Protein AF-A0A250IL48-F1 (afdb_monomer_lite)

Structure (mmCIF, N/CA/C/O backbone):
data_AF-A0A250IL48-F1
#
_entry.id   AF-A0A250IL48-F1
#
loop_
_atom_site.group_PDB
_atom_site.id
_atom_site.type_symbol
_atom_site.label_atom_id
_atom_site.label_alt_id
_atom_site.label_comp_id
_atom_site.label_asym_id
_atom_site.label_entity_id
_atom_site.label_seq_id
_atom_site.pdbx_PDB_ins_code
_atom_site.Cartn_x
_atom_site.Cartn_y
_atom_site.Cartn_z
_atom_site.occupancy
_atom_site.B_iso_or_equiv
_atom_site.auth_seq_id
_atom_site.auth_comp_id
_atom_site.auth_asym_id
_atom_site.auth_atom_id
_atom_site.pdbx_PDB_model_num
ATOM 1 N N . MET A 1 1 ? -27.581 -17.206 27.212 1.00 64.50 1 MET A N 1
ATOM 2 C CA . MET A 1 1 ? -27.327 -16.495 25.941 1.00 64.50 1 MET A CA 1
ATOM 3 C C . MET A 1 1 ? -26.327 -17.324 25.176 1.00 64.50 1 MET A C 1
ATOM 5 O O . MET A 1 1 ? -25.459 -17.889 25.829 1.00 64.50 1 MET A O 1
ATOM 9 N N . ALA A 1 2 ? -26.483 -17.450 23.863 1.00 86.75 2 ALA A N 1
ATOM 10 C CA . ALA A 1 2 ? -25.532 -18.219 23.077 1.00 86.75 2 ALA A CA 1
ATOM 11 C C . ALA A 1 2 ? -24.269 -17.380 22.863 1.00 86.75 2 ALA A C 1
ATOM 13 O O . ALA A 1 2 ? -24.385 -16.201 22.518 1.00 86.75 2 ALA A O 1
ATOM 14 N N . ARG A 1 3 ? -23.083 -17.939 23.121 1.00 91.56 3 ARG A N 1
ATOM 15 C CA . ARG A 1 3 ? -21.816 -17.207 22.986 1.00 91.56 3 ARG A CA 1
ATOM 16 C C . ARG A 1 3 ? -20.674 -18.078 22.476 1.00 91.56 3 ARG A C 1
ATOM 18 O O . ARG A 1 3 ? -20.652 -19.280 22.699 1.00 91.56 3 ARG A O 1
ATOM 25 N N . LEU A 1 4 ? -19.693 -17.440 21.852 1.00 94.38 4 LEU A N 1
ATOM 26 C CA . LEU A 1 4 ? -18.442 -18.068 21.444 1.00 94.38 4 LEU A CA 1
ATOM 27 C C . LEU A 1 4 ? -17.299 -17.064 21.578 1.00 94.38 4 LEU A C 1
ATOM 29 O O . LEU A 1 4 ? -17.325 -16.007 20.949 1.00 94.38 4 LEU A O 1
ATOM 33 N N . GLY A 1 5 ? -16.306 -17.393 22.405 1.00 95.31 5 GLY A N 1
ATOM 34 C CA . GLY A 1 5 ? -15.097 -16.590 22.602 1.00 95.31 5 GLY A CA 1
ATOM 35 C C . GLY A 1 5 ? -13.889 -17.158 21.859 1.00 95.31 5 GLY A C 1
ATOM 36 O O . GLY A 1 5 ? -13.769 -18.376 21.711 1.00 95.31 5 GLY A O 1
ATOM 37 N N . TRP A 1 6 ? -12.962 -16.297 21.444 1.00 96.94 6 TRP A N 1
ATOM 38 C CA . TRP A 1 6 ? -11.667 -16.693 20.889 1.00 96.94 6 TRP A CA 1
ATOM 39 C C . TRP A 1 6 ? -10.517 -15.820 21.387 1.00 96.94 6 TRP A C 1
ATOM 41 O O . TRP A 1 6 ? -10.705 -14.663 21.768 1.00 96.94 6 TRP A O 1
ATOM 51 N N . LEU A 1 7 ? -9.317 -16.387 21.321 1.00 96.94 7 LEU A N 1
ATOM 52 C CA . LEU A 1 7 ? -8.047 -15.674 21.378 1.00 96.94 7 LEU A CA 1
ATOM 53 C C . LEU A 1 7 ? -7.442 -15.646 19.976 1.00 96.94 7 LEU A C 1
ATOM 55 O O . LEU A 1 7 ? -7.448 -16.665 19.289 1.00 96.94 7 LEU A O 1
ATOM 59 N N . HIS A 1 8 ? -6.919 -14.502 19.549 1.00 95.25 8 HIS A N 1
ATOM 60 C CA . HIS A 1 8 ? -6.223 -14.333 18.278 1.00 95.25 8 HIS A CA 1
ATOM 61 C C . HIS A 1 8 ? -4.811 -13.804 18.534 1.00 95.25 8 HIS A C 1
ATOM 63 O O . HIS A 1 8 ? -4.628 -12.693 19.033 1.00 95.25 8 HIS A O 1
ATOM 69 N N . LEU A 1 9 ? -3.824 -14.641 18.215 1.00 93.62 9 LEU A N 1
ATOM 70 C CA . LEU A 1 9 ? -2.394 -14.362 18.327 1.00 93.62 9 LEU A CA 1
ATOM 71 C C . LEU A 1 9 ? -1.775 -14.258 16.923 1.00 93.62 9 LEU A C 1
ATOM 73 O O . LEU A 1 9 ? -2.259 -14.889 15.982 1.00 93.62 9 LEU A O 1
ATOM 77 N N . SER A 1 10 ? -0.669 -13.530 16.790 1.00 90.69 10 SER A N 1
ATOM 78 C CA . SER A 1 10 ? 0.113 -13.468 15.551 1.00 90.69 10 SER A CA 1
ATOM 79 C C . SER A 1 10 ? 1.611 -13.396 15.843 1.00 90.69 10 SER A C 1
ATOM 81 O O . SER A 1 10 ? 2.005 -12.956 16.929 1.00 90.69 10 SER A O 1
ATOM 83 N N . ASP A 1 11 ? 2.436 -13.808 14.875 1.00 86.75 11 ASP A N 1
ATOM 84 C CA . ASP A 1 11 ? 3.871 -13.495 14.819 1.00 86.75 11 ASP A CA 1
ATOM 85 C C . ASP A 1 11 ? 4.643 -13.927 16.084 1.00 86.75 11 ASP A C 1
ATOM 87 O O . ASP A 1 11 ? 5.339 -13.136 16.732 1.00 86.75 11 ASP A O 1
ATOM 91 N N . LEU A 1 12 ? 4.505 -15.202 16.465 1.00 89.00 12 LEU A N 1
ATOM 92 C CA . LEU A 1 12 ? 5.120 -15.755 17.679 1.00 89.00 12 LEU A CA 1
ATOM 93 C C . LEU A 1 12 ? 6.650 -15.863 17.581 1.00 89.00 12 LEU A C 1
ATOM 95 O O . LEU A 1 12 ? 7.329 -15.776 18.608 1.00 89.00 12 LEU A O 1
ATOM 99 N N . HIS A 1 13 ? 7.184 -16.049 16.367 1.00 87.94 13 HIS A N 1
ATOM 100 C CA . HIS A 1 13 ? 8.616 -16.022 16.058 1.00 87.94 13 HIS A CA 1
ATOM 101 C C . HIS A 1 13 ? 9.480 -16.942 16.945 1.00 87.94 13 HIS A C 1
ATOM 103 O O . HIS A 1 13 ? 10.519 -16.536 17.476 1.00 87.94 13 HIS A O 1
ATOM 109 N N . LEU A 1 14 ? 9.068 -18.205 17.110 1.00 87.31 14 LEU A N 1
ATOM 110 C CA . LEU A 1 14 ? 9.831 -19.191 17.878 1.00 87.31 14 LEU A CA 1
ATOM 111 C C . LEU A 1 14 ? 11.137 -19.547 17.152 1.00 87.31 14 LEU A C 1
ATOM 113 O O . LEU A 1 14 ? 11.137 -20.005 16.010 1.00 87.31 14 LEU A O 1
ATOM 117 N N . GLY A 1 15 ? 12.251 -19.364 17.856 1.00 84.69 15 GLY A N 1
ATOM 118 C CA . GLY A 1 15 ? 13.611 -19.612 17.396 1.00 84.69 15 GLY A CA 1
ATOM 119 C C . GLY A 1 15 ? 14.418 -20.498 18.342 1.00 84.69 15 GLY A C 1
ATOM 120 O O . GLY A 1 15 ? 14.304 -20.411 19.569 1.00 84.69 15 GLY A O 1
ATOM 121 N N . ILE A 1 16 ? 15.314 -21.307 17.770 1.00 79.00 16 ILE A N 1
ATOM 122 C CA . ILE A 1 16 ? 16.189 -22.232 18.517 1.00 79.00 16 ILE A CA 1
ATOM 123 C C . ILE A 1 16 ? 17.225 -21.543 19.419 1.00 79.00 16 ILE A C 1
ATOM 125 O O . ILE A 1 16 ? 17.738 -22.166 20.346 1.00 79.00 16 ILE A O 1
ATOM 129 N N . HIS A 1 17 ? 17.540 -20.271 19.161 1.00 73.94 17 HIS A N 1
ATOM 130 C CA . HIS A 1 17 ? 18.527 -19.492 19.920 1.00 73.94 17 HIS A CA 1
ATOM 131 C C . HIS A 1 17 ? 17.905 -18.630 21.029 1.00 73.94 17 HIS A C 1
ATOM 133 O O . HIS A 1 17 ? 18.601 -17.830 21.649 1.00 73.94 17 HIS A O 1
ATOM 139 N N . GLY A 1 18 ? 16.611 -18.815 21.298 1.00 70.19 18 GLY A N 1
ATOM 140 C CA . GLY A 1 18 ? 15.868 -18.085 22.319 1.00 70.19 18 GLY A CA 1
ATOM 141 C C . GLY A 1 18 ? 14.645 -17.395 21.730 1.00 70.19 18 GLY A C 1
ATOM 142 O O . GLY A 1 18 ? 14.698 -16.826 20.645 1.00 70.19 18 GLY A O 1
ATOM 143 N N . SER A 1 19 ? 13.531 -17.464 22.457 1.00 80.56 19 SER A N 1
ATOM 144 C CA . SER A 1 19 ? 12.256 -16.840 22.090 1.00 80.56 19 SER A CA 1
ATOM 145 C C . SER A 1 19 ? 11.661 -16.165 23.314 1.00 80.56 19 SER A C 1
ATOM 147 O O . SER A 1 19 ? 11.669 -16.763 24.391 1.00 80.56 19 SER A O 1
ATOM 149 N N . ARG A 1 20 ? 11.124 -14.950 23.163 1.00 84.38 20 ARG A N 1
ATOM 150 C CA . ARG A 1 20 ? 10.523 -14.205 24.284 1.00 84.38 20 ARG A CA 1
ATOM 151 C C . ARG A 1 20 ? 9.366 -14.973 24.917 1.00 84.38 20 ARG A C 1
ATOM 153 O O . ARG A 1 20 ? 9.338 -15.115 26.128 1.00 84.38 20 ARG A O 1
ATOM 160 N N . LEU A 1 21 ? 8.510 -15.601 24.106 1.00 84.81 21 LEU A N 1
ATOM 161 C CA . LEU A 1 21 ? 7.395 -16.427 24.589 1.00 84.81 21 LEU A CA 1
ATOM 162 C C . LEU A 1 21 ? 7.830 -17.637 25.442 1.00 84.81 21 LEU A C 1
ATOM 164 O O . LEU A 1 21 ? 7.016 -18.195 26.167 1.00 84.81 21 LEU A O 1
ATOM 168 N N . LEU A 1 22 ? 9.093 -18.071 25.376 1.00 85.06 22 LEU A N 1
ATOM 169 C CA . LEU A 1 22 ? 9.606 -19.156 26.222 1.00 85.06 22 LEU A CA 1
ATOM 170 C C . LEU A 1 22 ? 10.213 -18.653 27.538 1.00 85.06 22 LEU A C 1
ATOM 172 O O . LEU A 1 22 ? 10.446 -19.461 28.437 1.00 85.06 22 LEU A O 1
ATOM 176 N N . GLN A 1 23 ? 10.465 -17.350 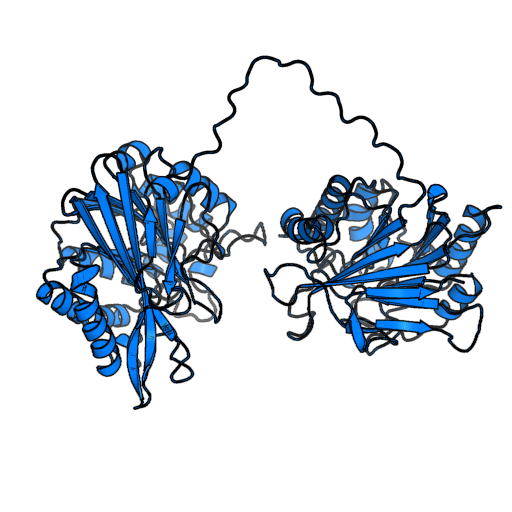27.665 1.00 88.56 23 GLN A N 1
ATOM 177 C CA . GLN A 1 23 ? 11.027 -16.757 28.874 1.00 88.56 23 GLN A CA 1
ATOM 178 C C . GLN A 1 23 ? 9.942 -16.634 29.963 1.00 88.56 23 GLN A C 1
ATOM 180 O O . GLN A 1 23 ? 8.805 -16.269 29.642 1.00 88.56 23 GLN A O 1
ATOM 185 N N . PRO A 1 24 ? 10.258 -16.924 31.242 1.00 89.56 24 PRO A N 1
ATOM 186 C CA . PRO A 1 24 ? 9.269 -16.921 32.323 1.00 89.56 24 PRO A CA 1
ATOM 187 C C . PRO A 1 24 ? 8.526 -15.592 32.482 1.00 89.56 24 PRO A C 1
ATOM 189 O O . PRO A 1 24 ? 7.312 -15.606 32.652 1.00 89.56 24 PRO A O 1
ATOM 192 N N . GLU A 1 25 ? 9.229 -14.462 32.370 1.00 88.88 25 GLU A N 1
ATOM 193 C CA . GLU A 1 25 ? 8.652 -13.122 32.568 1.00 88.88 25 GLU A CA 1
ATOM 194 C C . GLU A 1 25 ? 7.504 -12.829 31.585 1.00 88.88 25 GLU A C 1
ATOM 196 O O . GLU A 1 25 ? 6.426 -12.396 31.981 1.00 88.88 25 GLU A O 1
ATOM 201 N N . TYR A 1 26 ? 7.701 -13.143 30.303 1.00 89.19 26 TYR A N 1
ATOM 202 C CA . TYR A 1 26 ? 6.711 -12.926 29.243 1.00 89.19 26 TYR A CA 1
ATOM 203 C C . TYR A 1 26 ? 5.524 -13.883 29.354 1.00 89.19 26 TYR A C 1
ATOM 205 O O . TYR A 1 26 ? 4.380 -13.504 29.099 1.00 89.19 26 TYR A O 1
ATOM 213 N N . ARG A 1 27 ? 5.792 -15.136 29.743 1.00 89.62 27 ARG A N 1
ATOM 214 C CA . ARG A 1 27 ? 4.740 -16.132 29.980 1.00 89.62 27 ARG A CA 1
ATOM 215 C C . ARG A 1 27 ? 3.862 -15.729 31.147 1.00 89.62 27 ARG A C 1
ATOM 217 O O . ARG A 1 27 ? 2.647 -15.826 31.028 1.00 89.62 27 ARG A O 1
ATOM 224 N N . GLU A 1 28 ? 4.459 -15.265 32.240 1.00 91.00 28 GLU A N 1
ATOM 225 C CA . GLU A 1 28 ? 3.691 -14.844 33.406 1.00 91.00 28 GLU A CA 1
ATOM 226 C C . GLU A 1 28 ? 2.861 -13.595 33.105 1.00 91.00 28 GLU A C 1
ATOM 228 O O . GLU A 1 28 ? 1.681 -13.578 33.441 1.00 91.00 28 GLU A O 1
ATOM 233 N N . ALA A 1 29 ? 3.410 -12.619 32.370 1.00 92.00 29 ALA A N 1
ATOM 234 C CA . ALA A 1 29 ? 2.650 -11.451 31.919 1.00 92.00 29 ALA A CA 1
ATOM 235 C C . ALA A 1 29 ? 1.406 -11.853 31.102 1.00 92.00 29 ALA A C 1
ATOM 237 O O . ALA A 1 29 ? 0.304 -11.372 31.367 1.00 92.00 29 ALA A O 1
ATOM 238 N N . LEU A 1 30 ? 1.555 -12.787 30.152 1.00 93.88 30 LEU A N 1
ATOM 239 C CA . LEU A 1 30 ? 0.429 -13.310 29.368 1.00 93.88 30 LEU A CA 1
ATOM 240 C C . LEU A 1 30 ? -0.562 -14.092 30.232 1.00 93.88 30 LEU A C 1
ATOM 242 O O . LEU A 1 30 ? -1.773 -13.932 30.093 1.00 93.88 30 LEU A O 1
ATOM 246 N N . HIS A 1 31 ? -0.067 -14.948 31.124 1.00 94.69 31 HIS A N 1
ATOM 247 C CA . HIS A 1 31 ? -0.915 -15.756 31.989 1.00 94.69 31 HIS A CA 1
ATOM 248 C C . HIS A 1 31 ? -1.738 -14.895 32.948 1.00 94.69 31 HIS A C 1
ATOM 250 O O . HIS A 1 31 ? -2.932 -15.137 33.120 1.00 94.69 31 HIS A O 1
ATOM 256 N N . GLN A 1 32 ? -1.115 -13.900 33.575 1.00 94.81 32 GLN A N 1
ATOM 257 C CA . GLN A 1 32 ? -1.775 -12.980 34.492 1.00 94.81 32 GLN A CA 1
ATOM 258 C C . GLN A 1 32 ? -2.877 -12.195 33.780 1.00 94.81 32 GLN A C 1
ATOM 260 O O . GLN A 1 32 ? -3.998 -12.123 34.290 1.00 94.81 32 GLN A O 1
ATOM 265 N N . ASP A 1 33 ? -2.587 -11.686 32.583 1.00 95.19 33 ASP A N 1
ATOM 266 C CA . ASP A 1 33 ? -3.565 -10.973 31.771 1.00 95.19 33 ASP A CA 1
ATOM 267 C C . ASP A 1 33 ? -4.753 -11.862 31.379 1.00 95.19 33 ASP A C 1
ATOM 269 O O . ASP A 1 33 ? -5.907 -11.507 31.618 1.00 95.19 33 ASP A O 1
ATOM 273 N N . LEU A 1 34 ? -4.490 -13.073 30.877 1.00 96.44 34 LEU A N 1
ATOM 274 C CA . LEU A 1 34 ? -5.543 -14.028 30.526 1.00 96.44 34 LEU A CA 1
ATOM 275 C C . LEU A 1 34 ? -6.401 -14.415 31.739 1.00 96.44 34 LEU A C 1
ATOM 277 O O . LEU A 1 34 ? -7.621 -14.501 31.613 1.00 96.44 34 LEU A O 1
ATOM 281 N N . ARG A 1 35 ? -5.818 -14.603 32.931 1.00 96.19 35 ARG A N 1
ATOM 282 C CA . ARG A 1 35 ? -6.601 -14.862 34.156 1.00 96.19 35 ARG A CA 1
ATOM 283 C C . ARG A 1 35 ? -7.550 -13.707 34.475 1.00 96.19 35 ARG A C 1
ATOM 285 O O . ARG A 1 35 ? -8.710 -13.959 34.799 1.00 96.19 35 ARG A O 1
ATOM 292 N N . GLY A 1 36 ? -7.078 -12.465 34.364 1.00 93.75 36 GLY A N 1
ATOM 293 C CA . GLY A 1 36 ? -7.903 -11.272 34.571 1.00 93.75 36 GLY A CA 1
ATOM 294 C C . GLY A 1 36 ? -9.003 -11.131 33.516 1.00 93.75 36 GLY A C 1
ATOM 295 O O . GLY A 1 36 ? -10.161 -10.870 33.842 1.00 93.75 36 GLY A O 1
ATOM 296 N N . LEU A 1 37 ? -8.661 -11.374 32.251 1.00 94.69 37 LEU A N 1
ATOM 297 C CA . LEU A 1 37 ? -9.566 -11.226 31.116 1.00 94.69 37 LEU A CA 1
ATOM 298 C C . LEU A 1 37 ? -10.630 -12.331 31.042 1.00 94.69 37 LEU A C 1
ATOM 300 O O . LEU A 1 37 ? -11.735 -12.090 30.549 1.00 94.69 37 LEU A O 1
ATOM 304 N N . HIS A 1 38 ? -10.338 -13.530 31.555 1.00 95.44 38 HIS A N 1
ATOM 305 C CA . HIS A 1 38 ? -11.216 -14.699 31.452 1.00 95.44 38 HIS A CA 1
ATOM 306 C C . HIS A 1 38 ? -12.620 -14.458 32.019 1.00 95.44 38 HIS A C 1
ATOM 308 O O . HIS A 1 38 ? -13.600 -14.930 31.448 1.00 95.44 38 HIS A O 1
ATOM 314 N N . ALA A 1 39 ? -12.750 -13.678 33.095 1.00 90.31 39 ALA A N 1
ATOM 315 C CA . ALA A 1 39 ? -14.054 -13.359 33.680 1.00 90.31 39 ALA A CA 1
ATOM 316 C C . ALA A 1 39 ? -14.990 -12.602 32.715 1.00 90.31 39 ALA A C 1
ATOM 318 O O . ALA A 1 39 ? -16.208 -12.649 32.883 1.00 90.31 39 ALA A O 1
ATOM 319 N N . ARG A 1 40 ? -14.429 -11.906 31.716 1.00 90.06 40 ARG A N 1
ATOM 320 C CA . ARG A 1 40 ? -15.163 -11.061 30.762 1.00 90.06 40 ARG A CA 1
ATOM 321 C C . ARG A 1 40 ? -15.226 -11.677 29.365 1.00 90.06 40 ARG A C 1
ATOM 323 O O . ARG A 1 40 ? -16.302 -11.750 28.782 1.00 90.06 40 ARG A O 1
ATOM 330 N N . ALA A 1 41 ? -14.091 -12.140 28.843 1.00 91.31 41 ALA A N 1
ATOM 331 C CA . ALA A 1 41 ? -13.990 -12.664 27.479 1.00 91.31 41 ALA A CA 1
ATOM 332 C C . ALA A 1 41 ? -14.054 -14.201 27.400 1.00 91.31 41 ALA A C 1
ATOM 334 O O . ALA A 1 41 ? -14.253 -14.748 26.314 1.00 91.31 41 ALA A O 1
ATOM 335 N N . GLY A 1 42 ? -13.891 -14.892 28.532 1.00 88.38 42 GLY A N 1
ATOM 336 C CA . GLY A 1 42 ? -13.914 -16.348 28.619 1.00 88.38 42 GLY A CA 1
ATOM 337 C C . GLY A 1 42 ? -15.319 -16.947 28.817 1.00 88.38 42 GLY A C 1
ATOM 338 O O . GLY A 1 42 ? -16.298 -16.228 29.055 1.00 88.38 42 GLY A O 1
ATOM 339 N N . PRO A 1 43 ? -15.448 -18.282 28.740 1.00 93.56 43 PRO A N 1
ATOM 340 C CA . PRO A 1 43 ? -14.419 -19.224 28.321 1.00 93.56 43 PRO A CA 1
ATOM 341 C C . PRO A 1 43 ? -14.139 -19.101 26.819 1.00 93.56 43 PRO A C 1
ATOM 343 O O . PRO A 1 43 ? -15.017 -18.756 26.023 1.00 93.56 43 PRO A O 1
ATOM 346 N N . TRP A 1 44 ? -12.904 -19.391 26.423 1.00 96.00 44 TRP A N 1
ATOM 347 C CA . TRP A 1 44 ? -12.507 -19.360 25.021 1.00 96.00 44 TRP A CA 1
ATOM 348 C C . TRP A 1 44 ? -12.704 -20.723 24.376 1.00 96.00 44 TRP A C 1
ATOM 350 O O . TRP A 1 44 ? -12.285 -21.758 24.889 1.00 96.00 44 TRP A O 1
ATOM 360 N N . SER A 1 45 ? -13.362 -20.697 23.224 1.00 95.50 45 SER A N 1
ATOM 361 C CA . SER A 1 45 ? -13.665 -21.861 22.398 1.00 95.50 45 SER A CA 1
ATOM 362 C C . SER A 1 45 ? -12.674 -22.041 21.239 1.00 95.50 45 SER A C 1
ATOM 364 O O . SER A 1 45 ? -12.539 -23.103 20.630 1.00 95.50 45 SER A O 1
ATOM 366 N N . LEU A 1 46 ? -11.935 -20.978 20.936 1.00 96.19 46 LEU A N 1
ATOM 367 C CA . LEU A 1 46 ? -10.992 -20.926 19.833 1.00 96.19 46 LEU A CA 1
ATOM 368 C C . LEU A 1 46 ? -9.694 -20.258 20.253 1.00 96.19 46 LEU A C 1
ATOM 370 O O . LEU A 1 46 ? -9.699 -19.232 20.933 1.00 96.19 46 LEU A O 1
ATOM 374 N N . VAL A 1 47 ? -8.590 -20.810 19.768 1.00 97.50 47 VAL A N 1
ATOM 375 C CA . VAL A 1 47 ? -7.318 -20.102 19.659 1.00 97.50 47 VAL A CA 1
ATOM 376 C C . VAL A 1 47 ? -6.965 -20.053 18.178 1.00 97.50 47 VAL A C 1
ATOM 378 O O . VAL A 1 47 ? -6.851 -21.087 17.519 1.00 97.50 47 VAL A O 1
ATOM 381 N N . LEU A 1 48 ? -6.839 -18.839 17.658 1.00 97.56 48 LEU A N 1
ATOM 382 C CA . LEU A 1 48 ? -6.521 -18.533 16.271 1.00 97.56 48 LEU A CA 1
ATOM 383 C C . LEU A 1 48 ? -5.096 -17.983 16.215 1.00 97.56 48 LEU A C 1
ATOM 385 O O . LEU A 1 48 ? -4.764 -17.078 16.982 1.00 97.56 48 LEU A O 1
ATOM 389 N N . ILE A 1 49 ? -4.262 -18.512 15.318 1.00 96.12 49 ILE A N 1
ATOM 390 C CA . ILE A 1 49 ? -2.905 -17.993 15.094 1.00 96.12 49 ILE A CA 1
ATOM 391 C C . ILE A 1 49 ? -2.729 -17.629 13.617 1.00 96.12 49 ILE A C 1
ATOM 393 O O . ILE A 1 49 ? -2.853 -18.492 12.743 1.00 96.12 49 ILE A O 1
ATOM 397 N N . SER A 1 50 ? -2.452 -16.353 13.337 1.00 93.50 50 SER A N 1
ATOM 398 C CA . SER A 1 50 ? -2.299 -15.805 11.980 1.00 93.50 50 SER A CA 1
ATOM 399 C C . SER A 1 50 ? -0.842 -15.763 11.507 1.00 93.50 50 SER A C 1
ATOM 401 O O . SER A 1 50 ? -0.339 -14.705 11.149 1.00 93.50 50 SER A O 1
ATOM 403 N N . GLY A 1 51 ? -0.178 -16.917 11.454 1.00 91.44 51 GLY A N 1
ATOM 404 C CA . GLY A 1 51 ? 1.148 -17.069 10.842 1.00 91.44 51 GLY A CA 1
ATOM 405 C C . GLY A 1 51 ? 2.343 -16.601 11.675 1.00 91.44 51 GLY A C 1
ATOM 406 O O . GLY A 1 51 ? 2.202 -16.130 12.804 1.00 91.44 51 GLY A O 1
ATOM 407 N N . ASP A 1 52 ? 3.526 -16.808 11.091 1.00 91.25 52 ASP A N 1
ATOM 408 C CA . ASP A 1 52 ? 4.858 -16.545 11.646 1.00 91.25 52 ASP A CA 1
ATOM 409 C C . ASP A 1 52 ? 5.040 -17.143 13.048 1.00 91.25 52 ASP A C 1
ATOM 411 O O . ASP A 1 52 ? 5.463 -16.498 14.012 1.00 91.25 52 ASP A O 1
ATOM 415 N N . LEU A 1 53 ? 4.704 -18.430 13.169 1.00 92.50 53 LEU A N 1
ATOM 416 C CA . LEU A 1 53 ? 4.845 -19.175 14.416 1.00 92.50 53 LEU A CA 1
ATOM 417 C C . LEU A 1 53 ? 6.316 -19.424 14.754 1.00 92.50 53 LEU A C 1
ATOM 419 O O . LEU A 1 53 ? 6.694 -19.445 15.924 1.00 92.50 53 LEU A O 1
ATOM 423 N N . THR A 1 54 ? 7.140 -19.622 13.730 1.00 92.25 54 THR A N 1
ATOM 424 C CA . THR A 1 54 ? 8.574 -19.918 13.831 1.00 92.25 54 THR A CA 1
ATOM 425 C C . THR A 1 54 ? 9.412 -18.839 13.139 1.00 92.25 54 THR A C 1
ATOM 427 O O . THR A 1 54 ? 8.864 -17.957 12.489 1.00 92.25 54 THR A O 1
ATOM 430 N N . LEU A 1 55 ? 10.741 -18.863 13.290 1.00 86.88 55 LEU A N 1
ATOM 431 C CA . LEU A 1 55 ? 11.643 -17.958 12.555 1.00 86.88 55 LEU A CA 1
ATOM 432 C C . LEU A 1 55 ? 12.072 -18.506 11.189 1.00 86.88 55 LEU A C 1
ATOM 434 O O . LEU A 1 55 ? 12.394 -17.728 10.287 1.00 86.88 55 LEU A O 1
ATOM 438 N N . THR A 1 56 ? 12.172 -19.832 11.050 1.00 87.06 56 THR A N 1
ATOM 439 C CA . THR A 1 56 ? 12.772 -20.458 9.860 1.00 87.06 56 THR A CA 1
ATOM 440 C C . THR A 1 56 ? 11.992 -21.649 9.303 1.00 87.06 56 THR A C 1
ATOM 442 O O . THR A 1 56 ? 12.461 -22.288 8.354 1.00 87.06 56 THR A O 1
ATOM 445 N N . GLY A 1 57 ? 10.843 -21.992 9.891 1.00 89.88 57 GLY A N 1
ATOM 446 C CA . GLY A 1 57 ? 10.032 -23.140 9.491 1.00 89.88 57 GLY A CA 1
ATOM 447 C C . GLY A 1 57 ? 10.695 -24.479 9.807 1.00 89.88 57 GLY A C 1
ATOM 448 O O . GLY A 1 57 ? 10.405 -25.496 9.166 1.00 89.88 57 GLY A O 1
ATOM 449 N N . SER A 1 58 ? 11.649 -24.511 10.743 1.00 91.12 58 SER A N 1
ATOM 450 C CA . SER A 1 58 ? 12.362 -25.745 11.065 1.00 91.12 58 SER A CA 1
ATOM 451 C C . SER A 1 58 ? 11.517 -26.657 11.971 1.00 91.12 58 SER A C 1
ATOM 453 O O . SER A 1 58 ? 10.857 -26.170 12.889 1.00 91.12 58 SER A O 1
ATOM 455 N N . PRO A 1 59 ? 11.574 -27.996 11.807 1.00 92.44 59 PRO A N 1
ATOM 456 C CA . PRO A 1 59 ? 10.846 -28.919 12.687 1.00 92.44 59 PRO A CA 1
ATOM 457 C C . PRO A 1 59 ? 11.145 -28.713 14.179 1.00 92.44 59 PRO A C 1
ATOM 459 O O . PRO A 1 59 ? 10.257 -28.830 15.016 1.00 92.44 59 PRO A O 1
ATOM 462 N N . ARG A 1 60 ? 12.387 -28.338 14.514 1.00 91.19 60 ARG A N 1
ATOM 463 C CA . ARG A 1 60 ? 12.804 -28.090 15.898 1.00 91.19 60 ARG A CA 1
ATOM 464 C C . ARG A 1 60 ? 12.131 -26.857 16.507 1.00 91.19 60 ARG A C 1
ATOM 466 O O . ARG A 1 60 ? 11.868 -26.849 17.703 1.00 91.19 60 ARG A O 1
ATOM 473 N N . GLU A 1 61 ? 11.846 -25.827 15.714 1.00 93.06 61 GLU A N 1
ATOM 474 C CA . GLU A 1 61 ? 11.105 -24.651 16.190 1.00 93.06 61 GLU A CA 1
ATOM 475 C C . GLU A 1 61 ? 9.638 -24.995 16.470 1.00 93.06 61 GLU A C 1
ATOM 477 O O . GLU A 1 61 ? 9.101 -24.550 17.480 1.00 93.06 61 GLU A O 1
ATOM 482 N N . PHE A 1 62 ? 9.020 -25.867 15.667 1.00 94.38 62 PHE A N 1
ATOM 483 C CA . PHE A 1 62 ? 7.679 -26.395 15.950 1.00 94.38 62 PHE A CA 1
ATOM 484 C C . PHE A 1 62 ? 7.640 -27.288 17.205 1.00 94.38 62 PHE A C 1
ATOM 486 O O . PHE A 1 62 ? 6.670 -27.261 17.960 1.00 94.38 62 PHE A O 1
ATOM 493 N N . GLU A 1 63 ? 8.709 -28.035 17.499 1.00 92.12 63 GLU A N 1
ATOM 494 C CA . GLU A 1 63 ? 8.838 -28.741 18.785 1.00 92.12 63 GLU A CA 1
ATOM 495 C C . GLU A 1 63 ? 8.908 -27.767 19.974 1.00 92.12 63 GLU A C 1
ATOM 497 O O . GLU A 1 63 ? 8.305 -28.019 21.018 1.00 92.12 63 GLU A O 1
ATOM 502 N N . LEU A 1 64 ? 9.615 -26.641 19.828 1.00 91.00 64 LEU A N 1
ATOM 503 C CA . LEU A 1 64 ? 9.666 -25.593 20.855 1.00 91.00 64 LEU A CA 1
ATOM 504 C C . LEU A 1 64 ? 8.313 -24.896 21.025 1.00 91.00 64 LEU A C 1
ATOM 506 O O . LEU A 1 64 ? 7.915 -24.592 22.151 1.00 91.00 64 LEU A O 1
ATOM 510 N N . LEU A 1 65 ? 7.588 -24.688 19.926 1.00 93.06 65 LEU A N 1
ATOM 511 C CA . LEU A 1 65 ? 6.237 -24.141 19.942 1.00 93.06 65 LEU A CA 1
ATOM 512 C C . LEU A 1 65 ? 5.287 -24.998 20.788 1.00 93.06 65 LEU A C 1
ATOM 514 O O . LEU A 1 65 ? 4.510 -24.430 21.552 1.00 93.06 65 LEU A O 1
ATOM 518 N N . ASN A 1 66 ? 5.401 -26.332 20.748 1.00 93.50 66 ASN A N 1
ATOM 519 C CA . ASN A 1 66 ? 4.611 -27.204 21.628 1.00 93.50 66 ASN A CA 1
ATOM 520 C C . ASN A 1 66 ? 4.795 -26.834 23.101 1.00 93.50 66 ASN A C 1
ATOM 522 O O . ASN A 1 66 ? 3.820 -26.735 23.826 1.00 93.50 66 ASN A O 1
ATOM 526 N N . SER A 1 67 ? 6.019 -26.523 23.536 1.00 90.00 67 SER A N 1
ATOM 527 C CA . SER A 1 67 ? 6.271 -26.147 24.935 1.00 90.00 67 SER A CA 1
ATOM 528 C C . SER A 1 67 ? 5.589 -24.831 25.331 1.00 90.00 67 SER A C 1
ATOM 530 O O . SER A 1 67 ? 5.150 -24.676 26.474 1.00 90.00 67 SER A O 1
ATOM 532 N N . ALA A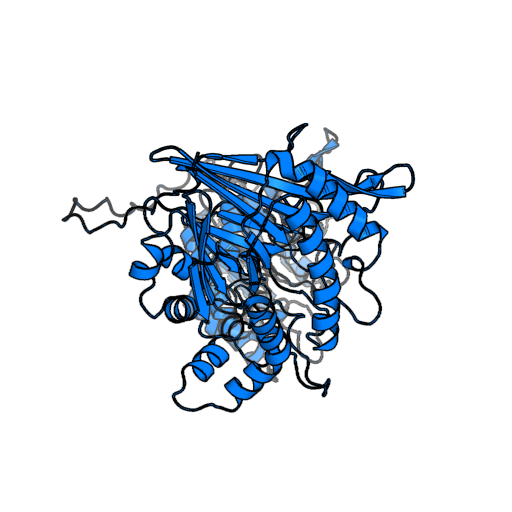 1 68 ? 5.504 -23.871 24.405 1.00 89.88 68 ALA A N 1
ATOM 533 C CA . ALA A 1 68 ? 4.781 -22.621 24.627 1.00 89.88 68 ALA A CA 1
ATOM 534 C C . ALA A 1 68 ? 3.262 -22.854 24.663 1.00 89.88 68 ALA A C 1
ATOM 536 O O . ALA A 1 68 ? 2.578 -22.352 25.556 1.00 89.88 68 ALA A O 1
ATOM 537 N N . LEU A 1 69 ? 2.738 -23.653 23.731 1.00 93.88 69 LEU A N 1
ATOM 538 C CA . LEU A 1 69 ? 1.312 -23.952 23.653 1.00 93.88 69 LEU A CA 1
ATOM 539 C C . LEU A 1 69 ? 0.839 -24.859 24.791 1.00 93.88 69 LEU A C 1
ATOM 541 O O . LEU A 1 69 ? -0.218 -24.594 25.338 1.00 93.88 69 LEU A O 1
ATOM 545 N N . ASP A 1 70 ? 1.611 -25.854 25.223 1.00 92.94 70 ASP A N 1
ATOM 546 C CA . ASP A 1 70 ? 1.262 -26.735 26.349 1.00 92.94 70 ASP A CA 1
ATOM 547 C C . ASP A 1 70 ? 1.057 -25.935 27.640 1.00 92.94 70 ASP A C 1
ATOM 549 O O . ASP A 1 70 ? 0.134 -26.196 28.417 1.00 92.94 70 ASP A O 1
ATOM 553 N N . SER A 1 71 ? 1.888 -24.910 27.848 1.00 92.50 71 SER A N 1
ATOM 554 C CA . SER A 1 71 ? 1.713 -23.948 28.936 1.00 92.50 71 SER A CA 1
ATOM 555 C C . SER A 1 71 ? 0.387 -23.214 28.842 1.00 92.50 71 SER A C 1
ATOM 557 O O . SER A 1 71 ? -0.371 -23.168 29.809 1.00 92.50 71 SER A O 1
ATOM 559 N N . LEU A 1 72 ? 0.118 -22.641 27.668 1.00 94.69 72 LEU A N 1
ATOM 560 C CA . LEU A 1 72 ? -1.090 -21.877 27.413 1.00 94.69 72 LEU A CA 1
ATOM 561 C C . LEU A 1 72 ? -2.330 -22.773 27.556 1.00 94.69 72 LEU A C 1
ATOM 563 O O . LEU A 1 72 ? -3.271 -22.401 28.241 1.00 94.69 72 LEU A O 1
ATOM 567 N N . TRP A 1 73 ? -2.315 -23.988 27.009 1.00 95.50 73 TRP A N 1
ATOM 568 C CA . TRP A 1 73 ? -3.403 -24.964 27.125 1.00 95.50 73 TRP A CA 1
ATOM 569 C C . TRP A 1 73 ? -3.626 -25.440 28.555 1.00 95.50 73 TRP A C 1
ATOM 571 O O . TRP A 1 73 ? -4.757 -25.733 28.938 1.00 95.50 73 TRP A O 1
ATOM 581 N N . THR A 1 74 ? -2.568 -25.544 29.356 1.00 95.56 74 THR A N 1
ATOM 582 C CA . THR A 1 74 ? -2.700 -25.858 30.782 1.00 95.56 74 THR A CA 1
ATOM 583 C C . THR A 1 74 ? -3.439 -24.736 31.499 1.00 95.56 74 THR A C 1
ATOM 585 O O .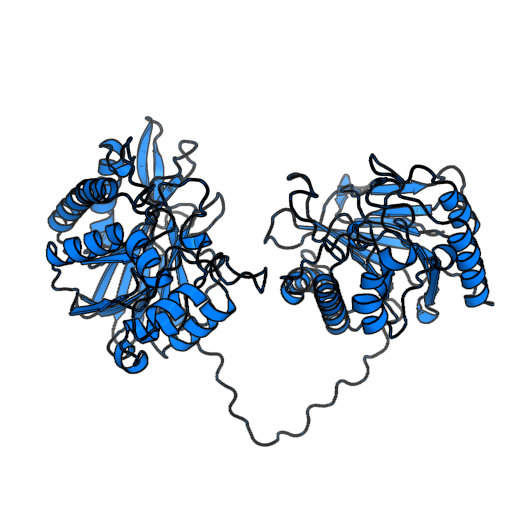 THR A 1 74 ? -4.463 -25.006 32.122 1.00 95.56 74 THR A O 1
ATOM 588 N N . LEU A 1 75 ? -3.022 -23.481 31.302 1.00 96.25 75 LEU A N 1
ATOM 589 C CA . LEU A 1 75 ? -3.722 -22.321 31.856 1.00 96.25 75 LEU A CA 1
ATOM 590 C C . LEU A 1 75 ? -5.182 -22.238 31.385 1.00 96.25 75 LEU A C 1
ATOM 592 O O . LEU A 1 75 ? -6.084 -22.011 32.186 1.00 96.25 75 LEU A O 1
ATOM 596 N N . LEU A 1 76 ? -5.432 -22.404 30.086 1.00 96.38 76 LEU A N 1
ATOM 597 C CA . LEU A 1 76 ? -6.779 -22.298 29.525 1.00 96.38 76 LEU A CA 1
ATOM 598 C C . LEU A 1 76 ? -7.704 -23.367 30.117 1.00 96.38 76 LEU A C 1
ATOM 600 O O . LEU A 1 76 ? -8.824 -23.040 30.505 1.00 96.38 76 LEU A O 1
ATOM 604 N N . ARG A 1 77 ? -7.220 -24.603 30.294 1.00 95.31 77 ARG A N 1
ATOM 605 C CA . ARG A 1 77 ? -7.977 -25.668 30.971 1.00 95.31 77 ARG A CA 1
ATOM 606 C C . ARG A 1 77 ? -8.222 -25.372 32.447 1.00 95.31 77 ARG A C 1
ATOM 608 O O . ARG A 1 77 ? -9.330 -25.606 32.917 1.00 95.31 77 ARG A O 1
ATOM 615 N N . GLU A 1 78 ? -7.239 -24.827 33.164 1.00 96.62 78 GLU A N 1
ATOM 616 C CA . GLU A 1 78 ? -7.412 -24.380 34.558 1.00 96.62 78 GLU A CA 1
ATOM 617 C C . GLU A 1 78 ? -8.503 -23.310 34.687 1.00 96.62 78 GLU A C 1
ATOM 619 O O . GLU A 1 78 ? -9.261 -23.305 35.655 1.00 96.62 78 GLU A O 1
ATOM 624 N N . LEU A 1 79 ? -8.615 -22.431 33.689 1.00 96.12 79 LEU A N 1
ATOM 625 C CA . LEU A 1 79 ? -9.665 -21.419 33.605 1.00 96.12 79 LEU A CA 1
ATOM 626 C C . LEU A 1 79 ? -11.031 -21.991 33.177 1.00 96.12 79 LEU A C 1
ATOM 628 O O . LEU A 1 79 ? -12.040 -21.302 33.290 1.00 96.12 79 LEU A O 1
ATOM 632 N N . GLY A 1 80 ? -11.097 -23.248 32.730 1.00 93.94 80 GLY A N 1
ATOM 633 C CA . GLY A 1 80 ? -12.322 -23.889 32.237 1.00 93.94 80 GLY A CA 1
ATOM 634 C C . GLY A 1 80 ? -12.587 -23.673 30.743 1.00 93.94 80 GLY A C 1
ATOM 635 O O . GLY A 1 80 ? -13.718 -23.828 30.288 1.00 93.94 80 GLY A O 1
ATOM 636 N N . SER A 1 81 ? -11.561 -23.305 29.976 1.00 94.69 81 SER A N 1
ATOM 637 C CA . SER A 1 81 ? -11.595 -23.193 28.516 1.00 94.69 81 SER A CA 1
ATOM 638 C C . SER A 1 81 ? -10.972 -24.432 27.858 1.00 94.69 81 SER A C 1
ATOM 640 O O . SER A 1 81 ? -9.847 -24.814 28.174 1.00 94.69 81 SER A O 1
ATOM 642 N N . GLU A 1 82 ? -11.664 -25.025 26.881 1.00 92.88 82 GLU A N 1
ATOM 643 C CA . GLU A 1 82 ? -11.168 -26.160 26.076 1.00 92.88 82 GLU A CA 1
ATOM 644 C C . GLU A 1 82 ? -11.145 -25.828 24.571 1.00 92.88 82 GLU A C 1
ATOM 646 O O . GLU A 1 82 ? -11.853 -26.454 23.768 1.00 92.88 82 GLU A O 1
ATOM 651 N N . PRO A 1 83 ? -10.371 -24.810 24.160 1.00 95.06 83 PRO A N 1
ATOM 652 C CA . PRO A 1 83 ? -10.434 -24.320 22.798 1.00 95.06 83 PRO A CA 1
ATOM 653 C C . PRO A 1 83 ? -9.801 -25.294 21.808 1.00 95.06 83 PRO A C 1
ATOM 655 O O . PRO A 1 83 ? -8.824 -25.987 22.113 1.00 95.06 83 PRO A O 1
ATOM 658 N N . CYS A 1 84 ? -10.307 -25.280 20.577 1.00 95.31 84 CYS A N 1
ATOM 659 C CA . CYS A 1 84 ? -9.577 -25.863 19.458 1.00 95.31 84 CYS A CA 1
ATOM 660 C C . CYS A 1 84 ? -8.577 -24.849 18.875 1.00 95.31 84 CYS A C 1
ATOM 662 O O . CYS A 1 84 ? -8.815 -23.638 18.890 1.00 95.31 84 CYS A O 1
ATOM 664 N N . LEU A 1 85 ? -7.446 -25.354 18.375 1.00 97.44 85 LEU A N 1
ATOM 665 C CA . LEU A 1 85 ? -6.423 -24.549 17.710 1.00 97.44 85 LEU A CA 1
ATOM 666 C C . LEU A 1 85 ? -6.665 -24.547 16.195 1.00 97.44 85 LEU A C 1
ATOM 668 O O . LEU A 1 85 ? -6.720 -25.618 15.584 1.00 97.44 85 LEU A O 1
ATOM 672 N N . LEU A 1 86 ? -6.738 -23.360 15.589 1.00 98.00 86 LEU A N 1
ATOM 673 C CA . LEU A 1 86 ? -6.780 -23.176 14.137 1.00 98.00 86 LEU A CA 1
ATOM 674 C C . LEU A 1 86 ? -5.699 -22.176 13.707 1.00 98.00 86 LEU A C 1
ATOM 676 O O . LEU A 1 86 ? -5.589 -21.087 14.268 1.00 98.00 86 LEU A O 1
ATOM 680 N N . VAL A 1 87 ? -4.885 -22.561 12.724 1.00 97.12 87 VAL A N 1
ATOM 681 C CA . VAL A 1 87 ? -3.648 -21.850 12.369 1.00 97.12 87 VAL A CA 1
ATOM 682 C C . VAL A 1 87 ? -3.486 -21.785 10.862 1.00 97.12 87 VAL A C 1
ATOM 684 O O . VAL A 1 87 ? -3.659 -22.797 10.185 1.00 97.12 87 VAL A O 1
ATOM 687 N N . VAL A 1 88 ? -3.078 -20.624 10.358 1.00 97.12 88 VAL A N 1
ATOM 688 C CA . VAL A 1 88 ? -2.550 -20.462 8.995 1.00 97.12 88 VAL A CA 1
ATOM 689 C C . VAL A 1 88 ? -1.049 -20.180 9.049 1.00 97.12 88 VAL A C 1
ATOM 691 O O . VAL A 1 88 ? -0.597 -19.580 10.024 1.00 97.12 88 VAL A O 1
ATOM 694 N N . PRO A 1 89 ? -0.265 -20.602 8.045 1.00 95.12 89 PRO A N 1
ATOM 695 C CA . PRO A 1 89 ? 1.163 -20.319 8.021 1.00 95.12 89 PRO A CA 1
ATOM 696 C C . PRO A 1 89 ? 1.443 -18.867 7.603 1.00 95.12 89 PRO A C 1
ATOM 698 O O . PRO A 1 89 ? 0.662 -18.266 6.860 1.00 95.12 89 PRO A O 1
ATOM 701 N N . GLY A 1 90 ? 2.574 -18.330 8.060 1.00 91.12 90 GLY A N 1
ATOM 702 C CA . GLY A 1 90 ? 3.161 -17.080 7.575 1.00 91.12 90 GLY A CA 1
ATOM 703 C C . GLY A 1 90 ? 4.354 -17.304 6.646 1.00 91.12 90 GLY A C 1
ATOM 704 O O . GLY A 1 90 ? 4.547 -18.401 6.109 1.00 91.12 90 GLY A O 1
ATOM 705 N N . ASP A 1 91 ? 5.140 -16.258 6.415 1.00 87.31 91 ASP A N 1
ATOM 706 C CA . ASP A 1 91 ? 6.328 -16.318 5.556 1.00 87.31 91 ASP A CA 1
ATOM 707 C C . ASP A 1 91 ? 7.493 -17.042 6.249 1.00 87.31 91 ASP A C 1
ATOM 709 O O . ASP A 1 91 ? 8.305 -17.704 5.593 1.00 87.31 91 ASP A O 1
ATOM 713 N N . HIS A 1 92 ? 7.572 -16.959 7.579 1.00 87.50 92 HIS A N 1
ATOM 714 C CA . HIS A 1 92 ? 8.635 -17.566 8.380 1.00 87.50 92 HIS A CA 1
ATOM 715 C C . HIS A 1 92 ? 8.388 -19.035 8.737 1.00 87.50 92 HIS A C 1
ATOM 717 O O . HIS A 1 92 ? 9.322 -19.725 9.137 1.00 87.50 92 HIS A O 1
ATOM 723 N N . ASP A 1 93 ? 7.177 -19.550 8.521 1.00 91.44 93 ASP A N 1
ATOM 724 C CA . ASP A 1 93 ? 6.843 -20.969 8.734 1.00 91.44 93 ASP A CA 1
ATOM 725 C C . ASP A 1 93 ? 7.253 -21.871 7.566 1.00 91.44 93 ASP A C 1
ATOM 727 O O . ASP A 1 93 ? 7.103 -23.096 7.607 1.00 91.44 93 ASP A O 1
ATOM 731 N N . ILE A 1 94 ? 7.795 -21.263 6.514 1.00 89.50 94 ILE A N 1
ATOM 732 C CA . ILE A 1 94 ? 8.306 -21.941 5.337 1.00 89.50 94 ILE A CA 1
ATOM 733 C C . ILE A 1 94 ? 9.756 -22.338 5.580 1.00 89.50 94 ILE A C 1
ATOM 735 O O . ILE A 1 94 ? 10.638 -21.489 5.732 1.00 89.50 94 ILE A O 1
ATOM 739 N N . ARG A 1 95 ? 10.042 -23.638 5.492 1.00 86.62 95 ARG A N 1
ATOM 740 C CA . ARG A 1 95 ? 11.423 -24.110 5.552 1.00 86.62 95 ARG A CA 1
ATOM 741 C C . ARG A 1 95 ? 12.217 -23.604 4.346 1.00 86.62 95 ARG A C 1
ATOM 743 O O . ARG A 1 95 ? 11.957 -24.004 3.208 1.00 86.62 95 ARG A O 1
ATOM 750 N N . ARG A 1 96 ? 13.228 -22.775 4.608 1.00 72.94 96 ARG A N 1
ATOM 751 C CA . ARG A 1 96 ? 14.122 -22.235 3.570 1.00 72.94 96 ARG A CA 1
ATOM 752 C C . ARG A 1 96 ? 14.993 -23.324 2.938 1.00 72.94 96 ARG A C 1
ATOM 754 O O . ARG A 1 96 ? 15.354 -24.317 3.578 1.00 72.94 96 ARG A O 1
ATOM 761 N N . ASP A 1 97 ? 15.329 -23.134 1.663 1.00 70.56 97 ASP A N 1
ATOM 762 C CA . ASP A 1 97 ? 16.237 -24.026 0.939 1.00 70.56 97 ASP A CA 1
ATOM 763 C C . ASP A 1 97 ? 17.659 -23.877 1.519 1.00 70.56 97 ASP A C 1
ATOM 765 O O . ASP A 1 97 ? 18.118 -22.751 1.718 1.00 70.56 97 ASP A O 1
ATOM 769 N N . PRO A 1 98 ? 18.384 -24.976 1.804 1.00 66.12 98 PRO A N 1
ATOM 770 C CA . PRO A 1 98 ? 19.758 -24.894 2.301 1.00 66.12 98 PRO A CA 1
ATOM 771 C C . PRO A 1 98 ? 20.721 -24.216 1.314 1.00 66.12 98 PRO A C 1
ATOM 773 O O . PRO A 1 98 ? 21.822 -23.836 1.710 1.00 66.12 98 PRO A O 1
ATOM 776 N N . ASN A 1 99 ? 20.348 -24.067 0.038 1.00 68.50 99 ASN A N 1
ATOM 777 C CA . ASN A 1 99 ? 21.106 -23.287 -0.929 1.00 68.50 99 ASN A CA 1
ATOM 778 C C . ASN A 1 99 ? 20.701 -21.796 -0.882 1.00 68.50 99 ASN A C 1
ATOM 780 O O . ASN A 1 99 ? 19.650 -21.437 -1.417 1.00 68.50 99 ASN A O 1
ATOM 784 N N . PRO A 1 100 ? 21.566 -20.896 -0.374 1.00 60.72 100 PRO A N 1
ATOM 785 C CA . PRO A 1 100 ? 21.241 -19.478 -0.188 1.00 60.72 100 PRO A CA 1
ATOM 786 C C . PRO A 1 100 ? 21.113 -18.690 -1.502 1.00 60.72 100 PRO A C 1
ATOM 788 O O . PRO A 1 100 ? 20.757 -17.517 -1.484 1.00 60.72 100 PRO A O 1
ATOM 791 N N . ARG A 1 101 ? 21.433 -19.298 -2.655 1.00 55.97 101 ARG A N 1
ATOM 792 C CA . ARG A 1 101 ? 21.260 -18.674 -3.980 1.00 55.97 101 ARG A CA 1
ATOM 793 C C . ARG A 1 101 ? 19.836 -18.793 -4.517 1.00 55.97 101 ARG A C 1
ATOM 795 O O . ARG A 1 101 ? 19.522 -18.165 -5.525 1.00 55.97 101 ARG A O 1
ATOM 802 N N . LEU A 1 102 ? 19.011 -19.646 -3.915 1.00 54.75 102 LEU A N 1
ATOM 803 C CA . LEU A 1 102 ? 17.628 -19.834 -4.325 1.00 54.75 102 LEU A CA 1
ATOM 804 C C . LEU A 1 102 ? 16.731 -18.909 -3.495 1.00 54.75 102 LEU A C 1
ATOM 806 O O . LEU A 1 102 ? 16.899 -18.856 -2.279 1.00 54.75 102 LEU A O 1
ATOM 810 N N . PRO A 1 103 ? 15.796 -18.177 -4.125 1.00 59.03 103 PRO A N 1
ATOM 811 C CA . PRO A 1 103 ? 14.854 -17.346 -3.386 1.00 59.03 103 PRO A CA 1
ATOM 812 C C . PRO A 1 103 ? 13.949 -18.213 -2.503 1.00 59.03 103 PRO A C 1
ATOM 814 O O . PRO A 1 103 ? 13.672 -19.372 -2.839 1.00 59.03 103 PRO A O 1
ATOM 817 N N . ASP A 1 104 ? 13.452 -17.625 -1.413 1.00 64.06 104 ASP A N 1
ATOM 818 C CA . ASP A 1 104 ? 12.482 -18.262 -0.519 1.00 64.06 104 ASP A CA 1
ATOM 819 C C . ASP A 1 104 ? 11.256 -18.757 -1.294 1.00 64.06 104 ASP A C 1
ATOM 821 O O . ASP A 1 104 ? 10.852 -18.154 -2.292 1.00 64.06 104 ASP A O 1
ATOM 825 N N . LEU A 1 105 ? 10.651 -19.862 -0.846 1.00 68.94 105 LEU A N 1
ATOM 826 C CA . LEU A 1 105 ? 9.606 -20.571 -1.594 1.00 68.94 105 LEU A CA 1
ATOM 827 C C . LEU A 1 105 ? 8.433 -19.657 -1.994 1.00 68.94 105 LEU A C 1
ATOM 829 O O . LEU A 1 105 ? 8.001 -19.715 -3.146 1.00 68.94 105 LEU A O 1
ATOM 833 N N . GLY A 1 106 ? 7.975 -18.785 -1.084 1.00 57.06 106 GLY A N 1
ATOM 834 C CA . GLY A 1 106 ? 6.901 -17.813 -1.339 1.00 57.06 106 GLY A CA 1
ATOM 835 C C . GLY A 1 106 ? 7.249 -16.770 -2.410 1.00 57.06 106 GLY A C 1
ATOM 836 O O . GLY A 1 106 ? 6.365 -16.237 -3.076 1.00 57.06 106 GLY A O 1
ATOM 837 N N . SER A 1 107 ? 8.545 -16.531 -2.647 1.00 62.88 107 SER A N 1
ATOM 838 C CA . SER A 1 107 ? 9.057 -15.706 -3.750 1.00 62.88 107 SER A CA 1
ATOM 839 C C . SER A 1 107 ? 9.456 -16.506 -4.992 1.00 62.88 107 SER A C 1
ATOM 841 O O . SER A 1 107 ? 9.534 -15.940 -6.083 1.00 62.88 107 SER A O 1
ATOM 843 N N . ARG A 1 108 ? 9.722 -17.807 -4.841 1.00 68.88 108 ARG A N 1
ATOM 844 C CA . ARG A 1 108 ? 10.163 -18.712 -5.908 1.00 68.88 108 ARG A CA 1
ATOM 845 C C . ARG A 1 108 ? 9.022 -19.162 -6.809 1.00 68.88 108 ARG A C 1
ATOM 847 O O . ARG A 1 108 ? 9.234 -19.277 -8.012 1.00 68.88 108 ARG A O 1
ATOM 854 N N . TYR A 1 109 ? 7.851 -19.421 -6.233 1.00 76.00 109 TYR A N 1
ATOM 855 C CA . TYR A 1 109 ? 6.648 -19.805 -6.967 1.00 76.00 109 TYR A CA 1
ATOM 856 C C . TYR A 1 109 ? 5.552 -18.779 -6.749 1.00 76.00 109 TYR A C 1
ATOM 858 O O . TYR A 1 109 ? 5.319 -18.327 -5.628 1.00 76.00 109 TYR A O 1
ATOM 866 N N . ARG A 1 110 ? 4.858 -18.427 -7.830 1.00 82.25 110 ARG A N 1
ATOM 867 C CA . ARG A 1 110 ? 3.681 -17.565 -7.742 1.00 82.25 110 ARG A CA 1
ATOM 868 C C . ARG A 1 110 ? 2.505 -18.352 -7.195 1.00 82.25 110 ARG A C 1
ATOM 870 O O . ARG A 1 110 ? 2.379 -19.550 -7.435 1.00 82.25 110 ARG A O 1
ATOM 877 N N . ALA A 1 111 ? 1.601 -17.666 -6.523 1.00 84.00 111 ALA A N 1
ATOM 878 C CA . ALA A 1 111 ? 0.406 -18.273 -5.961 1.00 84.00 111 ALA A CA 1
ATOM 879 C C . ALA A 1 111 ? -0.456 -18.963 -7.040 1.00 84.00 111 ALA A C 1
ATOM 881 O O . ALA A 1 111 ? -0.833 -20.119 -6.864 1.00 84.00 111 ALA A O 1
ATOM 882 N N . LEU A 1 112 ? -0.647 -18.349 -8.217 1.00 85.38 112 LEU A N 1
ATOM 883 C CA . LEU A 1 112 ? -1.289 -19.014 -9.361 1.00 85.38 112 LEU A CA 1
ATOM 884 C C . LEU A 1 112 ? -0.551 -20.285 -9.823 1.00 85.38 112 LEU A C 1
ATOM 886 O O . LEU A 1 112 ? -1.191 -21.268 -10.197 1.00 85.38 112 LEU A O 1
ATOM 890 N N . GLU A 1 113 ? 0.784 -20.283 -9.824 1.00 86.19 113 GLU A N 1
ATOM 891 C CA . GLU A 1 113 ? 1.581 -21.462 -10.196 1.00 86.19 113 GLU A CA 1
ATOM 892 C C . GLU A 1 113 ? 1.427 -22.576 -9.162 1.00 86.19 113 GLU A C 1
ATOM 894 O O . GLU A 1 113 ? 1.250 -23.734 -9.541 1.00 86.19 113 GLU A O 1
ATOM 899 N N . ALA A 1 114 ? 1.425 -22.225 -7.873 1.00 88.19 114 ALA A N 1
ATOM 900 C CA . ALA A 1 114 ? 1.151 -23.154 -6.788 1.00 88.19 114 ALA A CA 1
ATOM 901 C C . ALA A 1 114 ? -0.256 -23.755 -6.939 1.00 88.19 114 ALA A C 1
ATOM 903 O O . ALA A 1 114 ? -0.377 -24.970 -7.064 1.00 88.19 114 ALA A O 1
ATOM 904 N N . ARG A 1 115 ? -1.312 -22.937 -7.063 1.00 91.69 115 ARG A N 1
ATOM 905 C CA . ARG A 1 115 ? -2.693 -23.431 -7.254 1.00 91.69 115 ARG A CA 1
ATOM 906 C C . ARG A 1 115 ? -2.827 -24.332 -8.483 1.00 91.69 115 ARG A C 1
ATOM 908 O O . ARG A 1 115 ? -3.469 -25.375 -8.430 1.00 91.69 115 ARG A O 1
ATOM 915 N N . LYS A 1 116 ? -2.200 -23.973 -9.610 1.00 90.00 116 LYS A N 1
ATOM 916 C CA . LYS A 1 116 ? -2.177 -24.824 -10.814 1.00 90.00 116 LYS A CA 1
ATOM 917 C C . LYS A 1 116 ? -1.476 -26.159 -10.580 1.00 90.00 116 LYS A C 1
ATOM 919 O O . LYS A 1 116 ? -1.960 -27.170 -11.074 1.00 90.00 116 LYS A O 1
ATOM 924 N N . ALA A 1 117 ? -0.366 -26.166 -9.846 1.00 89.38 117 ALA A N 1
ATOM 925 C CA . ALA A 1 117 ? 0.357 -27.392 -9.538 1.00 89.38 117 ALA A CA 1
ATOM 926 C C . ALA A 1 117 ? -0.479 -28.339 -8.665 1.00 89.38 117 ALA A C 1
ATOM 928 O O . ALA A 1 117 ? -0.581 -29.509 -9.003 1.00 89.38 117 ALA A O 1
ATOM 929 N N . PHE A 1 118 ? -1.134 -27.823 -7.620 1.00 90.94 118 PHE A N 1
ATOM 930 C CA . PHE A 1 118 ? -1.969 -28.616 -6.705 1.00 90.94 118 PHE A CA 1
ATOM 931 C C . PHE A 1 118 ? -3.306 -29.080 -7.309 1.00 90.94 118 PHE A C 1
ATOM 933 O O . PHE A 1 118 ? -3.939 -29.986 -6.779 1.00 90.94 118 PHE A O 1
ATOM 940 N N . ARG A 1 119 ? -3.739 -28.493 -8.431 1.00 88.44 119 ARG A N 1
ATOM 941 C CA . ARG A 1 119 ? -4.889 -28.977 -9.216 1.00 88.44 119 ARG A CA 1
ATOM 942 C C . ARG A 1 119 ? -4.567 -30.137 -10.152 1.00 88.44 119 ARG A C 1
ATOM 944 O O . ARG A 1 119 ? -5.492 -30.767 -10.660 1.00 88.44 119 ARG A O 1
ATOM 951 N N . ALA A 1 120 ? -3.297 -30.337 -10.490 1.00 87.31 120 ALA A N 1
ATOM 952 C CA . ALA A 1 120 ? -2.926 -31.289 -11.524 1.00 87.31 120 ALA A CA 1
ATOM 953 C C . ALA A 1 120 ? -3.267 -32.726 -11.093 1.00 87.31 120 ALA A C 1
ATOM 955 O O . ALA A 1 120 ? -3.102 -33.093 -9.936 1.00 87.31 120 ALA A O 1
ATOM 956 N N . GLU A 1 121 ? -3.685 -33.567 -12.043 1.00 81.38 121 GLU A N 1
ATOM 957 C CA . GLU A 1 121 ? -4.043 -34.971 -11.771 1.00 81.38 121 GLU A CA 1
ATOM 958 C C . GLU A 1 121 ? -2.859 -35.817 -11.273 1.00 81.38 121 GLU A C 1
ATOM 960 O O . GLU A 1 121 ? -3.040 -36.915 -10.750 1.00 81.38 121 GLU A O 1
ATOM 965 N N . SER A 1 122 ? -1.628 -35.349 -11.478 1.00 82.25 122 SER A N 1
ATOM 966 C CA . SER A 1 122 ? -0.409 -36.054 -11.090 1.00 82.25 122 SER A CA 1
ATOM 967 C C . SER A 1 122 ? 0.612 -35.089 -10.492 1.00 82.25 122 SER A C 1
ATOM 969 O O . SER A 1 122 ? 0.892 -34.060 -11.120 1.00 82.25 122 SER A O 1
ATOM 971 N N . PRO A 1 123 ? 1.242 -35.437 -9.350 1.00 82.69 123 PRO A N 1
ATOM 972 C CA . PRO A 1 123 ? 2.137 -34.519 -8.671 1.00 82.69 123 PRO A CA 1
ATOM 973 C C . PRO A 1 123 ? 3.325 -34.064 -9.514 1.00 82.69 123 PRO A C 1
ATOM 975 O O . PRO A 1 123 ? 4.167 -34.862 -9.951 1.00 82.69 123 PRO A O 1
ATOM 978 N N . GLY A 1 124 ? 3.419 -32.750 -9.703 1.00 88.38 124 GLY A N 1
ATOM 979 C CA . GLY A 1 124 ? 4.507 -32.094 -10.422 1.00 88.38 124 GLY A CA 1
ATOM 980 C C . GLY A 1 124 ? 5.722 -31.784 -9.539 1.00 88.38 124 GLY A C 1
ATOM 981 O O . GLY A 1 124 ? 5.739 -32.015 -8.331 1.00 88.38 124 GLY A O 1
ATOM 982 N N . GLN A 1 125 ? 6.772 -31.213 -10.137 1.00 86.81 125 GLN A N 1
ATOM 983 C CA . GLN A 1 125 ? 7.934 -30.732 -9.377 1.00 86.81 125 GLN A CA 1
ATOM 984 C C . GLN A 1 125 ? 7.580 -29.550 -8.457 1.00 86.81 125 GLN A C 1
ATOM 986 O O . GLN A 1 125 ? 8.085 -29.485 -7.337 1.00 86.81 125 GLN A O 1
ATOM 991 N N . VAL A 1 126 ? 6.718 -28.636 -8.920 1.00 85.69 126 VAL A N 1
ATOM 992 C CA . VAL A 1 126 ? 6.282 -27.453 -8.157 1.00 85.69 126 VAL A CA 1
ATOM 993 C C . VAL A 1 126 ? 5.529 -27.875 -6.899 1.00 85.69 126 VAL A C 1
ATOM 995 O O . VAL A 1 126 ? 5.938 -27.500 -5.807 1.00 85.69 126 VAL A O 1
ATOM 998 N N . GLU A 1 127 ? 4.514 -28.732 -7.037 1.00 89.94 127 GLU A N 1
ATOM 999 C CA . GLU A 1 127 ? 3.736 -29.265 -5.911 1.00 89.94 127 GLU A CA 1
ATOM 1000 C C . GLU A 1 127 ? 4.636 -29.949 -4.876 1.00 89.94 127 GLU A C 1
ATOM 1002 O O . GLU A 1 127 ? 4.609 -29.580 -3.707 1.00 89.94 127 GLU A O 1
ATOM 1007 N N . ARG A 1 128 ? 5.521 -30.866 -5.302 1.00 88.81 128 ARG A N 1
ATOM 1008 C CA . ARG A 1 128 ? 6.465 -31.540 -4.391 1.00 88.81 128 ARG A CA 1
ATOM 1009 C C . ARG A 1 128 ? 7.375 -30.565 -3.648 1.00 88.81 128 ARG A C 1
ATOM 1011 O O . ARG A 1 128 ? 7.678 -30.777 -2.476 1.00 88.81 128 ARG A O 1
ATOM 1018 N N . THR A 1 129 ? 7.841 -29.518 -4.326 1.00 88.19 129 THR A N 1
ATOM 1019 C CA . THR A 1 129 ? 8.735 -28.516 -3.725 1.00 88.19 129 THR A CA 1
ATOM 1020 C C . THR A 1 129 ? 7.982 -27.651 -2.724 1.00 88.19 129 THR A C 1
ATOM 1022 O O . THR A 1 129 ? 8.478 -27.423 -1.621 1.00 88.19 129 THR A O 1
ATOM 1025 N N . VAL A 1 130 ? 6.770 -27.222 -3.082 1.00 90.12 130 VAL A N 1
ATOM 1026 C CA . VAL A 1 130 ? 5.903 -26.444 -2.199 1.00 90.12 130 VAL A CA 1
ATOM 1027 C C . VAL A 1 130 ? 5.508 -27.258 -0.970 1.00 90.12 130 VAL A C 1
ATOM 1029 O O . VAL A 1 130 ? 5.707 -26.799 0.152 1.00 90.12 130 VAL A O 1
ATOM 1032 N N . TRP A 1 131 ? 5.053 -28.498 -1.163 1.00 89.88 131 TRP A N 1
ATOM 1033 C CA . TRP A 1 131 ? 4.720 -29.412 -0.073 1.00 89.88 131 TRP A CA 1
ATOM 1034 C C . TRP A 1 131 ? 5.897 -29.611 0.882 1.00 89.88 131 TRP A C 1
ATOM 1036 O O . TRP A 1 131 ? 5.739 -29.504 2.092 1.00 89.88 131 TRP A O 1
ATOM 1046 N N . LYS A 1 132 ? 7.107 -29.823 0.351 1.00 89.62 132 LYS A N 1
ATOM 1047 C CA . LYS A 1 132 ? 8.317 -29.985 1.166 1.00 89.62 132 LYS A CA 1
ATOM 1048 C C . LYS A 1 132 ? 8.637 -28.751 2.019 1.00 89.62 132 LYS A C 1
ATOM 1050 O O . LYS A 1 132 ? 9.124 -28.919 3.134 1.00 89.62 132 LYS A O 1
ATOM 1055 N N . GLY A 1 133 ? 8.391 -27.540 1.513 1.00 90.44 133 GLY A N 1
ATOM 1056 C CA . GLY A 1 133 ? 8.628 -26.299 2.261 1.00 90.44 133 GLY A CA 1
ATOM 1057 C C . GLY A 1 133 ? 7.699 -26.135 3.465 1.00 90.44 133 GLY A C 1
ATOM 1058 O O . GLY A 1 133 ? 8.151 -25.699 4.519 1.00 90.44 133 GLY A O 1
ATOM 1059 N N . PHE A 1 134 ? 6.437 -26.554 3.330 1.00 94.19 134 PHE A N 1
ATOM 1060 C CA . PHE A 1 134 ? 5.422 -26.488 4.392 1.00 94.19 134 PHE A CA 1
ATOM 1061 C C . PHE A 1 134 ? 5.254 -27.795 5.183 1.00 94.19 134 PHE A C 1
ATOM 1063 O O . PHE A 1 134 ? 4.415 -27.857 6.078 1.00 94.19 134 PHE A O 1
ATOM 1070 N N . ALA A 1 135 ? 6.028 -28.843 4.881 1.00 93.75 135 ALA A N 1
ATOM 1071 C CA . ALA A 1 135 ? 5.859 -30.160 5.496 1.00 93.75 135 ALA A CA 1
ATOM 1072 C C . ALA A 1 135 ? 5.939 -30.096 7.027 1.00 93.75 135 ALA A C 1
ATOM 1074 O O . ALA A 1 135 ? 5.063 -30.619 7.701 1.00 93.75 135 ALA A O 1
ATOM 1075 N N . ALA A 1 136 ? 6.925 -29.371 7.571 1.00 94.88 136 ALA A N 1
ATOM 1076 C CA . ALA A 1 136 ? 7.081 -29.219 9.017 1.00 94.88 136 ALA A CA 1
ATOM 1077 C C . ALA A 1 136 ? 5.841 -28.584 9.672 1.00 94.88 136 ALA A C 1
ATOM 1079 O O . ALA A 1 136 ? 5.354 -29.102 10.672 1.00 94.88 136 ALA A O 1
ATOM 1080 N N . PHE A 1 137 ? 5.306 -27.517 9.070 1.00 96.56 137 PHE A N 1
ATOM 1081 C CA . PHE A 1 137 ? 4.087 -26.850 9.528 1.00 96.56 137 PHE A CA 1
ATOM 1082 C C . PHE A 1 137 ? 2.865 -27.779 9.460 1.00 96.56 137 PHE A C 1
ATOM 1084 O O . PHE A 1 137 ? 2.152 -27.933 10.450 1.00 96.56 137 PHE A O 1
ATOM 1091 N N . ASN A 1 138 ? 2.628 -28.427 8.314 1.00 95.75 138 ASN A N 1
ATOM 1092 C CA . ASN A 1 138 ? 1.466 -29.298 8.110 1.00 95.75 138 ASN A CA 1
ATOM 1093 C C . ASN A 1 138 ? 1.498 -30.526 9.027 1.00 95.75 138 ASN A C 1
ATOM 1095 O O . ASN A 1 138 ? 0.482 -30.862 9.640 1.00 95.75 138 ASN A O 1
ATOM 1099 N N . ASP A 1 139 ? 2.655 -31.185 9.125 1.00 96.38 139 ASP A N 1
ATOM 1100 C CA . ASP A 1 139 ? 2.850 -32.362 9.970 1.00 96.38 139 ASP A CA 1
ATOM 1101 C C . ASP A 1 139 ? 2.622 -31.992 11.437 1.00 96.38 139 ASP A C 1
ATOM 1103 O O . ASP A 1 139 ? 1.891 -32.688 12.149 1.00 96.38 139 ASP A O 1
ATOM 1107 N N . TRP A 1 140 ? 3.181 -30.860 11.877 1.00 97.62 140 TRP A N 1
ATOM 1108 C CA . TRP A 1 140 ? 2.972 -30.329 13.219 1.00 97.62 140 TRP A CA 1
ATOM 1109 C C . TRP A 1 140 ? 1.496 -30.012 13.486 1.00 97.62 140 TRP A C 1
ATOM 1111 O O . TRP A 1 140 ? 0.939 -30.518 14.458 1.00 97.62 140 TRP A O 1
ATOM 1121 N N . PHE A 1 141 ? 0.831 -29.240 12.622 1.00 96.75 141 PHE A N 1
ATOM 1122 C CA . PHE A 1 141 ? -0.553 -28.810 12.842 1.00 96.75 141 PHE A CA 1
ATOM 1123 C C . PHE A 1 141 ? -1.533 -29.992 12.836 1.00 96.75 141 PHE A C 1
ATOM 1125 O O . PHE A 1 141 ? -2.422 -30.081 13.688 1.00 96.75 141 PHE A O 1
ATOM 1132 N N . SER A 1 142 ? -1.341 -30.945 11.920 1.00 94.75 142 SER A N 1
ATOM 1133 C CA . SER A 1 142 ? -2.117 -32.188 11.883 1.00 94.75 142 SER A CA 1
ATOM 1134 C C . SER A 1 142 ? -1.907 -33.018 13.152 1.00 94.75 142 SER A C 1
ATOM 1136 O O . SER A 1 142 ? -2.875 -33.485 13.756 1.00 94.75 142 SER A O 1
ATOM 1138 N N . THR A 1 143 ? -0.654 -33.168 13.591 1.00 96.19 143 THR A N 1
ATOM 1139 C CA . THR A 1 143 ? -0.315 -33.905 14.818 1.00 96.19 143 THR A CA 1
ATOM 1140 C C . THR A 1 143 ? -0.915 -33.232 16.046 1.00 96.19 143 THR A C 1
ATOM 1142 O O . THR A 1 143 ? -1.562 -33.902 16.848 1.00 96.19 143 THR A O 1
ATOM 1145 N N . TRP A 1 144 ? -0.776 -31.910 16.172 1.00 95.00 144 TRP A N 1
ATOM 1146 C CA . TRP A 1 144 ? -1.338 -31.138 17.278 1.00 95.00 144 TRP A CA 1
ATOM 1147 C C . TRP A 1 144 ? -2.838 -31.378 17.414 1.00 95.00 144 TRP A C 1
ATOM 1149 O O . TRP A 1 144 ? -3.318 -31.693 18.500 1.00 95.00 144 TRP A O 1
ATOM 1159 N N . ARG A 1 145 ? -3.580 -31.285 16.306 1.00 93.62 145 ARG A N 1
ATOM 1160 C CA . ARG A 1 145 ? -5.034 -31.482 16.300 1.00 93.62 145 ARG A CA 1
ATOM 1161 C C . ARG A 1 145 ? -5.459 -32.906 16.626 1.00 93.62 145 ARG A C 1
ATOM 1163 O O . ARG A 1 145 ? -6.516 -33.093 17.219 1.00 93.62 145 ARG A O 1
ATOM 1170 N N . HIS A 1 146 ? -4.661 -33.898 16.243 1.00 93.44 146 HIS A N 1
ATOM 1171 C CA . HIS A 1 146 ? -4.915 -35.284 16.622 1.00 93.44 146 HIS A CA 1
ATOM 1172 C C . HIS A 1 146 ? -4.675 -35.518 18.120 1.00 93.44 146 HIS A C 1
ATOM 1174 O O . HIS A 1 146 ? -5.453 -36.214 18.767 1.00 93.44 146 HIS A O 1
ATOM 1180 N N . MET A 1 147 ? -3.623 -34.908 18.671 1.00 93.50 147 MET A N 1
ATOM 1181 C CA . MET A 1 147 ? -3.252 -35.024 20.085 1.00 93.50 147 MET A CA 1
ATOM 1182 C C . MET A 1 147 ? -4.149 -34.197 21.017 1.00 93.50 147 MET A C 1
ATOM 1184 O O . MET A 1 147 ? -4.313 -34.559 22.180 1.00 93.50 147 MET A O 1
ATOM 1188 N N . HIS A 1 148 ? -4.756 -33.122 20.508 1.00 91.94 148 HIS A N 1
ATOM 1189 C CA . HIS A 1 148 ? -5.618 -32.203 21.256 1.00 91.94 148 HIS A CA 1
ATOM 1190 C C . HIS A 1 148 ? -7.007 -32.088 20.608 1.00 91.94 148 HIS A C 1
ATOM 1192 O O . HIS A 1 148 ? -7.360 -31.029 20.073 1.00 91.94 148 HIS A O 1
ATOM 1198 N N . PRO A 1 149 ? -7.813 -33.165 20.620 1.00 90.12 149 PRO A N 1
ATOM 1199 C CA . PRO A 1 149 ? -9.176 -33.098 20.120 1.00 90.12 149 PRO A CA 1
ATOM 1200 C C . PRO A 1 149 ? -10.003 -32.143 20.988 1.00 90.12 149 PRO A C 1
ATOM 1202 O O . PRO A 1 149 ? -9.901 -32.149 22.213 1.00 90.12 149 PRO A O 1
ATOM 1205 N N . SER A 1 150 ? -10.858 -31.347 20.353 1.00 90.44 150 SER A N 1
ATOM 1206 C CA . SER A 1 150 ? -11.820 -30.483 21.037 1.00 90.44 150 SER A CA 1
ATOM 1207 C C . SER A 1 150 ? -13.221 -30.832 20.556 1.00 90.44 150 SER A C 1
ATOM 1209 O O . SER A 1 150 ? -13.458 -30.949 19.353 1.00 90.44 150 SER A O 1
ATOM 1211 N N . SER A 1 151 ? -14.152 -30.976 21.498 1.00 90.25 151 SER A N 1
ATOM 1212 C CA . SER A 1 151 ? -15.571 -31.246 21.227 1.00 90.25 151 SER A CA 1
ATOM 1213 C C . SER A 1 151 ? -16.254 -30.121 20.447 1.00 90.25 151 SER A C 1
ATOM 1215 O O . SER A 1 151 ? -17.289 -30.339 19.821 1.00 90.25 151 SER A O 1
ATOM 1217 N N . GLN A 1 152 ? -15.660 -28.929 20.460 1.00 91.50 152 GLN A N 1
ATOM 1218 C CA . GLN A 1 152 ? -16.184 -27.746 19.794 1.00 91.50 152 GLN A CA 1
ATOM 1219 C C . GLN A 1 152 ? -15.863 -27.744 18.295 1.00 91.50 152 GLN A C 1
ATOM 1221 O O . GLN A 1 152 ? -16.588 -27.128 17.519 1.00 91.50 152 GLN A O 1
ATOM 1226 N N . LEU A 1 153 ? -14.814 -28.451 17.857 1.00 95.31 153 LEU A N 1
ATOM 1227 C CA . LEU A 1 153 ? -14.467 -28.593 16.442 1.00 95.31 153 LEU A CA 1
ATOM 1228 C C . LEU A 1 153 ? -15.286 -29.728 15.811 1.00 95.31 153 LEU A C 1
ATOM 1230 O O . LEU A 1 153 ? -14.897 -30.892 15.837 1.00 95.31 153 LEU A O 1
ATOM 1234 N N . THR A 1 154 ? -16.426 -29.379 15.223 1.00 94.56 154 THR A N 1
ATOM 1235 C CA . THR A 1 154 ? -17.389 -30.351 14.669 1.00 94.56 154 THR A CA 1
ATOM 1236 C C . THR A 1 154 ? -17.038 -30.830 13.262 1.00 94.56 154 THR A C 1
ATOM 1238 O O . THR A 1 154 ? -17.404 -31.936 12.870 1.00 94.56 154 THR A O 1
ATOM 1241 N N . SER A 1 155 ? -16.328 -30.008 12.490 1.00 95.38 155 SER A N 1
ATOM 1242 C CA . SER A 1 155 ? -15.891 -30.339 11.137 1.00 95.38 155 SER A CA 1
ATOM 1243 C C . SER A 1 155 ? -14.566 -29.661 10.836 1.00 95.38 155 SER A C 1
ATOM 1245 O O . SER A 1 155 ? -14.332 -28.529 11.258 1.00 95.38 155 SER A O 1
ATOM 1247 N N . PHE A 1 156 ? -13.708 -30.343 10.085 1.00 96.56 156 PHE A N 1
ATOM 1248 C CA . PHE A 1 156 ? -12.497 -29.766 9.526 1.00 96.56 156 PHE A CA 1
ATOM 1249 C C . PHE A 1 156 ? -12.173 -30.434 8.201 1.00 96.56 156 PHE A C 1
ATOM 1251 O O . PHE A 1 156 ? -12.133 -31.663 8.105 1.00 96.56 156 PHE A O 1
ATOM 1258 N N . ARG A 1 157 ? -11.839 -29.620 7.210 1.00 96.31 157 ARG A N 1
ATOM 1259 C CA . ARG A 1 157 ? -11.426 -30.061 5.890 1.00 96.31 157 ARG A CA 1
ATOM 1260 C C . ARG A 1 157 ? -10.195 -29.273 5.434 1.00 96.31 157 ARG A C 1
ATOM 1262 O O . ARG A 1 157 ? -10.272 -28.049 5.391 1.00 96.31 157 ARG A O 1
ATOM 1269 N N . PRO A 1 158 ? -9.082 -29.941 5.085 1.00 96.12 158 PRO A N 1
ATOM 1270 C CA . PRO A 1 158 ? -7.963 -29.293 4.407 1.00 96.12 158 PRO A CA 1
ATOM 1271 C C . PRO A 1 158 ? -8.388 -28.715 3.048 1.00 96.12 158 PRO A C 1
ATOM 1273 O O . PRO A 1 158 ? -9.256 -29.280 2.377 1.00 96.12 158 PRO A O 1
ATOM 1276 N N . GLY A 1 159 ? -7.777 -27.603 2.651 1.00 94.62 159 GLY A N 1
ATOM 1277 C CA . GLY A 1 159 ? -8.012 -26.930 1.376 1.00 94.62 159 GLY A CA 1
ATOM 1278 C C . GLY A 1 159 ? -7.006 -27.295 0.288 1.00 94.62 159 GLY A C 1
ATOM 1279 O O . GLY A 1 159 ? -6.442 -28.388 0.283 1.00 94.62 159 GLY A O 1
ATOM 1280 N N . LEU A 1 160 ? -6.837 -26.380 -0.671 1.00 95.06 160 LEU A N 1
ATOM 1281 C CA . LEU A 1 160 ? -6.025 -26.600 -1.869 1.00 95.06 160 LEU A CA 1
ATOM 1282 C C . LEU A 1 160 ? -4.522 -26.523 -1.582 1.00 95.06 160 LEU A C 1
ATOM 1284 O O . LEU A 1 160 ? -3.773 -27.413 -1.981 1.00 95.06 160 LEU A O 1
ATOM 1288 N N . LEU A 1 161 ? -4.075 -25.442 -0.940 1.00 95.25 161 LEU A N 1
ATOM 1289 C CA . LEU A 1 161 ? -2.669 -25.215 -0.619 1.00 95.25 161 LEU A CA 1
ATOM 1290 C C . LEU A 1 161 ? -2.340 -25.715 0.799 1.00 95.25 161 LEU A C 1
ATOM 1292 O O . LEU A 1 161 ? -3.230 -25.822 1.644 1.00 95.25 161 LEU A O 1
ATOM 1296 N N . PRO A 1 162 ? -1.059 -26.006 1.102 1.00 94.75 162 PRO A N 1
ATOM 1297 C CA . PRO A 1 162 ? -0.614 -26.313 2.460 1.00 94.75 162 PRO A CA 1
ATOM 1298 C C . PRO A 1 162 ? -1.111 -25.285 3.480 1.00 94.75 162 PRO A C 1
ATOM 1300 O O . PRO A 1 162 ? -0.897 -24.092 3.294 1.00 94.75 162 PRO A O 1
ATOM 1303 N N . GLY A 1 163 ? -1.754 -25.737 4.554 1.00 94.88 163 GLY A N 1
ATOM 1304 C CA . GLY A 1 163 ? -2.322 -24.861 5.579 1.00 94.88 163 GLY A CA 1
ATOM 1305 C C . GLY A 1 163 ? -3.686 -24.247 5.253 1.00 94.88 163 GLY A C 1
ATOM 1306 O O . GLY A 1 163 ? -4.284 -23.672 6.158 1.00 94.88 163 GLY A O 1
ATOM 1307 N N . ASP A 1 164 ? -4.218 -24.400 4.035 1.00 97.75 164 ASP A N 1
ATOM 1308 C CA . ASP A 1 164 ? -5.613 -24.043 3.760 1.00 97.75 164 ASP A CA 1
ATOM 1309 C C . ASP A 1 164 ? -6.556 -24.988 4.517 1.00 97.75 164 ASP A C 1
ATOM 1311 O O . ASP A 1 164 ? -6.319 -26.202 4.582 1.00 97.75 164 ASP A O 1
ATOM 1315 N N . PHE A 1 165 ? -7.668 -24.468 5.033 1.00 98.00 165 PHE A N 1
ATOM 1316 C CA . PHE A 1 165 ? -8.731 -25.285 5.611 1.00 98.00 165 PHE A CA 1
ATOM 1317 C C . PHE A 1 165 ? -10.082 -24.566 5.690 1.00 98.00 165 PHE A C 1
ATOM 1319 O O . PHE A 1 165 ? -10.166 -23.340 5.692 1.00 98.00 165 PHE A O 1
ATOM 1326 N N . ALA A 1 166 ? -11.143 -25.357 5.846 1.00 98.19 166 ALA A N 1
ATOM 1327 C CA . ALA A 1 166 ? -12.442 -24.912 6.330 1.00 98.19 166 ALA A CA 1
ATOM 1328 C C . ALA A 1 166 ? -12.832 -25.741 7.561 1.00 98.19 166 ALA A C 1
ATOM 1330 O O . ALA A 1 166 ? -12.674 -26.964 7.578 1.00 98.19 166 ALA A O 1
ATOM 1331 N N . ALA A 1 167 ? -13.332 -25.086 8.603 1.00 97.94 167 ALA A N 1
ATOM 1332 C CA . ALA A 1 167 ? -13.667 -25.704 9.877 1.00 97.94 167 ALA A CA 1
ATOM 1333 C C . ALA A 1 167 ? -14.993 -25.176 10.428 1.00 97.94 167 ALA A C 1
ATOM 1335 O O . ALA A 1 167 ? -15.301 -23.997 10.288 1.00 97.94 167 ALA A O 1
ATOM 1336 N N . THR A 1 168 ? -15.759 -26.039 11.089 1.00 97.69 168 THR A N 1
ATOM 1337 C CA . THR A 1 168 ? -16.995 -25.659 11.783 1.00 97.69 168 THR A CA 1
ATOM 1338 C C . THR A 1 168 ? -16.787 -25.807 13.272 1.00 97.69 168 THR A C 1
ATOM 1340 O O . THR A 1 168 ? -16.495 -26.906 13.759 1.00 97.69 168 THR A O 1
ATOM 1343 N N . VAL A 1 169 ? -16.971 -24.710 13.996 1.00 96.75 169 VAL A N 1
ATOM 1344 C CA . VAL A 1 169 ? -16.786 -24.664 15.442 1.00 96.75 169 VAL A CA 1
ATOM 1345 C C . VAL A 1 169 ? -18.114 -24.307 16.084 1.00 96.75 169 VAL A C 1
ATOM 1347 O O . VAL A 1 169 ? -18.710 -23.289 15.745 1.00 96.75 169 VAL A O 1
ATOM 1350 N N . ALA A 1 170 ? -18.580 -25.149 16.998 1.00 94.50 170 ALA A N 1
ATOM 1351 C CA . ALA A 1 170 ? -19.832 -24.961 17.709 1.00 94.50 170 ALA A CA 1
ATOM 1352 C C . ALA A 1 170 ? -19.569 -24.883 19.212 1.00 94.50 170 ALA A C 1
ATOM 1354 O O . ALA A 1 170 ? -18.938 -25.769 19.788 1.00 94.50 170 ALA A O 1
ATOM 1355 N N . SER A 1 171 ? -20.063 -23.826 19.849 1.00 91.69 171 SER A N 1
ATOM 1356 C CA . SER A 1 171 ? -19.944 -23.631 21.292 1.00 91.69 171 SER A CA 1
ATOM 1357 C C . SER A 1 171 ? -21.140 -22.856 21.826 1.00 91.69 171 SER A C 1
ATOM 1359 O O . SER A 1 171 ? -21.607 -21.918 21.189 1.00 91.69 171 SER A O 1
ATOM 1361 N N . GLU A 1 172 ? -21.676 -23.301 22.965 1.00 87.06 172 GLU A N 1
ATOM 1362 C CA . GLU A 1 172 ? -22.818 -22.704 23.676 1.00 87.06 172 GLU A CA 1
ATOM 1363 C C . GLU A 1 172 ? -23.972 -22.202 22.771 1.00 87.06 172 GLU A C 1
ATOM 1365 O O . GLU A 1 172 ? -24.575 -21.166 23.034 1.00 87.06 172 GLU A O 1
ATOM 1370 N N . GLY A 1 173 ? -24.311 -22.932 21.702 1.00 87.50 173 GLY A N 1
ATOM 1371 C CA . GLY A 1 173 ? -25.409 -22.579 20.790 1.00 87.50 173 GLY A CA 1
ATOM 1372 C C . GLY A 1 173 ? -25.073 -21.549 19.702 1.00 87.50 173 GLY A C 1
ATOM 1373 O O . GLY A 1 173 ? -25.987 -21.112 19.011 1.00 87.50 173 GLY A O 1
ATOM 1374 N N . VAL A 1 174 ? -23.800 -21.179 19.541 1.00 92.88 174 VAL A N 1
ATOM 1375 C CA . VAL A 1 174 ? -23.265 -20.423 18.397 1.00 92.88 174 VAL A CA 1
ATOM 1376 C C . VAL A 1 174 ? -22.421 -21.360 17.542 1.00 92.88 174 VAL A C 1
ATOM 1378 O O . VAL A 1 174 ? -21.585 -22.100 18.062 1.00 92.88 174 VAL A O 1
ATOM 1381 N N . THR A 1 175 ? -22.605 -21.302 16.229 1.00 95.12 175 THR A N 1
ATOM 1382 C CA . THR A 1 175 ? -21.839 -22.074 15.249 1.00 95.12 175 THR A CA 1
ATOM 1383 C C . THR A 1 175 ? -21.119 -21.123 14.300 1.00 95.12 175 THR A C 1
ATOM 1385 O O . THR A 1 175 ? -21.754 -20.395 13.546 1.00 95.12 175 THR A O 1
ATOM 1388 N N . VAL A 1 176 ? -19.788 -21.125 14.294 1.00 95.94 176 VAL A N 1
ATOM 1389 C CA . VAL A 1 176 ? -18.971 -20.291 13.397 1.00 95.94 176 VAL A CA 1
ATOM 1390 C C . VAL A 1 176 ? -18.220 -21.137 12.381 1.00 95.94 176 VAL A C 1
ATOM 1392 O O . VAL A 1 176 ? -17.695 -22.206 12.698 1.00 95.94 176 VAL A O 1
ATOM 1395 N N . GLY A 1 177 ? -18.187 -20.654 11.142 1.00 96.94 177 GLY A N 1
ATOM 1396 C CA . GLY A 1 177 ? -17.386 -21.238 10.072 1.00 96.94 177 GLY A CA 1
ATOM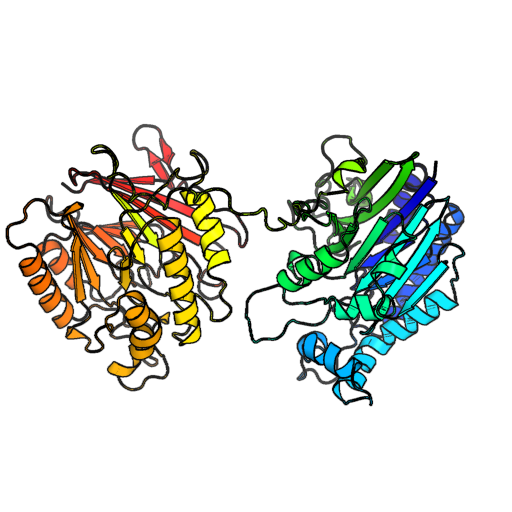 1397 C C . GLY A 1 177 ? -16.050 -20.517 9.991 1.00 96.94 177 GLY A C 1
ATOM 1398 O O . GLY A 1 177 ? -16.030 -19.305 9.806 1.00 96.94 177 GLY A O 1
ATOM 1399 N N . VAL A 1 178 ? -14.938 -21.235 10.112 1.00 97.81 178 VAL A N 1
ATOM 1400 C CA . VAL A 1 178 ? -13.586 -20.673 10.012 1.00 97.81 178 VAL A CA 1
ATOM 1401 C C . VAL A 1 178 ? -12.940 -21.144 8.718 1.00 97.81 178 VAL A C 1
ATOM 1403 O O . VAL A 1 178 ? -12.830 -22.344 8.482 1.00 97.81 178 VAL A O 1
ATOM 1406 N N . ILE A 1 179 ? -12.504 -20.203 7.891 1.00 98.12 179 ILE A N 1
ATOM 1407 C CA . ILE A 1 179 ? -11.768 -20.448 6.653 1.00 98.12 179 ILE A CA 1
ATOM 1408 C C . ILE A 1 179 ? -10.353 -19.926 6.870 1.00 98.12 179 ILE A C 1
ATOM 1410 O O . ILE A 1 179 ? -10.163 -18.721 7.003 1.00 98.12 179 ILE A O 1
ATOM 1414 N N . GLY A 1 180 ? -9.367 -20.814 6.917 1.00 97.69 180 GLY A N 1
ATOM 1415 C CA . GLY A 1 180 ? -7.959 -20.433 6.951 1.00 97.69 180 GLY A CA 1
ATOM 1416 C C . GLY A 1 180 ? -7.355 -20.547 5.564 1.00 97.69 180 GLY A C 1
ATOM 1417 O O . GLY A 1 180 ? -7.452 -21.612 4.959 1.00 97.69 180 GLY A O 1
ATOM 1418 N N . LEU A 1 181 ? -6.745 -19.472 5.063 1.00 97.25 181 LEU A N 1
ATOM 1419 C CA . LEU A 1 181 ? -6.077 -19.463 3.762 1.00 97.25 181 LEU A CA 1
ATOM 1420 C C . LEU A 1 181 ? -4.599 -19.117 3.905 1.00 97.25 181 LEU A C 1
ATOM 1422 O O . LEU A 1 181 ? -4.233 -18.110 4.516 1.00 97.25 181 LEU A O 1
ATOM 1426 N N . ASN A 1 182 ? -3.756 -19.936 3.283 1.00 95.12 182 ASN A N 1
ATOM 1427 C CA . ASN A 1 182 ? -2.341 -19.675 3.121 1.00 95.12 182 ASN A CA 1
ATOM 1428 C C . ASN A 1 182 ? -2.158 -18.486 2.177 1.00 95.12 182 ASN A C 1
ATOM 1430 O O . ASN A 1 182 ? -2.415 -18.572 0.973 1.00 95.12 182 ASN A O 1
ATOM 1434 N N . SER A 1 183 ? -1.699 -17.381 2.754 1.00 92.81 183 SER A N 1
ATOM 1435 C CA . SER A 1 183 ? -1.407 -16.145 2.046 1.00 92.81 183 SER A CA 1
ATOM 1436 C C . SER A 1 183 ? 0.088 -15.909 1.849 1.00 92.81 183 SER A C 1
ATOM 1438 O O . SER A 1 183 ? 0.459 -14.800 1.505 1.00 92.81 183 SER A O 1
ATOM 1440 N N . SER A 1 184 ? 0.970 -16.891 2.044 1.00 89.62 184 SER A N 1
ATOM 1441 C CA . SER A 1 184 ? 2.434 -16.701 1.957 1.00 89.62 184 SER A CA 1
ATOM 1442 C C . SER A 1 184 ? 2.984 -16.713 0.521 1.00 89.62 184 SER A C 1
ATOM 1444 O O . SER A 1 184 ? 4.183 -16.548 0.290 1.00 89.62 184 SER A O 1
ATOM 1446 N N . PHE A 1 185 ? 2.134 -16.950 -0.483 1.00 87.19 185 PHE A N 1
ATOM 1447 C CA . PHE A 1 185 ? 2.553 -16.989 -1.884 1.00 87.19 185 PHE A CA 1
ATOM 1448 C C . PHE A 1 185 ? 2.353 -15.651 -2.576 1.00 87.19 185 PHE A C 1
ATOM 1450 O O . PHE A 1 185 ? 1.291 -15.031 -2.485 1.00 87.19 185 PHE A O 1
ATOM 1457 N N . ARG A 1 186 ? 3.359 -15.250 -3.358 1.00 79.88 186 ARG A N 1
ATOM 1458 C CA . ARG A 1 186 ? 3.317 -13.974 -4.064 1.00 79.88 186 ARG A CA 1
ATOM 1459 C C . ARG A 1 186 ? 2.438 -14.002 -5.309 1.00 79.88 186 ARG A C 1
ATOM 1461 O O . ARG A 1 186 ? 2.448 -14.972 -6.073 1.00 79.88 186 ARG A O 1
ATOM 1468 N N . SER A 1 187 ? 1.762 -12.890 -5.571 1.00 69.00 187 SER A N 1
ATOM 1469 C CA . SER A 1 187 ? 1.034 -12.649 -6.820 1.00 69.00 187 SER A CA 1
ATOM 1470 C C . SER A 1 187 ? 1.982 -12.648 -8.032 1.00 69.00 187 SER A C 1
ATOM 1472 O O . SER A 1 187 ? 3.200 -12.438 -7.913 1.00 69.00 187 SER A O 1
ATOM 1474 N N . SER A 1 188 ? 1.447 -12.949 -9.218 1.00 55.38 188 SER A N 1
ATOM 1475 C CA . SER A 1 188 ? 2.225 -13.043 -10.459 1.00 55.38 188 SER A CA 1
ATOM 1476 C C . SER A 1 188 ? 2.806 -11.690 -10.893 1.00 55.38 188 SER A C 1
ATOM 1478 O O . SER A 1 188 ? 2.108 -10.685 -10.905 1.00 55.38 188 SER A O 1
ATOM 1480 N N . ALA A 1 189 ? 4.070 -11.680 -11.329 1.00 42.44 189 ALA A N 1
ATOM 1481 C CA . ALA A 1 189 ? 4.832 -10.480 -11.710 1.00 42.44 189 ALA A CA 1
ATOM 1482 C C . ALA A 1 189 ? 4.398 -9.804 -13.030 1.00 42.44 189 ALA A C 1
ATOM 1484 O O . ALA A 1 189 ? 5.184 -9.062 -13.615 1.00 42.44 189 ALA A O 1
ATOM 1485 N N . ARG A 1 190 ? 3.192 -10.092 -13.536 1.00 39.19 190 ARG A N 1
ATOM 1486 C CA . ARG A 1 190 ? 2.668 -9.437 -14.745 1.00 39.19 190 ARG A CA 1
ATOM 1487 C C . ARG A 1 190 ? 2.091 -8.051 -14.465 1.00 39.19 190 ARG A C 1
ATOM 1489 O O . ARG A 1 190 ? 2.133 -7.222 -15.360 1.00 39.19 190 ARG A O 1
ATOM 1496 N N . ASP A 1 191 ? 1.693 -7.789 -13.224 1.00 33.69 191 ASP A N 1
ATOM 1497 C CA . ASP A 1 191 ? 1.105 -6.529 -12.787 1.00 33.69 191 ASP A CA 1
ATOM 1498 C C . ASP A 1 191 ? 1.832 -6.102 -11.504 1.00 33.69 191 ASP A C 1
ATOM 1500 O O . ASP A 1 191 ? 1.692 -6.716 -10.450 1.00 33.69 191 ASP A O 1
ATOM 1504 N N . GLY A 1 192 ? 2.711 -5.107 -11.603 1.00 41.44 192 GLY A N 1
ATOM 1505 C CA . GLY A 1 192 ? 3.544 -4.625 -10.493 1.00 41.44 192 GLY A CA 1
ATOM 1506 C C . GLY A 1 192 ? 2.805 -3.841 -9.400 1.00 41.44 192 GLY A C 1
ATOM 1507 O O . GLY A 1 192 ? 3.474 -3.255 -8.553 1.00 41.44 192 GLY A O 1
ATOM 1508 N N . LEU A 1 193 ? 1.470 -3.812 -9.392 1.00 41.31 193 LEU A N 1
ATOM 1509 C CA . LEU A 1 193 ? 0.683 -3.215 -8.316 1.00 41.31 193 LEU A CA 1
ATOM 1510 C C . LEU A 1 193 ? -0.538 -4.049 -7.982 1.00 41.31 193 LEU A C 1
ATOM 1512 O O . LEU A 1 193 ? -1.486 -4.138 -8.748 1.00 41.31 193 LEU A O 1
ATOM 1516 N N . GLU A 1 194 ? -0.462 -4.631 -6.802 1.00 41.91 194 GLU A N 1
ATOM 1517 C CA . GLU A 1 194 ? -1.502 -4.946 -5.827 1.00 41.91 194 GLU A CA 1
ATOM 1518 C C . GLU A 1 194 ? -0.832 -5.905 -4.843 1.00 41.91 194 GLU A C 1
ATOM 1520 O O . GLU A 1 194 ? 0.257 -6.402 -5.148 1.00 41.91 194 GLU A O 1
ATOM 1525 N N . GLY A 1 195 ? -1.405 -6.088 -3.647 1.00 46.19 195 GLY A N 1
ATOM 1526 C CA . GLY A 1 195 ? -0.783 -6.803 -2.531 1.00 46.19 195 GLY A CA 1
ATOM 1527 C C . GLY A 1 195 ? 0.172 -7.920 -2.957 1.00 46.19 195 GLY A C 1
ATOM 1528 O O . GLY A 1 195 ? -0.147 -8.736 -3.826 1.00 46.19 195 GLY A O 1
ATOM 1529 N N . MET A 1 196 ? 1.384 -7.913 -2.381 1.00 65.88 196 MET A N 1
ATOM 1530 C CA . MET A 1 196 ? 2.468 -8.805 -2.811 1.00 65.88 196 MET A CA 1
ATOM 1531 C C . MET A 1 196 ? 2.044 -10.271 -2.814 1.00 65.88 196 MET A C 1
ATOM 1533 O O . MET A 1 196 ? 2.650 -11.058 -3.542 1.00 65.88 196 MET A O 1
ATOM 1537 N N . ASN A 1 197 ? 1.007 -10.598 -2.047 1.00 83.69 197 ASN A N 1
ATOM 1538 C CA . ASN A 1 197 ? 0.478 -11.912 -1.794 1.00 83.69 197 ASN A CA 1
ATOM 1539 C C . ASN A 1 197 ? -0.966 -12.003 -2.306 1.00 83.69 197 ASN A C 1
ATOM 1541 O O . ASN A 1 197 ? -1.683 -11.007 -2.397 1.00 83.69 197 ASN A O 1
ATOM 1545 N N . GLU A 1 198 ? -1.426 -13.201 -2.643 1.00 85.62 198 GLU A N 1
ATOM 1546 C CA . GLU A 1 198 ? -2.806 -13.396 -3.093 1.00 85.62 198 GLU A CA 1
ATOM 1547 C C . GLU A 1 198 ? -3.448 -14.609 -2.424 1.00 85.62 198 GLU A C 1
ATOM 1549 O O . GLU A 1 198 ? -2.794 -15.615 -2.155 1.00 85.62 198 GLU A O 1
ATOM 1554 N N . ILE A 1 199 ? -4.751 -14.483 -2.192 1.00 90.94 199 ILE A N 1
ATOM 1555 C CA . ILE A 1 199 ? -5.668 -15.567 -1.852 1.00 90.94 199 ILE A CA 1
ATOM 1556 C C . ILE A 1 199 ? -6.782 -15.567 -2.896 1.00 90.94 199 ILE A C 1
ATOM 1558 O O . ILE A 1 199 ? -7.076 -14.525 -3.483 1.00 90.94 199 ILE A O 1
ATOM 1562 N N . ASP A 1 200 ? -7.379 -16.724 -3.147 1.00 92.56 200 ASP A N 1
ATOM 1563 C CA . ASP A 1 200 ? -8.283 -16.922 -4.281 1.00 92.56 200 ASP A CA 1
ATOM 1564 C C . ASP A 1 200 ? -9.540 -17.699 -3.867 1.00 92.56 200 ASP A C 1
ATOM 1566 O O . ASP A 1 200 ? -9.491 -18.553 -2.975 1.00 92.56 200 ASP A O 1
ATOM 1570 N N . VAL A 1 201 ? -10.661 -17.440 -4.549 1.00 91.75 201 VAL A N 1
ATOM 1571 C CA . VAL A 1 201 ? -11.931 -18.171 -4.381 1.00 91.75 201 VAL A CA 1
ATOM 1572 C C . VAL A 1 201 ? -11.724 -19.676 -4.533 1.00 91.75 201 VAL A C 1
ATOM 1574 O O . VAL A 1 201 ? -12.332 -20.462 -3.808 1.00 91.75 201 VAL A O 1
ATOM 1577 N N . GLU A 1 202 ? -10.820 -20.088 -5.420 1.00 92.12 202 GLU A N 1
ATOM 1578 C CA . GLU A 1 202 ? -10.492 -21.491 -5.657 1.00 92.12 202 GLU A CA 1
ATOM 1579 C C . GLU A 1 202 ? -10.019 -22.221 -4.389 1.00 92.12 202 GLU A C 1
ATOM 1581 O O . GLU A 1 202 ? -10.382 -23.379 -4.169 1.00 92.12 202 GLU A O 1
ATOM 1586 N N . GLN A 1 203 ? -9.244 -21.550 -3.528 1.00 94.69 203 GLN A N 1
ATOM 1587 C CA . GLN A 1 203 ? -8.776 -22.142 -2.270 1.00 94.69 203 GLN A CA 1
ATOM 1588 C C . GLN A 1 203 ? -9.947 -22.414 -1.322 1.00 94.69 203 GLN A C 1
ATOM 1590 O O . GLN A 1 203 ? -10.009 -23.471 -0.692 1.00 94.69 203 GLN A O 1
ATOM 1595 N N . VAL A 1 204 ? -10.907 -21.487 -1.264 1.00 94.62 204 VAL A N 1
ATOM 1596 C CA . VAL A 1 204 ? -12.102 -21.610 -0.423 1.00 94.62 204 VAL A CA 1
ATOM 1597 C C . VAL A 1 204 ? -13.055 -22.670 -0.949 1.00 94.62 204 VAL A C 1
ATOM 1599 O O . VAL A 1 204 ? -13.548 -23.484 -0.168 1.00 94.62 204 VAL A O 1
ATOM 1602 N N . GLU A 1 205 ? -13.299 -22.714 -2.256 1.00 93.56 205 GLU A N 1
ATOM 1603 C CA . GLU A 1 205 ? -14.120 -23.767 -2.858 1.00 93.56 205 GLU A CA 1
ATOM 1604 C C . GLU A 1 205 ? -13.492 -25.141 -2.586 1.00 93.56 205 GLU A C 1
ATOM 1606 O O . GLU A 1 205 ? -14.168 -26.047 -2.104 1.00 93.56 205 GLU A O 1
ATOM 1611 N N . ALA A 1 206 ? -12.175 -25.302 -2.745 1.00 94.12 206 ALA A N 1
ATOM 1612 C CA . ALA A 1 206 ? -11.500 -26.555 -2.403 1.00 94.12 206 ALA A CA 1
ATOM 1613 C C . ALA A 1 206 ? -11.653 -26.939 -0.919 1.00 94.12 206 ALA A C 1
ATOM 1615 O O . ALA A 1 206 ? -11.998 -28.086 -0.609 1.00 94.12 206 ALA A O 1
ATOM 1616 N N . ALA A 1 207 ? -11.458 -25.977 -0.013 1.00 94.38 207 ALA A N 1
ATOM 1617 C CA . ALA A 1 207 ? -11.581 -26.175 1.430 1.00 94.38 207 ALA A CA 1
ATOM 1618 C C . ALA A 1 207 ? -13.013 -26.509 1.874 1.00 94.38 207 ALA A C 1
ATOM 1620 O O . ALA A 1 207 ? -13.205 -27.262 2.824 1.00 94.38 207 ALA A O 1
ATOM 1621 N N . THR A 1 208 ? -14.025 -26.009 1.167 1.00 94.25 208 THR A N 1
ATOM 1622 C CA . THR A 1 208 ? -15.447 -26.238 1.480 1.00 94.25 208 THR A CA 1
ATOM 1623 C C . THR A 1 208 ? -16.073 -27.389 0.697 1.00 94.25 208 THR A C 1
ATOM 1625 O O . THR A 1 208 ? -17.218 -27.761 0.942 1.00 94.25 208 THR A O 1
ATOM 1628 N N . GLY A 1 209 ? -15.315 -28.029 -0.195 1.00 90.75 209 GLY A N 1
ATOM 1629 C CA . GLY A 1 209 ? -15.784 -29.179 -0.960 1.00 90.75 209 GLY A CA 1
ATOM 1630 C C . GLY A 1 209 ? -16.488 -28.885 -2.259 1.00 90.75 209 GLY A C 1
ATOM 1631 O O . GLY A 1 209 ? -17.286 -29.709 -2.693 1.00 90.75 209 GLY A O 1
ATOM 1632 N N . GLN A 1 210 ? -16.131 -27.768 -2.881 1.00 90.69 210 GLN A N 1
ATOM 1633 C CA . GLN A 1 210 ? -16.706 -27.236 -4.111 1.00 90.69 210 GLN A CA 1
ATOM 1634 C C . GLN A 1 210 ? -18.177 -26.825 -3.943 1.00 90.69 210 GLN A C 1
ATOM 1636 O O . GLN A 1 210 ? -18.916 -26.738 -4.920 1.00 90.69 210 GLN A O 1
ATOM 1641 N N . ASP A 1 211 ? -18.609 -26.612 -2.695 1.00 90.50 211 ASP A N 1
ATOM 1642 C CA . ASP A 1 211 ? -19.935 -26.103 -2.361 1.00 90.50 211 ASP A CA 1
ATOM 1643 C C . ASP A 1 211 ? -19.863 -25.171 -1.144 1.00 90.50 211 ASP A C 1
ATOM 1645 O O . ASP A 1 211 ? -20.369 -25.456 -0.049 1.00 90.50 211 ASP A O 1
ATOM 1649 N N . LEU A 1 212 ? -19.226 -24.015 -1.349 1.00 91.06 212 LEU A N 1
ATOM 1650 C CA . LEU A 1 212 ? -19.126 -22.964 -0.338 1.00 91.06 212 LEU A CA 1
ATOM 1651 C C . LEU A 1 212 ? -20.499 -22.561 0.226 1.00 91.06 212 LEU A C 1
ATOM 1653 O O . LEU A 1 212 ? -20.630 -22.277 1.416 1.00 91.06 212 LEU A O 1
ATOM 1657 N N . ARG A 1 213 ? -21.551 -22.539 -0.600 1.00 89.12 213 ARG A N 1
ATOM 1658 C CA . ARG A 1 213 ? -22.886 -22.103 -0.164 1.00 89.12 213 ARG A CA 1
ATOM 1659 C C . ARG A 1 213 ? -23.539 -23.100 0.781 1.00 89.12 213 ARG A C 1
ATOM 1661 O O . ARG A 1 213 ? -24.108 -22.670 1.789 1.00 89.12 213 ARG A O 1
ATOM 1668 N N . ALA A 1 214 ? -23.489 -24.393 0.467 1.00 90.12 214 ALA A N 1
ATOM 1669 C CA . ALA A 1 214 ? -24.008 -25.421 1.359 1.00 90.12 214 ALA A CA 1
ATOM 1670 C C . ALA A 1 214 ? -23.195 -25.473 2.651 1.00 90.12 214 ALA A C 1
ATOM 1672 O O . ALA A 1 214 ? -23.789 -25.507 3.730 1.00 90.12 214 ALA A O 1
ATOM 1673 N N . TRP A 1 215 ? -21.864 -25.387 2.548 1.00 94.31 215 TRP A N 1
ATOM 1674 C CA . TRP A 1 215 ? -20.989 -25.361 3.715 1.00 94.31 215 TRP A CA 1
ATOM 1675 C C . TRP A 1 215 ? -21.246 -24.144 4.604 1.00 94.31 215 TRP A C 1
ATOM 1677 O O . TRP A 1 215 ? -21.305 -24.301 5.811 1.00 94.31 215 TRP A O 1
ATOM 1687 N N . ALA A 1 216 ? -21.458 -22.946 4.055 1.00 91.44 216 ALA A N 1
ATOM 1688 C CA . ALA A 1 216 ? -21.653 -21.724 4.839 1.00 91.44 216 ALA A CA 1
ATOM 1689 C C . ALA A 1 216 ? -23.047 -21.597 5.486 1.00 91.44 216 ALA A C 1
ATOM 1691 O O . ALA A 1 216 ? -23.231 -20.782 6.388 1.00 91.44 216 ALA A O 1
ATOM 1692 N N . ARG A 1 217 ? -24.045 -22.363 5.025 1.00 90.25 217 ARG A N 1
ATOM 1693 C CA . ARG A 1 217 ? -25.451 -22.259 5.460 1.00 90.25 217 ARG A CA 1
ATOM 1694 C C . ARG A 1 217 ? -25.728 -22.506 6.958 1.00 90.25 217 ARG A C 1
ATOM 1696 O O . ARG A 1 217 ? -26.585 -21.790 7.470 1.00 90.25 217 ARG A O 1
ATOM 1703 N N . PRO A 1 218 ? -25.111 -23.487 7.646 1.00 91.88 218 PRO A N 1
ATOM 1704 C CA . PRO A 1 218 ? -25.400 -23.791 9.046 1.00 91.88 218 PRO A CA 1
ATOM 1705 C C . PRO A 1 218 ? -24.663 -22.881 10.044 1.00 91.88 218 PRO A C 1
ATOM 1707 O O . PRO A 1 218 ? -24.819 -23.077 11.243 1.00 91.88 218 PRO A O 1
ATOM 1710 N N . HIS A 1 219 ? -23.847 -21.932 9.576 1.00 94.19 219 HIS A N 1
ATOM 1711 C CA . HIS A 1 219 ? -23.042 -21.061 10.433 1.00 94.19 219 HIS A CA 1
ATOM 1712 C C . HIS A 1 219 ? -23.750 -19.728 10.705 1.00 94.19 219 HIS A C 1
ATOM 1714 O O . HIS A 1 219 ? -24.348 -19.144 9.801 1.00 94.19 219 HIS A O 1
ATOM 1720 N N . ASP A 1 220 ? -23.619 -19.217 11.925 1.00 92.31 220 ASP A N 1
ATOM 1721 C CA . ASP A 1 220 ? -24.122 -17.910 12.354 1.00 92.31 220 ASP A CA 1
ATOM 1722 C C . ASP A 1 220 ? -23.208 -16.765 11.893 1.00 92.31 220 ASP A C 1
ATOM 1724 O O . ASP A 1 220 ? -23.686 -15.693 11.528 1.00 92.31 220 ASP A O 1
ATOM 1728 N N . ALA A 1 221 ? -21.892 -17.000 11.875 1.00 92.31 221 ALA A N 1
ATOM 1729 C CA . ALA A 1 221 ? -20.875 -16.065 11.396 1.00 92.31 221 ALA A CA 1
ATOM 1730 C C . ALA A 1 221 ? -19.732 -16.802 10.687 1.00 92.31 221 ALA A C 1
ATOM 1732 O O . ALA A 1 221 ? -19.479 -17.983 10.950 1.00 92.31 221 ALA A O 1
ATOM 1733 N N . LEU A 1 222 ? -19.031 -16.091 9.804 1.00 94.19 222 LEU A N 1
ATOM 1734 C CA . LEU A 1 222 ? -17.851 -16.593 9.106 1.00 94.19 222 LEU A CA 1
ATOM 1735 C C . LEU A 1 222 ? -16.599 -15.829 9.542 1.00 94.19 222 LEU A C 1
ATOM 1737 O O . LEU A 1 222 ? -16.607 -14.603 9.633 1.00 94.19 222 LEU A O 1
ATOM 1741 N N . LEU A 1 223 ? -15.518 -16.562 9.785 1.00 95.44 223 LEU A N 1
ATOM 1742 C CA . LEU A 1 223 ? -14.202 -16.038 10.128 1.00 95.44 223 LEU A CA 1
ATOM 1743 C C . LEU A 1 223 ? -13.226 -16.404 9.004 1.00 95.44 223 LEU A C 1
ATOM 1745 O O . LEU A 1 223 ? -12.979 -17.585 8.769 1.00 95.44 223 LEU A O 1
ATOM 1749 N N . LEU A 1 224 ? -12.671 -15.414 8.311 1.00 95.88 224 LEU A N 1
ATOM 1750 C CA . LEU A 1 224 ? -11.569 -15.593 7.367 1.00 95.88 224 LEU A CA 1
ATOM 1751 C C . LEU A 1 224 ? -10.255 -15.340 8.108 1.00 95.88 224 LEU A C 1
ATOM 1753 O O . LEU A 1 224 ? -10.051 -14.239 8.600 1.00 95.88 224 LEU A O 1
ATOM 1757 N N . LEU A 1 225 ? -9.378 -16.335 8.184 1.00 96.75 225 LEU A N 1
ATOM 1758 C CA . LEU A 1 225 ? -8.072 -16.252 8.832 1.00 96.75 225 LEU A CA 1
ATOM 1759 C C . LEU A 1 225 ? -6.966 -16.236 7.769 1.00 96.75 225 LEU A C 1
ATOM 1761 O O . LEU A 1 225 ? -6.872 -17.153 6.953 1.00 96.75 225 LEU A O 1
ATOM 1765 N N . THR A 1 226 ? -6.113 -15.213 7.792 1.00 95.19 226 THR A N 1
ATOM 1766 C CA . THR A 1 226 ? -4.920 -15.099 6.933 1.00 95.19 226 THR A CA 1
ATOM 1767 C C . THR A 1 226 ? -3.732 -14.602 7.748 1.00 95.19 226 THR A C 1
ATOM 1769 O O . THR A 1 226 ? -3.923 -13.928 8.751 1.00 95.19 226 THR A O 1
ATOM 1772 N N . HIS A 1 227 ? -2.497 -14.888 7.331 1.00 92.50 227 HIS A N 1
ATOM 1773 C CA . HIS A 1 227 ? -1.339 -14.217 7.933 1.00 92.50 227 HIS A CA 1
ATOM 1774 C C . HIS A 1 227 ? -1.307 -12.744 7.505 1.00 92.50 227 HIS A C 1
ATOM 1776 O O . HIS A 1 227 ? -1.450 -11.842 8.318 1.00 92.50 227 HIS A O 1
ATOM 1782 N N . HIS A 1 228 ? -1.239 -12.508 6.196 1.00 88.69 228 HIS A N 1
ATOM 1783 C CA . HIS A 1 228 ? -1.203 -11.169 5.616 1.00 88.69 228 HIS A CA 1
ATOM 1784 C C . HIS A 1 228 ? -2.526 -10.393 5.785 1.00 88.69 228 HIS A C 1
ATOM 1786 O O . HIS A 1 228 ? -3.592 -10.975 5.547 1.00 88.69 228 HIS A O 1
ATOM 1792 N N . PRO A 1 229 ? -2.477 -9.086 6.109 1.00 86.69 229 PRO A N 1
ATOM 1793 C CA . PRO A 1 229 ? -3.648 -8.219 6.177 1.00 86.69 229 PRO A CA 1
ATOM 1794 C C . PRO A 1 229 ? -4.150 -7.825 4.779 1.00 86.69 229 PRO A C 1
ATOM 1796 O O . PRO A 1 229 ? -3.396 -7.933 3.806 1.00 86.69 229 PRO A O 1
ATOM 1799 N N . PRO A 1 230 ? -5.384 -7.291 4.654 1.00 83.00 230 PRO A N 1
ATOM 1800 C CA . PRO A 1 230 ? -5.945 -6.834 3.379 1.00 83.00 230 PRO A CA 1
ATOM 1801 C C . PRO A 1 230 ? -5.021 -5.930 2.555 1.00 83.00 230 PRO A C 1
ATOM 1803 O O . PRO A 1 230 ? -4.996 -6.039 1.338 1.00 83.00 230 PRO A O 1
ATOM 1806 N N . SER A 1 231 ? -4.231 -5.071 3.207 1.00 76.44 231 SER A N 1
ATOM 1807 C CA . SER A 1 231 ? -3.278 -4.160 2.554 1.00 76.44 231 SER A CA 1
ATOM 1808 C C . SER A 1 231 ? -2.125 -4.871 1.831 1.00 76.44 231 SER A C 1
ATOM 1810 O O . SER A 1 231 ? -1.513 -4.291 0.935 1.00 76.44 231 SER A O 1
ATOM 1812 N N . LYS A 1 232 ? -1.818 -6.120 2.206 1.00 80.62 232 LYS A N 1
ATOM 1813 C CA . LYS A 1 232 ? -0.786 -6.961 1.578 1.00 80.62 232 LYS A CA 1
ATOM 1814 C C . LYS A 1 232 ? -1.367 -8.014 0.630 1.00 80.62 232 LYS A C 1
ATOM 1816 O O . LYS A 1 232 ? -0.595 -8.692 -0.049 1.00 80.62 232 LYS A O 1
ATOM 1821 N N . LEU A 1 233 ? -2.692 -8.140 0.563 1.00 84.31 233 LEU A N 1
ATOM 1822 C CA . LEU A 1 233 ? -3.393 -9.060 -0.328 1.00 84.31 233 LEU A CA 1
ATOM 1823 C C . LEU A 1 233 ? -3.842 -8.346 -1.605 1.00 84.31 233 LEU A C 1
ATOM 1825 O O . LEU A 1 233 ? -4.167 -7.160 -1.588 1.00 84.31 233 LEU A O 1
ATOM 1829 N N . ARG A 1 234 ? -3.857 -9.066 -2.726 1.00 81.94 234 ARG A N 1
ATOM 1830 C CA . ARG A 1 234 ? -4.382 -8.549 -3.994 1.00 81.94 234 ARG A CA 1
ATOM 1831 C C . ARG A 1 234 ? -5.857 -8.154 -3.856 1.00 81.94 234 ARG A C 1
ATOM 1833 O O . ARG A 1 234 ? -6.700 -9.018 -3.615 1.00 81.94 234 ARG A O 1
ATOM 1840 N N . ASP A 1 235 ? -6.163 -6.869 -4.037 1.00 77.75 235 ASP A N 1
ATOM 1841 C CA . ASP A 1 235 ? -7.477 -6.308 -3.702 1.00 77.75 235 ASP A CA 1
ATOM 1842 C C . ASP A 1 235 ? -8.608 -6.885 -4.556 1.00 77.75 235 ASP A C 1
ATOM 1844 O O . ASP A 1 235 ? -9.648 -7.256 -4.015 1.00 77.75 235 ASP A O 1
ATOM 1848 N N . ALA A 1 236 ? -8.382 -7.048 -5.864 1.00 80.69 236 ALA A N 1
ATOM 1849 C CA . ALA A 1 236 ? -9.382 -7.598 -6.776 1.00 80.69 236 ALA A CA 1
ATOM 1850 C C . ALA A 1 236 ? -9.848 -9.007 -6.360 1.00 80.69 236 ALA A C 1
ATOM 1852 O O . ALA A 1 236 ? -11.047 -9.266 -6.268 1.00 80.69 236 ALA A O 1
ATOM 1853 N N . LEU A 1 237 ? -8.903 -9.903 -6.047 1.00 83.38 237 LEU A N 1
ATOM 1854 C CA . LEU A 1 237 ? -9.216 -11.277 -5.637 1.00 83.38 237 LEU A CA 1
ATOM 1855 C C . LEU A 1 237 ? -9.795 -11.335 -4.222 1.00 83.38 237 LEU A C 1
ATOM 1857 O O . LEU A 1 237 ? -10.698 -12.126 -3.956 1.00 83.38 237 LEU A O 1
ATOM 1861 N N . LEU A 1 238 ? -9.310 -10.480 -3.316 1.00 86.25 238 LEU A N 1
ATOM 1862 C CA . LEU A 1 238 ? -9.864 -10.363 -1.971 1.00 86.25 238 LEU A CA 1
ATOM 1863 C C . LEU A 1 238 ? -11.315 -9.860 -2.007 1.00 86.25 238 LEU A C 1
ATOM 1865 O O . LEU A 1 238 ? -12.154 -10.373 -1.271 1.00 86.25 238 LEU A O 1
ATOM 1869 N N . THR A 1 239 ? -11.618 -8.888 -2.867 1.00 83.31 239 THR A N 1
ATOM 1870 C CA . THR A 1 239 ? -12.972 -8.363 -3.071 1.00 83.31 239 THR A CA 1
ATOM 1871 C C . THR A 1 239 ? -13.886 -9.420 -3.681 1.00 83.31 239 THR A C 1
ATOM 1873 O O . THR A 1 239 ? -14.964 -9.651 -3.138 1.00 83.31 239 THR A O 1
ATOM 1876 N N . GLU A 1 240 ? -13.444 -10.134 -4.720 1.00 86.19 240 GLU A N 1
ATOM 1877 C CA . GLU A 1 240 ? -14.206 -11.251 -5.295 1.00 86.19 240 GLU A CA 1
ATOM 1878 C C . GLU A 1 240 ? -14.502 -12.333 -4.244 1.00 86.19 240 GLU A C 1
ATOM 1880 O O . GLU A 1 240 ? -15.639 -12.796 -4.101 1.00 86.19 240 GLU A O 1
ATOM 1885 N N . LEU A 1 241 ? -13.490 -12.713 -3.461 1.00 87.88 241 LEU A N 1
ATOM 1886 C CA . LEU A 1 241 ? -13.645 -13.671 -2.374 1.00 87.88 241 LEU A CA 1
ATOM 1887 C C . LEU A 1 241 ? -14.636 -13.175 -1.317 1.00 87.88 241 LEU A C 1
ATOM 1889 O O . LEU A 1 241 ? -15.505 -13.923 -0.865 1.00 87.88 241 LEU A O 1
ATOM 1893 N N . GLY A 1 242 ? -14.526 -11.906 -0.947 1.00 85.31 242 GLY A N 1
ATOM 1894 C CA . GLY A 1 242 ? -15.423 -11.245 -0.020 1.00 85.31 242 GLY A CA 1
ATOM 1895 C C . GLY A 1 242 ? -16.879 -11.269 -0.466 1.00 85.31 242 GLY A C 1
ATOM 1896 O O . GLY A 1 242 ? -17.755 -11.655 0.303 1.00 85.31 242 GLY A O 1
ATOM 1897 N N . GLU A 1 243 ? -17.149 -10.953 -1.731 1.00 83.38 243 GLU A N 1
ATOM 1898 C CA . GLU A 1 243 ? -18.491 -11.021 -2.320 1.00 83.38 243 GLU A CA 1
ATOM 1899 C C . GLU A 1 243 ? -19.067 -12.444 -2.323 1.00 83.38 243 GLU A C 1
ATOM 1901 O O . GLU A 1 243 ? -20.271 -12.640 -2.113 1.00 83.38 243 GLU A O 1
ATOM 1906 N N . ARG A 1 244 ? -18.213 -13.456 -2.525 1.00 84.94 244 ARG A N 1
ATOM 1907 C CA . ARG A 1 244 ? -18.595 -14.877 -2.455 1.00 84.94 244 ARG A CA 1
ATOM 1908 C C . ARG A 1 244 ? -18.940 -15.318 -1.036 1.00 84.94 244 ARG A C 1
ATOM 1910 O O . ARG A 1 244 ? -19.851 -16.131 -0.868 1.00 84.94 244 ARG A O 1
ATOM 1917 N N . LEU A 1 245 ? -18.243 -14.776 -0.040 1.00 85.38 245 LEU A N 1
ATOM 1918 C CA . LEU A 1 245 ? -18.443 -15.060 1.381 1.00 85.38 245 LEU A CA 1
ATOM 1919 C C . LEU A 1 245 ? -19.493 -14.157 2.052 1.00 85.38 245 LEU A C 1
ATOM 1921 O O . LEU A 1 245 ? -19.932 -14.454 3.163 1.00 85.38 245 LEU A O 1
ATOM 1925 N N . ALA A 1 246 ? -19.947 -13.096 1.382 1.00 80.19 246 ALA A N 1
ATOM 1926 C CA . ALA A 1 246 ? -20.993 -12.197 1.861 1.00 80.19 246 ALA A CA 1
ATOM 1927 C C . ALA A 1 246 ? -22.384 -12.846 1.755 1.00 80.19 246 ALA A C 1
ATOM 1929 O O . ALA A 1 246 ? -23.097 -12.697 0.749 1.00 80.19 246 ALA A O 1
ATOM 1930 N N . PHE A 1 247 ? -22.787 -13.569 2.801 1.00 80.81 247 PHE A N 1
ATOM 1931 C CA . PHE A 1 247 ? -24.126 -14.141 2.929 1.00 80.81 247 PHE A CA 1
ATOM 1932 C C . PHE A 1 247 ? -25.068 -13.186 3.680 1.00 80.81 247 PHE A C 1
ATOM 1934 O O . PHE A 1 247 ? -24.721 -12.725 4.765 1.00 80.81 247 PHE A O 1
ATOM 1941 N N . PRO A 1 248 ? -26.284 -12.920 3.164 1.00 77.38 248 PRO A N 1
ATOM 1942 C CA . PRO A 1 248 ? -27.249 -12.067 3.855 1.00 77.38 248 PRO A CA 1
ATOM 1943 C C . PRO A 1 248 ? -27.519 -12.540 5.287 1.00 77.38 248 PRO A C 1
ATOM 1945 O O . PRO A 1 248 ? -27.765 -13.728 5.514 1.00 77.38 248 PRO A O 1
ATOM 1948 N N . GLY A 1 249 ? -27.490 -11.607 6.241 1.00 77.88 249 GLY A N 1
ATOM 1949 C CA . GLY A 1 249 ? -27.764 -11.891 7.651 1.00 77.88 249 GLY A CA 1
ATOM 1950 C C . GLY A 1 249 ? -26.642 -12.618 8.400 1.00 77.88 249 GLY A C 1
ATOM 1951 O O . GLY A 1 249 ? -26.854 -12.984 9.554 1.00 77.88 249 GLY A O 1
ATOM 1952 N N . ARG A 1 250 ? -25.462 -12.808 7.788 1.00 84.31 250 ARG A N 1
ATOM 1953 C CA . ARG A 1 250 ? -24.290 -13.415 8.434 1.00 84.31 250 ARG A CA 1
ATOM 1954 C C . ARG A 1 250 ? -23.079 -12.494 8.331 1.00 84.31 250 ARG A C 1
ATOM 1956 O O . ARG A 1 250 ? -22.692 -12.142 7.217 1.00 84.31 250 ARG A O 1
ATOM 1963 N N . PRO A 1 251 ? -22.456 -12.123 9.454 1.00 88.88 251 PRO A N 1
ATOM 1964 C CA . PRO A 1 251 ? -21.257 -11.315 9.416 1.00 88.88 251 PRO A CA 1
ATOM 1965 C C . PRO A 1 251 ? -20.046 -12.143 8.986 1.00 88.88 251 PRO A C 1
ATOM 1967 O O . PRO A 1 251 ? -19.920 -13.325 9.321 1.00 88.88 251 PRO A O 1
ATOM 1970 N N . LEU A 1 252 ? -19.141 -11.482 8.271 1.00 90.31 252 LEU A N 1
ATOM 1971 C CA . LEU A 1 252 ? -17.834 -12.003 7.899 1.00 90.31 252 LEU A CA 1
ATOM 1972 C C . LEU A 1 252 ? -16.754 -11.156 8.576 1.00 90.31 252 LEU A C 1
ATOM 1974 O O . LEU A 1 252 ? -16.669 -9.942 8.368 1.00 90.31 252 LEU A O 1
ATOM 1978 N N . LEU A 1 253 ? -15.932 -11.804 9.395 1.00 91.50 253 LEU A N 1
ATOM 1979 C CA . LEU A 1 253 ? -14.804 -11.184 10.082 1.00 91.50 253 LEU A CA 1
ATOM 1980 C C . LEU A 1 253 ? -13.511 -11.677 9.442 1.00 91.50 253 LEU A C 1
ATOM 1982 O O . LEU A 1 253 ? -13.314 -12.881 9.308 1.00 91.50 253 LEU A O 1
ATOM 1986 N N . HIS A 1 254 ? -12.629 -10.764 9.048 1.00 91.81 254 HIS A N 1
ATOM 1987 C CA . HIS A 1 254 ? -11.324 -11.106 8.483 1.00 91.81 254 HIS A CA 1
ATOM 1988 C C . HIS A 1 254 ? -10.238 -10.906 9.538 1.00 91.81 254 HIS A C 1
ATOM 1990 O O . HIS A 1 254 ? -9.834 -9.782 9.806 1.00 91.81 254 HIS A O 1
ATOM 1996 N N . LEU A 1 255 ? -9.780 -11.999 10.139 1.00 93.00 255 LEU A N 1
ATOM 1997 C CA . LEU A 1 255 ? -8.729 -12.029 11.144 1.00 93.00 255 LEU A CA 1
ATOM 1998 C C . LEU A 1 255 ? -7.360 -12.179 10.476 1.00 93.00 255 LEU A C 1
ATOM 2000 O O . LEU A 1 255 ? -7.133 -13.128 9.723 1.00 93.00 255 LEU A O 1
ATOM 2004 N N . CYS A 1 256 ? -6.452 -11.246 10.752 1.00 89.75 256 CYS A N 1
ATOM 2005 C CA . CYS A 1 256 ? -5.113 -11.247 10.164 1.00 89.75 256 CYS A CA 1
ATOM 2006 C C . CYS A 1 256 ? -4.024 -10.748 11.116 1.00 89.75 256 CYS A C 1
ATOM 2008 O O . CYS A 1 256 ? -4.321 -10.084 12.109 1.00 89.75 256 CYS A O 1
ATOM 2010 N N . GLY A 1 257 ? -2.773 -11.088 10.814 1.00 80.56 257 GLY A N 1
ATOM 2011 C CA . GLY A 1 257 ? -1.603 -10.544 11.496 1.00 80.56 257 GLY A CA 1
ATOM 2012 C C . GLY A 1 257 ? -1.199 -9.195 10.908 1.00 80.56 257 GLY A C 1
ATOM 2013 O O . GLY A 1 257 ? -1.289 -8.994 9.695 1.00 80.56 257 GLY A O 1
ATOM 2014 N N . ASP A 1 258 ? -0.756 -8.255 11.745 1.00 66.38 258 ASP A N 1
ATOM 2015 C CA . ASP A 1 258 ? -0.086 -7.036 11.280 1.00 66.38 258 ASP A CA 1
ATOM 2016 C C . ASP A 1 258 ? 0.844 -6.439 12.348 1.00 66.38 258 ASP A C 1
ATOM 2018 O O . ASP A 1 258 ? 0.595 -6.558 13.550 1.00 66.38 258 ASP A O 1
ATOM 2022 N N . ARG A 1 259 ? 1.890 -5.726 11.913 1.00 58.94 259 ARG A N 1
ATOM 2023 C CA . ARG A 1 259 ? 2.716 -4.908 12.812 1.00 58.94 259 ARG A CA 1
ATOM 2024 C C . ARG A 1 259 ? 2.041 -3.559 13.017 1.00 58.94 259 ARG A C 1
ATOM 2026 O O . ARG A 1 259 ? 2.058 -2.710 12.125 1.00 58.94 259 ARG A O 1
ATOM 2033 N N . LEU A 1 260 ? 1.469 -3.335 14.198 1.00 49.12 260 LEU A N 1
ATOM 2034 C CA . LEU A 1 260 ? 0.905 -2.033 14.551 1.00 49.12 260 LEU A CA 1
ATOM 2035 C C . LEU A 1 260 ? 2.020 -1.013 14.806 1.00 49.12 260 LEU A C 1
ATOM 2037 O O . LEU A 1 260 ? 2.547 -0.911 15.910 1.00 49.12 260 LEU A O 1
ATOM 2041 N N . THR A 1 261 ? 2.345 -0.205 13.800 1.00 41.12 261 THR A N 1
ATOM 2042 C CA . THR A 1 261 ? 3.215 0.965 13.987 1.00 41.12 261 THR A CA 1
ATOM 2043 C C . THR A 1 261 ? 2.532 2.033 14.850 1.00 41.12 261 THR A C 1
ATOM 2045 O O . THR A 1 261 ? 1.304 2.143 14.838 1.00 41.12 261 THR A O 1
ATOM 2048 N N . GLU A 1 262 ? 3.309 2.866 15.551 1.00 32.25 262 GLU A N 1
ATOM 2049 C CA . GLU A 1 262 ? 2.804 3.982 16.370 1.00 32.25 262 GLU A CA 1
ATOM 2050 C C . GLU A 1 262 ? 1.768 4.841 15.603 1.00 32.25 262 GLU A C 1
ATOM 2052 O O . GLU A 1 262 ? 2.083 5.497 14.607 1.00 32.25 262 GLU A O 1
ATOM 2057 N N . GLY A 1 263 ? 0.511 4.808 16.069 1.00 36.56 263 GLY A N 1
ATOM 2058 C CA . GLY A 1 263 ? -0.644 5.493 15.467 1.00 36.56 263 GLY A CA 1
ATOM 2059 C C . GLY A 1 263 ? -1.622 4.599 14.683 1.00 36.56 263 GLY A C 1
ATOM 2060 O O . GLY A 1 263 ? -2.645 5.102 14.222 1.00 36.56 263 GLY A O 1
ATOM 2061 N N . GLY A 1 264 ? -1.339 3.301 14.528 1.00 39.53 264 GLY A N 1
ATOM 2062 C CA . GLY A 1 264 ? -2.267 2.315 13.963 1.00 39.53 264 GLY A CA 1
ATOM 2063 C C . GLY A 1 264 ? -3.324 1.856 14.976 1.00 39.53 264 GLY A C 1
ATOM 2064 O O . GLY A 1 264 ? -3.028 1.701 16.157 1.00 39.53 264 GLY A O 1
ATOM 2065 N N . SER A 1 265 ? -4.555 1.629 14.515 1.00 48.75 265 SER A N 1
ATOM 2066 C CA . SER A 1 265 ? -5.652 1.057 15.311 1.00 48.75 265 SER A CA 1
ATOM 2067 C C . SER A 1 265 ? -5.907 -0.387 14.875 1.00 48.75 265 SER A C 1
ATOM 2069 O O . SER A 1 265 ? -5.893 -0.664 13.676 1.00 48.75 265 SER A O 1
ATOM 2071 N N . LEU A 1 266 ? -6.221 -1.292 15.812 1.00 52.91 266 LEU A N 1
ATOM 2072 C CA . LEU A 1 266 ? -6.634 -2.681 15.515 1.00 52.91 266 LEU A CA 1
ATOM 2073 C C . LEU A 1 266 ? -7.914 -2.771 14.658 1.00 52.91 266 LEU A C 1
ATOM 2075 O O . LEU A 1 266 ? -8.201 -3.813 14.071 1.00 52.91 266 LEU A O 1
ATOM 2079 N N . LEU A 1 267 ? -8.670 -1.670 14.581 1.00 53.84 267 LEU A N 1
ATOM 2080 C CA . LEU A 1 267 ? -9.856 -1.481 13.739 1.00 53.84 267 LEU A CA 1
ATOM 2081 C C . LEU A 1 267 ? -9.597 -0.506 12.571 1.00 53.84 267 LEU A C 1
ATOM 2083 O O . LEU A 1 267 ? -10.537 0.025 11.985 1.00 53.84 267 LEU A O 1
ATOM 2087 N N . GLY A 1 268 ? -8.326 -0.218 12.271 1.00 42.16 268 GLY A N 1
ATOM 2088 C CA . GLY A 1 268 ? -7.869 0.928 11.478 1.00 42.16 268 GLY A CA 1
ATOM 2089 C C . GLY A 1 268 ? -8.116 0.874 9.968 1.00 42.16 268 GLY A C 1
ATOM 2090 O O . GLY A 1 268 ? -7.784 1.838 9.281 1.00 42.16 268 GLY A O 1
ATOM 2091 N N . VAL A 1 269 ? -8.705 -0.203 9.442 1.00 49.59 269 VAL A N 1
ATOM 2092 C CA . VAL A 1 269 ? -9.179 -0.260 8.053 1.00 49.59 269 VAL A CA 1
ATOM 2093 C C . VAL A 1 269 ? -10.687 0.005 8.064 1.00 49.59 269 VAL A C 1
ATOM 2095 O O . VAL A 1 269 ? -11.404 -0.698 8.782 1.00 49.59 269 VAL A O 1
ATOM 2098 N N . PRO A 1 270 ? -11.207 0.996 7.307 1.00 48.69 270 PRO A N 1
ATOM 2099 C CA . PRO A 1 270 ? -12.649 1.173 7.185 1.00 48.69 270 PRO A CA 1
ATOM 2100 C C . PRO A 1 270 ? -13.269 -0.157 6.743 1.00 48.69 270 PRO A C 1
ATOM 2102 O O . PRO A 1 270 ? -12.709 -0.822 5.866 1.00 48.69 270 PRO A O 1
ATOM 2105 N N . PRO A 1 271 ? -14.374 -0.589 7.372 1.00 56.88 271 PRO A N 1
ATOM 2106 C CA . PRO A 1 271 ? -14.919 -1.900 7.090 1.00 56.88 271 PRO A CA 1
ATOM 2107 C C . PRO A 1 271 ? -15.273 -1.994 5.606 1.00 56.88 271 PRO A C 1
ATOM 2109 O O . PRO A 1 271 ? -15.818 -1.054 5.020 1.00 56.88 271 PRO A O 1
ATOM 2112 N N . ARG A 1 272 ? -14.907 -3.119 4.992 1.00 62.47 272 ARG A N 1
ATOM 2113 C CA . ARG A 1 272 ? -15.268 -3.394 3.606 1.00 62.47 272 ARG A CA 1
ATOM 2114 C C . ARG A 1 272 ? -16.762 -3.692 3.554 1.00 62.47 272 ARG A C 1
ATOM 2116 O O . ARG A 1 272 ? -17.256 -4.298 4.499 1.00 62.47 272 ARG A O 1
ATOM 2123 N N . PRO A 1 273 ? -17.452 -3.417 2.432 1.00 57.47 273 PRO A N 1
ATOM 2124 C CA . PRO A 1 273 ? -18.898 -3.641 2.306 1.00 57.47 273 PRO A CA 1
ATOM 2125 C C . PRO A 1 273 ? -19.378 -5.048 2.695 1.00 57.47 273 PRO A C 1
ATOM 2127 O O . PRO A 1 273 ? -20.555 -5.255 2.955 1.00 57.47 273 PRO A O 1
ATOM 2130 N N . TRP A 1 274 ? -18.474 -6.026 2.690 1.00 62.62 274 TRP A N 1
ATOM 2131 C CA . TRP A 1 274 ? -18.731 -7.435 2.942 1.00 62.62 274 TRP A CA 1
ATOM 2132 C C . TRP A 1 274 ? -18.004 -7.997 4.172 1.00 62.62 274 TRP A C 1
ATOM 2134 O O . TRP A 1 274 ? -18.269 -9.140 4.533 1.00 62.62 274 TRP A O 1
ATOM 2144 N N . SER A 1 275 ? -17.081 -7.265 4.808 1.00 72.62 275 SER A N 1
ATOM 2145 C CA . SER A 1 275 ? -16.378 -7.757 6.001 1.00 72.62 275 SER A CA 1
ATOM 2146 C C . SER A 1 275 ? -15.794 -6.663 6.883 1.00 72.62 275 SER A C 1
ATOM 2148 O O . SER A 1 275 ? -15.464 -5.558 6.451 1.00 72.62 275 SER A O 1
ATOM 2150 N N . ARG A 1 276 ? -15.573 -7.026 8.146 1.00 79.44 276 ARG A N 1
ATOM 2151 C CA . ARG A 1 276 ? -14.766 -6.240 9.076 1.00 79.44 276 ARG A CA 1
ATOM 2152 C C . ARG A 1 276 ? -13.424 -6.929 9.305 1.00 79.44 276 ARG A C 1
ATOM 2154 O O . ARG A 1 276 ? -13.395 -8.076 9.749 1.00 79.44 276 ARG A O 1
ATOM 2161 N N . SER A 1 277 ? -12.328 -6.227 9.031 1.00 78.44 277 SER A N 1
ATOM 2162 C CA . SER A 1 277 ? -10.979 -6.722 9.315 1.00 78.44 277 SER A CA 1
ATOM 2163 C C . SER A 1 277 ? -10.621 -6.495 10.781 1.00 78.44 277 SER A C 1
ATOM 2165 O O . SER A 1 277 ? -10.824 -5.406 11.316 1.00 78.44 277 SER A O 1
ATOM 2167 N N . LEU A 1 278 ? -10.121 -7.545 11.424 1.00 81.00 278 LEU A N 1
ATOM 2168 C CA . LEU A 1 278 ? -9.672 -7.578 12.807 1.00 81.00 278 LEU A CA 1
ATOM 2169 C C . LEU A 1 278 ? -8.201 -7.984 12.803 1.00 81.00 278 LEU A C 1
ATOM 2171 O O . LEU A 1 278 ? -7.847 -9.079 12.365 1.00 81.00 278 LEU A O 1
ATOM 2175 N N . HIS A 1 279 ? -7.343 -7.087 13.261 1.00 79.56 279 HIS A N 1
ATOM 2176 C CA . HIS A 1 279 ? -5.909 -7.333 13.284 1.00 79.56 279 HIS A CA 1
ATOM 2177 C C . HIS A 1 279 ? -5.530 -7.880 14.660 1.00 79.56 279 HIS A C 1
ATOM 2179 O O . HIS A 1 279 ? -6.003 -7.357 15.664 1.00 79.56 279 HIS A O 1
ATOM 2185 N N . ALA A 1 280 ? -4.691 -8.912 14.722 1.00 74.38 280 ALA A N 1
ATOM 2186 C CA . ALA A 1 280 ? -3.913 -9.196 15.922 1.00 74.38 280 ALA A CA 1
ATOM 2187 C C . ALA A 1 280 ? -2.526 -8.591 15.732 1.00 74.38 280 ALA A C 1
ATOM 2189 O O . ALA A 1 280 ? -1.891 -8.793 14.694 1.00 74.38 280 ALA A O 1
ATOM 2190 N N . SER A 1 281 ? -2.069 -7.846 16.738 1.00 72.06 281 SER A N 1
ATOM 2191 C CA . SER A 1 281 ? -0.666 -7.461 16.821 1.00 72.06 281 SER A CA 1
ATOM 2192 C C . SER A 1 281 ? 0.211 -8.699 16.946 1.00 72.06 281 SER A C 1
ATOM 2194 O O . SER A 1 281 ? -0.236 -9.779 17.343 1.00 72.06 281 SER A O 1
ATOM 2196 N N . ASP A 1 282 ? 1.486 -8.528 16.637 1.00 79.56 282 ASP A N 1
ATOM 2197 C CA . ASP A 1 282 ? 2.495 -9.487 17.040 1.00 79.56 282 ASP A CA 1
ATOM 2198 C C . ASP A 1 282 ? 2.523 -9.589 18.573 1.00 79.56 282 ASP A C 1
ATOM 2200 O O . ASP A 1 282 ? 2.359 -8.579 19.248 1.00 79.56 282 ASP A O 1
ATOM 2204 N N . LEU A 1 283 ? 2.689 -10.788 19.141 1.00 76.25 283 LEU A N 1
ATOM 2205 C CA . LEU A 1 283 ? 2.487 -10.985 20.586 1.00 76.25 283 LEU A CA 1
ATOM 2206 C C . LEU A 1 283 ? 3.593 -10.347 21.446 1.00 76.25 283 LEU A C 1
ATOM 2208 O O . LEU A 1 283 ? 3.302 -9.798 22.504 1.00 76.25 283 LEU A O 1
ATOM 2212 N N . PHE A 1 284 ? 4.853 -10.395 20.994 1.00 77.31 284 PHE A N 1
ATOM 2213 C CA . PHE A 1 284 ? 6.018 -9.902 21.748 1.00 77.31 284 PHE A CA 1
ATOM 2214 C C . PHE A 1 284 ? 7.185 -9.415 20.866 1.00 77.31 284 PHE A C 1
ATOM 2216 O O . PHE A 1 284 ? 8.325 -9.400 21.340 1.00 77.31 284 PHE A O 1
ATOM 2223 N N . SER A 1 285 ? 6.993 -9.068 19.587 1.00 65.69 285 SER A N 1
ATOM 2224 C CA . SER A 1 285 ? 8.134 -8.703 18.722 1.00 65.69 285 SER A CA 1
ATOM 2225 C C . SER A 1 285 ? 8.639 -7.276 18.973 1.00 65.69 285 SER A C 1
ATOM 2227 O O . SER A 1 285 ? 9.853 -7.056 18.894 1.00 65.69 285 SER A O 1
ATOM 2229 N N . GLU A 1 286 ? 7.779 -6.341 19.377 1.00 60.53 286 GLU A N 1
ATOM 2230 C CA . GLU A 1 286 ? 8.132 -4.983 19.810 1.00 60.53 286 GLU A CA 1
ATOM 2231 C C . GLU A 1 286 ? 7.887 -4.786 21.315 1.00 60.53 286 GLU A C 1
ATOM 2233 O O . GLU A 1 286 ? 6.795 -5.001 21.838 1.00 60.53 286 GLU A O 1
ATOM 2238 N N . LEU A 1 287 ? 8.935 -4.371 22.033 1.00 65.25 287 LEU A N 1
ATOM 2239 C CA . LEU A 1 287 ? 8.836 -4.053 23.457 1.00 65.25 287 LEU A CA 1
ATOM 2240 C C . LEU A 1 287 ? 8.491 -2.570 23.654 1.00 65.25 287 LEU A C 1
ATOM 2242 O O . LEU A 1 287 ? 8.919 -1.739 22.844 1.00 65.25 287 LEU A O 1
ATOM 2246 N N . PRO A 1 288 ? 7.796 -2.222 24.749 1.00 61.19 288 PRO A N 1
ATOM 2247 C CA . PRO A 1 288 ? 7.566 -0.837 25.150 1.00 61.19 288 PRO A CA 1
ATOM 2248 C C . PRO A 1 288 ? 8.869 -0.029 25.171 1.00 61.19 288 PRO A C 1
ATOM 2250 O O . PRO A 1 288 ? 9.846 -0.415 25.815 1.00 61.19 288 PRO A O 1
ATOM 2253 N N . ARG A 1 289 ? 8.894 1.112 24.472 1.00 62.78 289 ARG A N 1
ATOM 2254 C CA . ARG A 1 289 ? 10.065 2.013 24.429 1.00 62.78 289 ARG A CA 1
ATOM 2255 C C . ARG A 1 289 ? 10.210 2.871 25.690 1.00 62.78 289 ARG A C 1
ATOM 2257 O O . ARG A 1 289 ? 11.276 3.428 25.934 1.00 62.78 289 ARG A O 1
ATOM 2264 N N . SER A 1 290 ? 9.134 3.006 26.460 1.00 62.66 290 SER A N 1
ATOM 2265 C CA . SER A 1 290 ? 9.061 3.741 27.723 1.00 62.66 290 SER A CA 1
ATOM 2266 C C . SER A 1 290 ? 7.878 3.232 28.552 1.00 62.66 290 SER A C 1
ATOM 2268 O O . SER A 1 290 ? 7.024 2.512 28.033 1.00 62.66 290 SER A O 1
ATOM 2270 N N . SER A 1 291 ? 7.786 3.645 29.819 1.00 58.41 291 SER A N 1
ATOM 2271 C CA . SER A 1 291 ? 6.733 3.209 30.752 1.00 58.41 291 SER A CA 1
ATOM 2272 C C . SER A 1 291 ? 5.299 3.589 30.345 1.00 58.41 291 SER A C 1
ATOM 2274 O O . SER A 1 291 ? 4.337 3.145 30.961 1.00 58.41 291 SER A O 1
ATOM 2276 N N . HIS A 1 292 ? 5.134 4.410 29.303 1.00 60.12 292 HIS A N 1
ATOM 2277 C CA . HIS A 1 292 ? 3.829 4.854 28.799 1.00 60.12 292 HIS A CA 1
ATOM 2278 C C . HIS A 1 292 ? 3.615 4.554 27.308 1.00 60.12 292 HIS A C 1
ATOM 2280 O O . HIS A 1 292 ? 2.593 4.947 26.748 1.00 60.12 292 HIS A O 1
ATOM 2286 N N . ALA A 1 293 ? 4.565 3.883 26.650 1.00 60.44 293 ALA A N 1
ATOM 2287 C CA . ALA A 1 293 ? 4.462 3.542 25.236 1.00 60.44 293 ALA A CA 1
ATOM 2288 C C . ALA A 1 293 ? 3.998 2.081 25.075 1.00 60.44 293 ALA A C 1
ATOM 2290 O O . ALA A 1 293 ? 4.739 1.185 25.477 1.00 60.44 293 ALA A O 1
ATOM 2291 N N . PRO A 1 294 ? 2.818 1.816 24.488 1.00 65.38 294 PRO A N 1
ATOM 2292 C CA . PRO A 1 294 ? 2.350 0.454 24.242 1.00 65.38 294 PRO A CA 1
ATOM 2293 C C . PRO A 1 294 ? 3.252 -0.270 23.235 1.00 65.38 294 PRO A C 1
ATOM 2295 O O . PRO A 1 294 ? 3.624 0.303 22.210 1.00 65.38 294 PRO A O 1
ATOM 2298 N N . GLY A 1 295 ? 3.582 -1.528 23.523 1.00 72.31 295 GLY A N 1
ATOM 2299 C CA . GLY A 1 295 ? 4.292 -2.428 22.617 1.00 72.31 295 GLY A CA 1
ATOM 2300 C C . GLY A 1 295 ? 3.357 -3.346 21.820 1.00 72.31 295 GLY A C 1
ATOM 2301 O O . GLY A 1 295 ? 2.272 -2.968 21.378 1.00 72.31 295 GLY A O 1
ATOM 2302 N N . SER A 1 296 ? 3.811 -4.574 21.635 1.00 82.00 296 SER A N 1
ATOM 2303 C CA . SER A 1 296 ? 3.134 -5.698 20.977 1.00 82.00 296 SER A CA 1
ATOM 2304 C C . SER A 1 296 ? 2.099 -6.380 21.883 1.00 82.00 296 SER A C 1
ATOM 2306 O O . SER A 1 296 ? 2.150 -6.196 23.098 1.00 82.00 296 SER A O 1
ATOM 2308 N N . GLY A 1 297 ? 1.148 -7.148 21.344 1.00 88.12 297 GLY A N 1
ATOM 2309 C CA . GLY A 1 297 ? 0.077 -7.759 22.138 1.00 88.12 297 GLY A CA 1
ATOM 2310 C C . GLY A 1 297 ? -0.850 -8.692 21.355 1.00 88.12 297 GLY A C 1
ATOM 2311 O O . GLY A 1 297 ? -0.439 -9.294 20.371 1.00 88.12 297 GLY A O 1
ATOM 2312 N N . TYR A 1 298 ? -2.095 -8.859 21.802 1.00 91.75 298 TYR A N 1
ATOM 2313 C CA . TYR A 1 298 ? -3.044 -9.793 21.183 1.00 91.75 298 TYR A CA 1
ATOM 2314 C C . TYR A 1 298 ? -4.485 -9.287 21.206 1.00 91.75 298 TYR A C 1
ATOM 2316 O O . TYR A 1 298 ? -4.801 -8.286 21.846 1.00 91.75 298 TYR A O 1
ATOM 2324 N N . LEU A 1 299 ? -5.374 -9.998 20.512 1.00 92.50 299 LEU A N 1
ATOM 2325 C CA . LEU A 1 299 ? -6.798 -9.687 20.475 1.00 92.50 299 LEU A CA 1
ATOM 2326 C C . LEU A 1 299 ? -7.610 -10.856 21.037 1.00 92.50 299 LEU A C 1
ATOM 2328 O O . LEU A 1 299 ? -7.516 -11.975 20.538 1.00 92.50 299 LEU A O 1
ATOM 2332 N N . ALA A 1 300 ? -8.453 -10.606 22.037 1.00 94.94 300 ALA A N 1
ATOM 2333 C CA . ALA A 1 300 ? -9.538 -11.527 22.373 1.00 94.94 300 ALA A CA 1
ATOM 2334 C C . ALA A 1 300 ? -10.858 -11.008 21.796 1.00 94.94 300 ALA A C 1
ATOM 2336 O O . ALA A 1 300 ? -11.093 -9.799 21.749 1.00 94.94 300 ALA A O 1
ATOM 2337 N N . GLY A 1 301 ? -11.728 -11.914 21.362 1.00 93.88 301 GLY A N 1
ATOM 2338 C CA . GLY A 1 301 ? -13.039 -11.565 20.827 1.00 93.88 301 GLY A CA 1
ATOM 2339 C C . GLY A 1 301 ? -14.129 -12.497 21.329 1.00 93.88 301 GLY A C 1
ATOM 2340 O O . GLY A 1 301 ? -13.862 -13.631 21.729 1.00 93.88 301 GLY A O 1
ATOM 2341 N N . GLN A 1 302 ? -15.365 -12.011 21.326 1.00 93.62 302 GLN A N 1
ATOM 2342 C CA . GLN A 1 302 ? -16.529 -12.787 21.719 1.00 93.62 302 GLN A CA 1
ATOM 2343 C C . GLN A 1 302 ? -17.739 -12.426 20.859 1.00 93.62 302 GLN A C 1
ATOM 2345 O O . GLN A 1 302 ? -18.100 -11.260 20.718 1.00 93.62 302 GLN A O 1
ATOM 2350 N N . LEU A 1 303 ? -18.391 -13.445 20.305 1.00 92.62 303 LEU A N 1
ATOM 2351 C CA . LEU A 1 303 ? -19.689 -13.332 19.650 1.00 92.62 303 LEU A CA 1
ATOM 2352 C C . LEU A 1 303 ? -20.768 -13.744 20.646 1.00 92.62 303 LEU A C 1
ATOM 2354 O O . LEU A 1 303 ? -20.661 -14.798 21.271 1.00 92.62 303 LEU A O 1
ATOM 2358 N N . GLN A 1 304 ? -21.812 -12.934 20.778 1.00 91.62 304 GLN A N 1
ATOM 2359 C CA . GLN A 1 304 ? -22.988 -13.244 21.589 1.00 91.62 304 GLN A CA 1
ATOM 2360 C C . GLN A 1 304 ? -24.240 -13.115 20.723 1.00 91.62 304 GLN A C 1
ATOM 2362 O O . GLN A 1 304 ? -24.441 -12.077 20.096 1.00 91.62 304 GLN A O 1
ATOM 2367 N N . LEU A 1 305 ? -25.094 -14.137 20.707 1.00 88.50 305 LEU A N 1
ATOM 2368 C CA . LEU A 1 305 ? -26.362 -14.132 19.976 1.00 88.50 305 LEU A CA 1
ATOM 2369 C C . LEU A 1 305 ? -27.552 -13.998 20.934 1.00 88.50 305 LEU A C 1
ATOM 2371 O O . LEU A 1 305 ? -27.635 -14.665 21.975 1.00 88.50 305 LEU A O 1
ATOM 2375 N N . THR A 1 306 ? -28.502 -13.142 20.558 1.00 80.50 306 THR A N 1
ATOM 2376 C CA . THR A 1 306 ? -29.733 -12.846 21.300 1.00 80.50 306 THR A CA 1
ATOM 2377 C C . THR A 1 306 ? -30.936 -12.843 20.351 1.00 80.50 306 THR A C 1
ATOM 2379 O O . THR A 1 306 ? -31.242 -11.863 19.674 1.00 80.50 306 THR A O 1
ATOM 2382 N N . GLY A 1 307 ? -31.666 -13.961 20.293 1.00 72.38 307 GLY A N 1
ATOM 2383 C CA . GLY A 1 307 ? -32.839 -14.082 19.420 1.00 72.38 307 GLY A CA 1
ATOM 2384 C C . GLY A 1 307 ? -32.460 -14.013 17.936 1.00 72.38 307 GLY A C 1
ATOM 2385 O O . GLY A 1 307 ? -31.769 -14.900 17.453 1.00 72.38 307 GLY A O 1
ATOM 2386 N N . MET A 1 308 ? -32.917 -12.978 17.217 1.00 64.69 308 MET A N 1
ATOM 2387 C CA . MET A 1 308 ? -32.588 -12.750 15.794 1.00 64.69 308 MET A CA 1
ATOM 2388 C C . MET A 1 308 ? -31.388 -11.807 15.573 1.00 64.69 308 MET A C 1
ATOM 2390 O O . MET A 1 308 ? -31.126 -11.412 14.440 1.00 64.69 308 MET A O 1
ATOM 2394 N N . GLY A 1 309 ? -30.687 -11.400 16.635 1.00 76.62 309 GLY A N 1
ATOM 2395 C CA . GLY A 1 309 ? -29.531 -10.507 16.558 1.00 76.62 309 GLY A CA 1
ATOM 2396 C C . GLY A 1 309 ? -28.351 -11.001 17.390 1.00 76.62 309 GLY A C 1
ATOM 2397 O O . GLY A 1 309 ? -28.326 -12.137 17.866 1.00 76.62 309 GLY A O 1
ATOM 2398 N N . GLY A 1 310 ? -27.373 -10.124 17.586 1.00 86.38 310 GLY A N 1
ATOM 2399 C CA . GLY A 1 310 ? -26.184 -10.418 18.371 1.00 86.38 310 GLY A CA 1
ATOM 2400 C C . GLY A 1 310 ? -25.290 -9.203 18.596 1.00 86.38 310 GLY A C 1
ATOM 2401 O O . GLY A 1 310 ? -25.662 -8.057 18.329 1.00 86.38 310 GLY A O 1
ATOM 2402 N N . ARG A 1 311 ? -24.088 -9.453 19.090 1.00 90.31 311 ARG A N 1
ATOM 2403 C CA . ARG A 1 311 ? -23.024 -8.457 19.205 1.00 90.31 311 ARG A CA 1
ATOM 2404 C C . ARG A 1 311 ? -21.659 -9.121 19.171 1.00 90.31 311 ARG A C 1
ATOM 2406 O O . ARG A 1 311 ? -21.516 -10.283 19.558 1.00 90.31 311 ARG A O 1
ATOM 2413 N N . LEU A 1 312 ? -20.684 -8.357 18.708 1.00 92.50 312 LEU A N 1
ATOM 2414 C CA . LEU A 1 312 ? -19.268 -8.671 18.760 1.00 92.50 312 LEU A CA 1
ATOM 2415 C C . LEU A 1 312 ? -18.626 -7.790 19.829 1.00 92.50 312 LEU A C 1
ATOM 2417 O O . LEU A 1 312 ? -18.726 -6.570 19.751 1.00 92.50 312 LEU A O 1
ATOM 2421 N N . GLU A 1 313 ? -17.955 -8.395 20.798 1.00 93.44 313 GLU A N 1
ATOM 2422 C CA . GLU A 1 313 ? -17.138 -7.682 21.776 1.00 93.44 313 GLU A CA 1
ATOM 2423 C C . GLU A 1 313 ? -15.661 -8.019 21.550 1.00 93.44 313 GLU A C 1
ATOM 2425 O O . GLU A 1 313 ? -15.305 -9.185 21.373 1.00 93.44 313 GLU A O 1
ATOM 2430 N N . LEU A 1 314 ? -14.807 -6.999 21.514 1.00 93.25 314 LEU A N 1
ATOM 2431 C CA . LEU A 1 314 ? -13.372 -7.112 21.253 1.00 93.25 314 LEU A CA 1
ATOM 2432 C C . LEU A 1 314 ? -12.574 -6.548 22.426 1.00 93.25 314 LEU A C 1
ATOM 2434 O O . LEU A 1 314 ? -12.889 -5.475 22.938 1.00 93.25 314 LEU A O 1
ATOM 2438 N N . PHE A 1 315 ? -11.500 -7.238 22.795 1.00 93.50 315 PHE A N 1
ATOM 2439 C CA . PHE A 1 315 ? -10.610 -6.892 23.902 1.00 93.50 315 PHE A CA 1
ATOM 2440 C C . PHE A 1 315 ? -9.162 -6.797 23.388 1.00 93.50 315 PHE A C 1
ATOM 2442 O O . PHE A 1 315 ? -8.406 -7.767 23.485 1.00 93.50 315 PHE A O 1
ATOM 2449 N N . PRO A 1 316 ? -8.777 -5.649 22.801 1.00 90.88 316 PRO A N 1
ATOM 2450 C CA . PRO A 1 316 ? -7.392 -5.324 22.472 1.00 90.88 316 PRO A CA 1
ATOM 2451 C C . PRO A 1 316 ? -6.461 -5.400 23.679 1.00 90.88 316 PRO A C 1
ATOM 2453 O O . PRO A 1 316 ? -6.733 -4.733 24.681 1.00 90.88 316 PRO A O 1
ATOM 2456 N N . ARG A 1 317 ? -5.346 -6.126 23.589 1.00 91.31 317 ARG A N 1
ATOM 2457 C CA . ARG A 1 317 ? -4.307 -6.169 24.630 1.00 91.31 317 ARG A CA 1
ATOM 2458 C C . ARG A 1 317 ? -2.972 -5.703 24.067 1.00 91.31 317 ARG A C 1
ATOM 2460 O O . ARG A 1 317 ? -2.637 -6.042 22.936 1.00 91.31 317 ARG A O 1
ATOM 2467 N N . SER A 1 318 ? -2.202 -4.969 24.861 1.00 89.06 318 SER A N 1
ATOM 2468 C CA . SER A 1 318 ? -0.863 -4.490 24.511 1.00 89.06 318 SER A CA 1
ATOM 2469 C C . SER A 1 318 ? 0.092 -4.635 25.691 1.00 89.06 318 SER A C 1
ATOM 2471 O O . SER A 1 318 ? -0.320 -4.552 26.847 1.00 89.06 318 SER A O 1
ATOM 2473 N N . THR A 1 319 ? 1.372 -4.852 25.406 1.00 88.62 319 THR A N 1
ATOM 2474 C CA . THR A 1 319 ? 2.428 -4.869 26.421 1.00 88.62 319 THR A CA 1
ATOM 2475 C C . THR A 1 319 ? 2.760 -3.458 26.891 1.00 88.62 319 THR A C 1
ATOM 2477 O O . THR A 1 319 ? 2.774 -2.518 26.092 1.00 88.62 319 THR A O 1
ATOM 2480 N N . PHE A 1 320 ? 3.066 -3.327 28.179 1.00 85.12 320 PHE A N 1
ATOM 2481 C CA . PHE A 1 320 ? 3.549 -2.115 28.836 1.00 85.12 320 PHE A CA 1
ATOM 2482 C C . PHE A 1 320 ? 4.674 -2.468 29.810 1.00 85.12 320 PHE A C 1
ATOM 2484 O O . PHE A 1 320 ? 4.780 -3.602 30.276 1.00 85.12 320 PHE A O 1
ATOM 2491 N N . MET A 1 321 ? 5.525 -1.487 30.105 1.00 84.69 321 MET A N 1
ATOM 2492 C CA . MET A 1 321 ? 6.541 -1.597 31.150 1.00 84.69 321 MET A CA 1
ATOM 2493 C C . MET A 1 321 ? 6.117 -0.725 32.323 1.00 84.69 321 MET A C 1
ATOM 2495 O O . MET A 1 321 ? 5.898 0.473 32.152 1.00 84.69 321 MET A O 1
ATOM 2499 N N . THR A 1 322 ? 6.006 -1.307 33.508 1.00 83.00 322 THR A N 1
ATOM 2500 C CA . THR A 1 322 ? 5.700 -0.557 34.729 1.00 83.00 322 THR A CA 1
ATOM 2501 C C . THR A 1 322 ? 6.896 0.304 35.164 1.00 83.00 322 THR A C 1
ATOM 2503 O O . THR A 1 322 ? 8.012 0.156 34.657 1.00 83.00 322 THR A O 1
ATOM 2506 N N . GLU A 1 323 ? 6.690 1.232 36.103 1.00 80.19 323 GLU A N 1
ATOM 2507 C CA . GLU A 1 323 ? 7.764 2.104 36.619 1.00 80.19 323 GLU A CA 1
ATOM 2508 C C . GLU A 1 323 ? 8.906 1.319 37.289 1.00 80.19 323 GLU A C 1
ATOM 2510 O O . GLU A 1 323 ? 10.063 1.730 37.229 1.00 80.19 323 GLU A O 1
ATOM 2515 N N . ASP A 1 324 ? 8.598 0.164 37.883 1.00 81.31 324 ASP A N 1
ATOM 2516 C CA . ASP A 1 324 ? 9.554 -0.780 38.474 1.00 81.31 324 ASP A CA 1
ATOM 2517 C C . ASP A 1 324 ? 10.240 -1.694 37.441 1.00 81.31 324 ASP A C 1
ATOM 2519 O O . ASP A 1 324 ? 11.103 -2.491 37.806 1.00 81.31 324 ASP A O 1
ATOM 2523 N N . GLY A 1 325 ? 9.911 -1.558 36.152 1.00 79.00 325 GLY A N 1
ATOM 2524 C CA . GLY A 1 325 ? 10.532 -2.315 35.066 1.00 79.00 325 GLY A CA 1
ATOM 2525 C C . GLY A 1 325 ? 9.945 -3.713 34.851 1.00 79.00 325 GLY A C 1
ATOM 2526 O O . GLY A 1 325 ? 10.581 -4.536 34.194 1.00 79.00 325 GLY A O 1
ATOM 2527 N N . THR A 1 326 ? 8.750 -3.987 35.373 1.00 85.00 326 THR A N 1
ATOM 2528 C CA . THR A 1 326 ? 8.032 -5.245 35.153 1.00 85.00 326 THR A CA 1
ATOM 2529 C C . THR A 1 326 ? 7.224 -5.162 33.853 1.00 85.00 326 THR A C 1
ATOM 2531 O O . THR A 1 326 ? 6.548 -4.170 33.582 1.00 85.00 326 THR A O 1
ATOM 2534 N N . LEU A 1 327 ? 7.294 -6.206 33.022 1.00 86.38 327 LEU A N 1
ATOM 2535 C CA . LEU A 1 327 ? 6.481 -6.308 31.809 1.00 86.38 327 LEU A CA 1
ATOM 2536 C C . LEU A 1 327 ? 5.065 -6.768 32.172 1.00 86.38 327 LEU A C 1
ATOM 2538 O O . LEU A 1 327 ? 4.898 -7.811 32.803 1.00 86.38 327 LEU A O 1
ATOM 2542 N N . VAL A 1 328 ? 4.054 -6.030 31.723 1.00 90.12 328 VAL A N 1
ATOM 2543 C CA . VAL A 1 328 ? 2.635 -6.364 31.915 1.00 90.12 328 VAL A CA 1
ATOM 2544 C C . VAL A 1 328 ? 1.868 -6.289 30.594 1.00 90.12 328 VAL A C 1
ATOM 2546 O O . VAL A 1 328 ? 2.306 -5.637 29.645 1.00 90.12 328 VAL A O 1
ATOM 2549 N N . LEU A 1 329 ? 0.728 -6.976 30.519 1.00 90.50 329 LEU A N 1
ATOM 2550 C CA . LEU A 1 329 ? -0.223 -6.914 29.407 1.00 90.50 329 LEU A CA 1
ATOM 2551 C C . LEU A 1 329 ? -1.520 -6.269 29.906 1.00 90.50 329 LEU A C 1
ATOM 2553 O O . LEU A 1 329 ? -2.112 -6.730 30.879 1.00 90.50 329 LEU A O 1
ATOM 2557 N N . GLU A 1 330 ? -1.948 -5.200 29.242 1.00 89.75 330 GLU A N 1
ATOM 2558 C CA . GLU A 1 330 ? -3.078 -4.356 29.654 1.00 89.75 330 GLU A CA 1
ATOM 2559 C C . GLU A 1 330 ? -3.952 -3.968 28.439 1.00 89.75 330 GLU A C 1
ATOM 2561 O O . GLU A 1 330 ? -3.564 -4.261 27.299 1.00 89.75 330 GLU A O 1
ATOM 2566 N N . PRO A 1 331 ? -5.152 -3.362 28.618 1.00 89.31 331 PRO A N 1
ATOM 2567 C CA . PRO A 1 331 ? -5.960 -2.924 27.481 1.00 89.31 331 PRO A CA 1
ATOM 2568 C C . PRO A 1 331 ? -5.178 -1.967 26.563 1.00 89.31 331 PRO A C 1
ATOM 2570 O O . PRO A 1 331 ? -4.541 -1.029 27.036 1.00 89.31 331 PRO A O 1
ATOM 2573 N N . ASP A 1 332 ? -5.227 -2.183 25.244 1.00 85.00 332 ASP A N 1
ATOM 2574 C CA . ASP A 1 332 ? -4.489 -1.342 24.286 1.00 85.00 332 ASP A CA 1
ATOM 2575 C C . ASP A 1 332 ? -5.093 0.068 24.174 1.00 85.00 332 ASP A C 1
ATOM 2577 O O . ASP A 1 332 ? -6.094 0.296 23.486 1.00 85.00 332 ASP A O 1
ATOM 2581 N N . THR A 1 333 ? -4.431 1.035 24.807 1.00 75.38 333 THR A N 1
ATOM 2582 C CA . THR A 1 333 ? -4.829 2.450 24.846 1.00 75.38 333 THR A CA 1
ATOM 2583 C C . THR A 1 333 ? -4.690 3.178 23.504 1.00 75.38 333 THR A C 1
ATOM 2585 O O . THR A 1 333 ? -5.226 4.274 23.355 1.00 75.38 333 THR A O 1
ATOM 2588 N N . ARG A 1 334 ? -4.026 2.591 22.490 1.00 72.56 334 ARG A N 1
ATOM 2589 C CA . ARG A 1 334 ? -4.046 3.127 21.107 1.00 72.56 334 ARG A CA 1
ATOM 2590 C C . ARG A 1 334 ? -5.396 2.918 20.438 1.00 72.56 334 ARG A C 1
ATOM 2592 O O . ARG A 1 334 ? -5.826 3.739 19.630 1.00 72.56 334 ARG A O 1
ATOM 2599 N N . THR A 1 335 ? -6.034 1.793 20.743 1.00 70.25 335 THR A N 1
ATOM 2600 C CA . THR A 1 335 ? -7.290 1.377 20.117 1.00 70.25 335 THR A CA 1
ATOM 2601 C C . THR A 1 335 ? -8.493 1.769 20.980 1.00 70.25 335 THR A C 1
ATOM 2603 O O . THR A 1 335 ? -9.554 2.099 20.448 1.00 70.25 335 THR A O 1
ATOM 2606 N N . LEU A 1 336 ? -8.340 1.771 22.306 1.00 73.44 336 LEU A N 1
ATOM 2607 C CA . LEU A 1 336 ? -9.394 2.091 23.267 1.00 73.44 336 LEU A CA 1
ATOM 2608 C C . LEU A 1 336 ? -9.333 3.569 23.687 1.00 73.44 336 LEU A C 1
ATOM 2610 O O . LEU A 1 336 ? -8.288 4.076 24.076 1.00 73.44 336 LEU A O 1
ATOM 2614 N N . SER A 1 337 ? -10.467 4.274 23.623 1.00 63.47 337 SER A N 1
ATOM 2615 C CA . SER A 1 337 ? -10.575 5.673 24.060 1.00 63.47 337 SER A CA 1
ATOM 2616 C C . SER A 1 337 ? -11.040 5.777 25.519 1.00 63.47 337 SER A C 1
ATOM 2618 O O . SER A 1 337 ? -12.127 5.281 25.839 1.00 63.47 337 SER A O 1
ATOM 2620 N N . GLY A 1 338 ? -10.297 6.499 26.362 1.00 65.81 338 GLY A N 1
ATOM 2621 C CA . GLY A 1 338 ? -10.622 6.684 27.785 1.00 65.81 338 GLY A CA 1
ATOM 2622 C C . GLY A 1 338 ? -10.466 5.392 28.596 1.00 65.81 338 GLY A C 1
ATOM 2623 O O . GLY A 1 338 ? -9.694 4.522 28.215 1.00 65.81 338 GLY A O 1
ATOM 2624 N N . ASP A 1 339 ? -11.247 5.233 29.667 1.00 66.81 339 ASP A N 1
ATOM 2625 C CA . ASP A 1 339 ? -11.182 4.068 30.576 1.00 66.81 339 ASP A CA 1
ATOM 2626 C C . ASP A 1 339 ? -11.909 2.821 30.030 1.00 66.81 339 ASP A C 1
ATOM 2628 O O . ASP A 1 339 ? -12.410 1.980 30.779 1.00 66.81 339 ASP A O 1
ATOM 2632 N N . ARG A 1 340 ? -12.064 2.715 28.705 1.00 78.38 340 ARG A N 1
ATOM 2633 C CA . ARG A 1 340 ? -12.737 1.569 28.085 1.00 78.38 340 ARG A CA 1
ATOM 2634 C C . ARG A 1 340 ? -11.796 0.377 28.051 1.00 78.38 340 ARG A C 1
ATOM 2636 O O . ARG A 1 340 ? -10.666 0.493 27.603 1.00 78.38 340 ARG A O 1
ATOM 2643 N N . GLU A 1 341 ? -12.311 -0.789 28.424 1.00 83.12 341 GLU A N 1
ATOM 2644 C CA . GLU A 1 341 ? -11.553 -2.044 28.390 1.00 83.12 341 GLU A CA 1
ATOM 2645 C C . GLU A 1 341 ? -11.944 -2.968 27.220 1.00 83.12 341 GLU A C 1
ATOM 2647 O O . GLU A 1 341 ? -11.329 -4.018 27.035 1.00 83.12 341 GLU A O 1
ATOM 2652 N N . SER A 1 342 ? -12.996 -2.630 26.468 1.00 89.56 342 SER A N 1
ATOM 2653 C CA . SER A 1 342 ? -13.477 -3.398 25.314 1.00 89.56 342 SER A CA 1
ATOM 2654 C C . SER A 1 342 ? -14.195 -2.516 24.289 1.00 89.56 342 SER A C 1
ATOM 2656 O O . SER A 1 342 ? -14.541 -1.360 24.556 1.00 89.56 342 SER A O 1
ATOM 2658 N N . ILE A 1 343 ? -14.398 -3.073 23.093 1.00 88.88 343 ILE A N 1
ATOM 2659 C CA . ILE A 1 343 ? -15.134 -2.465 21.981 1.00 88.88 343 ILE A CA 1
ATOM 2660 C C . ILE A 1 343 ? -16.332 -3.353 21.672 1.00 88.88 343 ILE A C 1
ATOM 2662 O O . ILE A 1 343 ? -16.161 -4.495 21.251 1.00 88.88 343 ILE A O 1
ATOM 2666 N N . GLU A 1 344 ? -17.535 -2.821 21.862 1.00 89.50 344 GLU A N 1
ATOM 2667 C CA . GLU A 1 344 ? -18.782 -3.498 21.509 1.00 89.50 344 GLU A CA 1
ATOM 2668 C C . GLU A 1 344 ? -19.263 -3.017 20.135 1.00 89.50 344 GLU A C 1
ATOM 2670 O O . GLU A 1 344 ? -19.373 -1.815 19.891 1.00 89.50 344 GLU A O 1
ATOM 2675 N N . ILE A 1 345 ? -19.541 -3.963 19.239 1.00 87.94 345 ILE A N 1
ATOM 2676 C CA . ILE A 1 345 ? -20.041 -3.726 17.885 1.00 87.94 345 ILE A CA 1
ATOM 2677 C C . ILE A 1 345 ? -21.371 -4.482 17.732 1.00 87.94 345 ILE A C 1
ATOM 2679 O O . ILE A 1 345 ? -21.395 -5.715 17.841 1.00 87.94 345 ILE A O 1
ATOM 2683 N N . PRO A 1 346 ? -22.494 -3.788 17.482 1.00 87.44 346 PRO A N 1
ATOM 2684 C CA . PRO A 1 346 ? -23.795 -4.431 17.339 1.00 87.44 346 PRO A CA 1
ATOM 2685 C C . PRO A 1 346 ? -23.874 -5.243 16.040 1.00 87.44 346 PRO A C 1
ATOM 2687 O O . PRO A 1 346 ? -23.274 -4.877 15.028 1.00 87.44 346 PRO A O 1
ATOM 2690 N N . TRP A 1 347 ? -24.671 -6.321 16.029 1.00 86.44 347 TRP A N 1
ATOM 2691 C CA . TRP A 1 347 ? -24.820 -7.192 14.849 1.00 86.44 347 TRP A CA 1
ATOM 2692 C C . TRP A 1 347 ? -25.169 -6.428 13.572 1.00 86.44 347 TRP A C 1
ATOM 2694 O O . TRP A 1 347 ? -24.638 -6.731 12.511 1.00 86.44 347 TRP A O 1
ATOM 2704 N N . SER A 1 348 ? -26.026 -5.408 13.670 1.00 82.19 348 SER A N 1
ATOM 2705 C CA . SER A 1 348 ? -26.454 -4.586 12.533 1.00 82.19 348 SER A CA 1
ATOM 2706 C C . SER A 1 348 ? -25.292 -3.907 11.806 1.00 82.19 348 SER A C 1
ATOM 2708 O O . SER A 1 348 ? -25.348 -3.756 10.593 1.00 82.19 348 SER A O 1
ATOM 2710 N N . GLU A 1 349 ? -24.222 -3.540 12.516 1.00 80.25 349 GLU A N 1
ATOM 2711 C CA . GLU A 1 349 ? -23.016 -2.954 11.913 1.00 80.25 349 GLU A CA 1
ATOM 2712 C C . GLU A 1 349 ? -22.089 -3.999 11.273 1.00 80.25 349 GLU A C 1
ATOM 2714 O O . GLU A 1 349 ? -21.194 -3.647 10.497 1.00 80.25 349 GLU A O 1
ATOM 2719 N N . LEU A 1 350 ? -22.283 -5.278 11.609 1.00 78.88 350 LEU A N 1
ATOM 2720 C CA . LEU A 1 350 ? -21.549 -6.405 11.037 1.00 78.88 350 LEU A CA 1
ATOM 2721 C C . LEU A 1 350 ? -22.239 -6.976 9.788 1.00 78.88 350 LEU A C 1
ATOM 2723 O O . LEU A 1 350 ? -21.579 -7.598 8.962 1.00 78.88 350 LEU A O 1
ATOM 2727 N N . LEU A 1 351 ? -23.550 -6.762 9.640 1.00 75.00 351 LEU A N 1
ATOM 2728 C CA . LEU A 1 351 ? -24.384 -7.278 8.546 1.00 75.00 351 LEU A CA 1
ATOM 2729 C C . LEU A 1 351 ? -24.364 -6.423 7.267 1.00 75.00 351 LEU A C 1
ATOM 2731 O O . LEU A 1 351 ? -25.342 -6.442 6.524 1.00 75.00 351 LEU A O 1
ATOM 2735 N N . GLN A 1 352 ? -23.289 -5.668 7.032 1.00 58.75 352 GLN A N 1
ATOM 2736 C CA . GLN A 1 352 ? -23.188 -4.645 5.982 1.00 58.75 352 GLN A CA 1
ATOM 2737 C C . GLN A 1 352 ? -23.871 -5.059 4.670 1.00 58.75 352 GLN A C 1
ATOM 2739 O O . GLN A 1 352 ? -23.647 -6.148 4.135 1.00 58.75 352 GLN A O 1
ATOM 2744 N N . GLU A 1 353 ? -24.795 -4.209 4.212 1.00 45.12 353 GLU A N 1
ATOM 2745 C CA . GLU A 1 353 ? -25.668 -4.508 3.083 1.00 45.12 353 GLU A CA 1
ATOM 2746 C C . GLU A 1 353 ? -24.855 -4.637 1.793 1.00 45.12 353 GLU A C 1
ATOM 2748 O O . GLU A 1 353 ? -24.020 -3.789 1.471 1.00 45.12 353 GLU A O 1
ATOM 2753 N N . ARG A 1 354 ? -25.167 -5.665 0.993 1.00 39.56 354 ARG A N 1
ATOM 2754 C CA . ARG A 1 354 ? -24.814 -5.635 -0.429 1.00 39.56 354 ARG A CA 1
ATOM 2755 C C . ARG A 1 354 ? -25.391 -4.341 -1.005 1.00 39.56 354 ARG A C 1
ATOM 2757 O O . ARG A 1 354 ? -26.597 -4.143 -0.838 1.00 39.56 354 ARG A O 1
ATOM 2764 N N . PRO A 1 355 ? -24.634 -3.521 -1.756 1.00 33.69 355 PRO A N 1
ATOM 2765 C CA . PRO A 1 355 ? -25.289 -2.642 -2.708 1.00 33.69 355 PRO A CA 1
ATOM 2766 C C . PRO A 1 355 ? -26.151 -3.553 -3.584 1.00 33.69 355 PRO A C 1
ATOM 2768 O O . PRO A 1 355 ? -25.657 -4.480 -4.229 1.00 33.69 355 PRO A O 1
ATOM 2771 N N . SER A 1 356 ? -27.467 -3.390 -3.479 1.00 29.31 356 SER A N 1
ATOM 2772 C CA . SER A 1 356 ? -28.432 -4.225 -4.174 1.00 29.31 356 SER A CA 1
ATOM 2773 C C . SER A 1 356 ? -28.078 -4.249 -5.654 1.00 29.31 356 SER A C 1
ATOM 2775 O O . SER A 1 356 ? -27.996 -3.204 -6.297 1.00 29.31 356 SER A O 1
ATOM 2777 N N . SER A 1 357 ? -27.858 -5.457 -6.174 1.00 30.58 357 SER A N 1
ATOM 2778 C CA . SER A 1 357 ? -27.718 -5.722 -7.598 1.00 30.58 357 SER A CA 1
ATOM 2779 C C . SER A 1 357 ? -28.863 -5.036 -8.334 1.00 30.58 357 SER A C 1
ATOM 2781 O O . SER A 1 357 ? -30.021 -5.443 -8.193 1.00 30.58 357 SER A O 1
ATOM 2783 N N . VAL A 1 358 ? -28.549 -4.000 -9.105 1.00 27.95 358 VAL A N 1
ATOM 2784 C CA . VAL A 1 358 ? -29.495 -3.398 -10.038 1.00 27.95 358 VAL A CA 1
ATOM 2785 C C . VAL A 1 358 ? -29.805 -4.467 -11.087 1.00 27.95 358 VAL A C 1
ATOM 2787 O O . VAL A 1 358 ? -29.015 -4.723 -11.991 1.00 27.95 358 VAL A O 1
ATOM 2790 N N . SER A 1 359 ? -30.933 -5.159 -10.924 1.00 25.58 359 SER A N 1
ATOM 2791 C CA . SER A 1 359 ? -31.568 -5.873 -12.031 1.00 25.58 359 SER A CA 1
ATOM 2792 C C . SER A 1 359 ? -32.191 -4.833 -12.966 1.00 25.58 359 SER A C 1
ATOM 2794 O O . SER A 1 359 ? -32.676 -3.809 -12.482 1.00 25.58 359 SER A O 1
ATOM 2796 N N . PRO A 1 360 ? -32.169 -5.060 -14.289 1.00 31.84 360 PRO A N 1
ATOM 2797 C CA . PRO A 1 360 ? -32.505 -4.043 -15.274 1.00 31.84 360 PRO A CA 1
ATOM 2798 C C . PRO A 1 360 ? -34.001 -3.732 -15.199 1.00 31.84 360 PRO A C 1
ATOM 2800 O O . PRO A 1 360 ? -34.834 -4.542 -15.611 1.00 31.84 360 PRO A O 1
ATOM 2803 N N . SER A 1 361 ? -34.359 -2.564 -14.668 1.00 26.50 361 SER A N 1
ATOM 2804 C CA . SER A 1 361 ? -35.690 -2.015 -14.892 1.00 26.50 361 SER A CA 1
ATOM 2805 C C . SER A 1 361 ? -35.814 -1.611 -16.364 1.00 26.50 361 SER A C 1
ATOM 2807 O O . SER A 1 361 ? -34.894 -1.065 -16.975 1.00 26.50 361 SER A O 1
ATOM 2809 N N . ALA A 1 362 ? -36.964 -1.953 -16.944 1.00 30.16 362 ALA A N 1
ATOM 2810 C CA . ALA A 1 362 ? -37.401 -1.549 -18.276 1.00 30.16 362 ALA A CA 1
ATOM 2811 C C . ALA A 1 362 ? -37.296 -0.015 -18.458 1.00 30.16 362 ALA A C 1
ATOM 2813 O O . ALA A 1 362 ? -37.278 0.709 -17.464 1.00 30.16 362 ALA A O 1
ATOM 2814 N N . PRO A 1 363 ? -37.210 0.481 -19.708 1.00 30.33 363 PRO A N 1
ATOM 2815 C CA . PRO A 1 363 ? -36.550 1.736 -20.035 1.00 30.33 363 PRO A CA 1
ATOM 2816 C C . PRO A 1 363 ? -37.280 2.910 -19.394 1.00 30.33 363 PRO A C 1
ATOM 2818 O O . PRO A 1 363 ? -38.333 3.346 -19.861 1.00 30.33 363 PRO A O 1
ATOM 2821 N N . GLU A 1 364 ? -36.690 3.437 -18.331 1.00 29.36 364 GLU A N 1
ATOM 2822 C CA . GLU A 1 364 ? -36.979 4.788 -17.897 1.00 29.36 364 GLU A CA 1
ATOM 2823 C C . GLU A 1 364 ? -36.386 5.730 -18.950 1.00 29.36 364 GLU A C 1
ATOM 2825 O O . GLU A 1 364 ? -35.296 5.491 -19.482 1.00 29.36 364 GLU A O 1
ATOM 2830 N N . ALA A 1 365 ? -37.176 6.729 -19.346 1.00 33.69 365 ALA A N 1
ATOM 2831 C CA . ALA A 1 365 ? -36.855 7.661 -20.420 1.00 33.69 365 ALA A CA 1
ATOM 2832 C C . ALA A 1 365 ? -35.417 8.194 -20.281 1.00 33.69 365 ALA A C 1
ATOM 2834 O O . ALA A 1 365 ? -34.955 8.400 -19.157 1.00 33.69 365 ALA A O 1
ATOM 2835 N N . PRO A 1 366 ? -34.701 8.413 -21.401 1.00 32.09 366 PRO A N 1
ATOM 2836 C CA . PRO A 1 366 ? -33.278 8.708 -21.362 1.00 32.09 366 PRO A CA 1
ATOM 2837 C C . PRO A 1 366 ? -33.025 9.898 -20.440 1.00 32.09 366 PRO A C 1
ATOM 2839 O O . PRO A 1 366 ? -33.533 10.995 -20.686 1.00 32.09 366 PRO A O 1
ATOM 2842 N N . ALA A 1 367 ? -32.223 9.673 -19.396 1.00 33.47 367 ALA A N 1
ATOM 2843 C CA . ALA A 1 367 ? -31.605 10.755 -18.653 1.00 33.47 367 ALA A CA 1
ATOM 2844 C C . ALA A 1 367 ? -30.942 11.698 -19.671 1.00 33.47 367 ALA A C 1
ATOM 2846 O O . ALA A 1 367 ? -30.343 11.220 -20.649 1.00 33.47 367 ALA A O 1
ATOM 2847 N N . PRO A 1 368 ? -31.099 13.023 -19.514 1.00 32.09 368 PRO A N 1
ATOM 2848 C CA . PRO A 1 368 ? -30.599 13.969 -20.493 1.00 32.09 368 PRO A CA 1
ATOM 2849 C C . PRO A 1 368 ? -29.104 13.723 -20.677 1.00 32.09 368 PRO A C 1
ATOM 2851 O O . PRO A 1 368 ? -28.354 13.627 -19.705 1.00 32.09 368 PRO A O 1
ATOM 2854 N N . ARG A 1 369 ? -28.676 13.589 -21.940 1.00 34.28 369 ARG A N 1
ATOM 2855 C CA . ARG A 1 369 ? -27.251 13.608 -22.298 1.00 34.28 369 ARG A CA 1
ATOM 2856 C C . ARG A 1 369 ? -26.590 14.763 -21.542 1.00 34.28 369 ARG A C 1
ATOM 2858 O O . ARG A 1 369 ? -27.224 15.820 -21.490 1.00 34.28 369 ARG A O 1
ATOM 2865 N N . PRO A 1 370 ? -25.357 14.607 -21.020 1.00 34.91 370 PRO A N 1
ATOM 2866 C CA . PRO A 1 370 ? -24.649 15.722 -20.414 1.00 34.91 370 PRO A CA 1
ATOM 2867 C C . PRO A 1 370 ? -24.653 16.868 -21.420 1.00 34.91 370 PRO A C 1
ATOM 2869 O O . PRO A 1 370 ? -24.094 16.781 -22.518 1.00 34.91 370 PRO A O 1
ATOM 2872 N N . THR A 1 371 ? -25.409 17.906 -21.085 1.00 35.06 371 THR A N 1
ATOM 2873 C CA . THR A 1 371 ? -25.415 19.148 -21.830 1.00 35.06 371 THR A CA 1
ATOM 2874 C C . THR A 1 371 ? -24.006 19.699 -21.742 1.00 35.06 371 THR A C 1
ATOM 2876 O O . THR A 1 371 ? -23.397 19.679 -20.673 1.00 35.06 371 THR A O 1
ATOM 2879 N N . ARG A 1 372 ? -23.485 20.153 -22.883 1.00 36.78 372 ARG A N 1
ATOM 2880 C CA . ARG A 1 372 ? -22.226 20.895 -22.979 1.00 36.78 372 ARG A CA 1
ATOM 2881 C C . ARG A 1 372 ? -22.109 21.846 -21.771 1.00 36.78 372 ARG A C 1
ATOM 2883 O O . ARG A 1 372 ? -23.055 22.607 -21.565 1.00 36.78 372 ARG A O 1
ATOM 2890 N N . PRO A 1 373 ? -21.024 21.773 -20.976 1.00 40.56 373 PRO A N 1
ATOM 2891 C CA . PRO A 1 373 ? -20.928 22.523 -19.731 1.00 40.56 373 PRO A CA 1
ATOM 2892 C C . PRO A 1 373 ? -21.067 24.021 -20.009 1.00 40.56 373 PRO A C 1
ATOM 2894 O O . PRO A 1 373 ? -20.565 24.517 -21.025 1.00 40.56 373 PRO A O 1
ATOM 2897 N N . GLU A 1 374 ? -21.787 24.718 -19.130 1.00 41.59 374 GLU A N 1
ATOM 2898 C CA . GLU A 1 374 ? -21.891 26.175 -19.174 1.00 41.59 374 GLU A CA 1
ATOM 2899 C C . GLU A 1 374 ? -20.485 26.804 -19.107 1.00 41.59 374 GLU A C 1
ATOM 2901 O O . GLU A 1 374 ? -19.601 26.276 -18.424 1.00 41.59 374 GLU A O 1
ATOM 2906 N N . PRO A 1 375 ? -20.232 27.900 -19.844 1.00 44.75 375 PRO A N 1
ATOM 2907 C CA . PRO A 1 375 ? -18.945 28.582 -19.804 1.00 44.75 375 PRO A CA 1
ATOM 2908 C C . PRO A 1 375 ? -18.646 29.105 -18.385 1.00 44.75 375 PRO A C 1
ATOM 2910 O O . PRO A 1 375 ? -19.571 29.503 -17.675 1.00 44.75 375 PRO A O 1
ATOM 2913 N N . PRO A 1 376 ? -17.367 29.121 -17.961 1.00 52.62 376 PRO A N 1
ATOM 2914 C CA . PRO A 1 376 ? -16.984 29.560 -16.623 1.00 52.62 376 PRO A CA 1
ATOM 2915 C C . PRO A 1 376 ? -17.420 31.005 -16.360 1.00 52.62 376 PRO A C 1
ATOM 2917 O O . PRO A 1 376 ? -17.431 31.841 -17.268 1.00 52.62 376 PRO A O 1
ATOM 2920 N N . SER A 1 377 ? -17.751 31.304 -15.100 1.00 56.16 377 SER A N 1
ATOM 2921 C CA . SER A 1 377 ? -18.118 32.658 -14.685 1.00 56.16 377 SER A CA 1
ATOM 2922 C C . SER A 1 377 ? -16.965 33.642 -14.966 1.00 56.16 377 SER A C 1
ATOM 2924 O O . SER A 1 377 ? -15.795 33.264 -14.805 1.00 56.16 377 SER A O 1
ATOM 2926 N N . PRO A 1 378 ? -17.259 34.898 -15.362 1.00 56.66 378 PRO A N 1
ATOM 2927 C CA . PRO A 1 378 ? -16.240 35.884 -15.739 1.00 56.66 378 PRO A CA 1
ATOM 2928 C C . PRO A 1 378 ? -15.209 36.183 -14.643 1.00 56.66 378 PRO A C 1
ATOM 2930 O O . PRO A 1 378 ? -14.110 36.619 -14.961 1.00 56.66 378 PRO A O 1
ATOM 2933 N N . ASP A 1 379 ? -15.541 35.904 -13.380 1.00 64.81 379 ASP A N 1
ATOM 2934 C CA . ASP A 1 379 ? -14.725 36.248 -12.209 1.00 64.81 379 ASP A CA 1
ATOM 2935 C C . ASP A 1 379 ? -13.889 35.070 -11.669 1.00 64.81 379 ASP A C 1
ATOM 2937 O O . ASP A 1 379 ? -13.122 35.226 -10.720 1.00 64.81 379 ASP A O 1
ATOM 2941 N N . SER A 1 380 ? -14.018 33.871 -12.251 1.00 82.44 380 SER A N 1
ATOM 2942 C CA . SER A 1 380 ? -13.246 32.692 -11.824 1.00 82.44 380 SER A CA 1
ATOM 2943 C C . SER A 1 380 ? -11.792 32.744 -12.326 1.00 82.44 380 SER A C 1
ATOM 2945 O O . SER A 1 380 ? -11.583 33.064 -13.501 1.00 82.44 380 SER A O 1
ATOM 2947 N N . PRO A 1 381 ? -10.777 32.419 -11.497 1.00 90.62 381 PRO A N 1
ATOM 2948 C CA . PRO A 1 381 ? -9.388 32.365 -11.949 1.00 90.62 381 PRO A CA 1
ATOM 2949 C C . PRO A 1 381 ? -9.168 31.213 -12.937 1.00 90.62 381 PRO A C 1
ATOM 2951 O O . PRO A 1 381 ? -9.891 30.217 -12.922 1.00 90.62 381 PRO A O 1
ATOM 2954 N N . ILE A 1 382 ? -8.141 31.345 -13.776 1.00 94.94 382 ILE A N 1
ATOM 2955 C CA . ILE A 1 382 ? -7.670 30.278 -14.663 1.00 94.94 382 ILE A CA 1
ATOM 2956 C C . ILE A 1 382 ? -6.882 29.278 -13.817 1.00 94.94 382 ILE A C 1
ATOM 2958 O O . ILE A 1 382 ? -5.898 29.658 -13.178 1.00 94.94 382 ILE A O 1
ATOM 2962 N N . ARG A 1 383 ? -7.289 28.006 -13.821 1.00 96.25 383 ARG A N 1
ATOM 2963 C CA . ARG A 1 383 ? -6.674 26.960 -12.989 1.00 96.25 383 ARG A CA 1
ATOM 2964 C C . ARG A 1 383 ? -5.767 26.045 -13.797 1.00 96.25 383 ARG A C 1
ATOM 2966 O O . ARG A 1 383 ? -6.215 25.384 -14.734 1.00 96.25 383 ARG A O 1
ATOM 2973 N N . ILE A 1 384 ? -4.503 25.972 -13.396 1.00 97.69 384 ILE A N 1
ATOM 2974 C CA . ILE A 1 384 ? -3.480 25.136 -14.025 1.00 97.69 384 ILE A CA 1
ATOM 2975 C C . ILE A 1 384 ? -2.990 24.124 -12.989 1.00 97.69 384 ILE A C 1
ATOM 2977 O O . ILE A 1 384 ? -2.436 24.507 -11.957 1.00 97.69 384 ILE A O 1
ATOM 2981 N N . LEU A 1 385 ? -3.182 22.832 -13.256 1.00 97.62 385 LEU A N 1
ATOM 2982 C CA . LEU A 1 385 ? -2.577 21.773 -12.447 1.00 97.62 385 LEU A CA 1
ATOM 2983 C C . LEU A 1 385 ? -1.160 21.508 -12.956 1.00 97.62 385 LEU A C 1
ATOM 2985 O O . LEU A 1 385 ? -0.986 21.211 -14.136 1.00 97.62 385 LEU A O 1
ATOM 2989 N N . HIS A 1 386 ? -0.161 21.599 -12.078 1.00 96.00 386 HIS A N 1
ATOM 2990 C CA . HIS A 1 386 ? 1.239 21.342 -12.412 1.00 96.00 386 HIS A CA 1
ATOM 2991 C C . HIS A 1 386 ? 1.751 20.128 -11.634 1.00 96.00 386 HIS A C 1
ATOM 2993 O O . HIS A 1 386 ? 1.883 20.161 -10.409 1.00 96.00 386 HIS A O 1
ATOM 2999 N N . LEU A 1 387 ? 2.013 19.051 -12.376 1.00 95.06 387 LEU A N 1
ATOM 3000 C CA . LEU A 1 387 ? 2.607 17.807 -11.894 1.00 95.06 387 LEU A CA 1
ATOM 3001 C C . LEU A 1 387 ? 4.016 17.636 -12.475 1.00 95.06 387 LEU A C 1
ATOM 3003 O O . LEU A 1 387 ? 4.336 18.171 -13.538 1.00 95.06 387 LEU A O 1
ATOM 3007 N N . SER A 1 388 ? 4.837 16.836 -11.807 1.00 92.25 388 SER A N 1
ATOM 3008 C CA . SER A 1 388 ? 6.144 16.410 -12.303 1.00 92.25 388 SER A CA 1
ATOM 3009 C C . SER A 1 388 ? 6.547 15.092 -11.661 1.00 92.25 388 SER A C 1
ATOM 3011 O O . SER A 1 388 ? 6.027 14.759 -10.592 1.00 92.25 388 SER A O 1
ATOM 3013 N N . ASP A 1 389 ? 7.466 14.363 -12.296 1.00 90.31 389 ASP A N 1
ATOM 3014 C CA . ASP A 1 389 ? 8.102 13.177 -11.718 1.00 90.31 389 ASP A CA 1
ATOM 3015 C C . ASP A 1 389 ? 7.033 12.163 -11.282 1.00 90.31 389 ASP A C 1
ATOM 3017 O O . ASP A 1 389 ? 6.911 11.778 -10.112 1.00 90.31 389 ASP A O 1
ATOM 3021 N N . LEU A 1 390 ? 6.183 11.783 -12.241 1.00 90.75 390 LEU A N 1
ATOM 3022 C CA . LEU A 1 390 ? 5.117 10.808 -12.028 1.00 90.75 390 LEU A CA 1
ATOM 3023 C C . LEU A 1 390 ? 5.692 9.411 -11.776 1.00 90.75 390 LEU A C 1
ATOM 3025 O O . LEU A 1 390 ? 5.101 8.667 -10.994 1.00 90.75 390 LEU A O 1
ATOM 3029 N N . HIS A 1 391 ? 6.814 9.077 -12.433 1.00 88.75 391 HIS A N 1
ATOM 3030 C CA . HIS A 1 391 ? 7.496 7.780 -12.357 1.00 88.75 391 HIS A CA 1
ATOM 3031 C C . HIS A 1 391 ? 6.535 6.594 -12.473 1.00 88.75 391 HIS A C 1
ATOM 3033 O O . HIS A 1 391 ? 6.607 5.633 -11.707 1.00 88.75 391 HIS A O 1
ATOM 3039 N N . VAL A 1 392 ? 5.601 6.667 -13.427 1.00 86.06 392 VAL A N 1
ATOM 3040 C CA . VAL A 1 392 ? 4.621 5.603 -13.628 1.00 86.06 392 VAL A CA 1
ATOM 3041 C C . VAL A 1 392 ? 5.354 4.341 -14.065 1.00 86.06 392 VAL A C 1
ATOM 3043 O O . VAL A 1 392 ? 5.998 4.310 -15.114 1.00 86.06 392 VAL A O 1
ATOM 3046 N N . GLU A 1 393 ? 5.251 3.294 -13.252 1.00 83.25 393 GLU A N 1
ATOM 3047 C CA . GLU A 1 393 ? 5.777 1.970 -13.579 1.00 83.25 393 GLU A CA 1
ATOM 3048 C C . GLU A 1 393 ? 4.750 1.165 -14.400 1.00 83.25 393 GLU A C 1
ATOM 3050 O O . GLU A 1 393 ? 3.552 1.437 -14.368 1.00 83.25 393 GLU A O 1
ATOM 3055 N N . ALA A 1 394 ? 5.175 0.134 -15.136 1.00 72.75 394 ALA A N 1
ATOM 3056 C CA . ALA A 1 394 ? 4.271 -0.651 -15.995 1.00 72.75 394 ALA A CA 1
ATOM 3057 C C . ALA A 1 394 ? 3.150 -1.360 -15.206 1.00 72.75 394 ALA A C 1
ATOM 3059 O O . ALA A 1 394 ? 2.053 -1.579 -15.719 1.00 72.75 394 ALA A O 1
ATOM 3060 N N . GLY A 1 395 ? 3.420 -1.691 -13.937 1.00 63.91 395 GLY A N 1
ATOM 3061 C CA . GLY A 1 395 ? 2.432 -2.210 -12.989 1.00 63.91 395 GLY A CA 1
ATOM 3062 C C . GLY A 1 395 ? 1.450 -1.164 -12.470 1.00 63.91 395 GLY A C 1
ATOM 3063 O O . GLY A 1 395 ? 0.493 -1.530 -11.809 1.00 63.91 395 GLY A O 1
ATOM 3064 N N . GLN A 1 396 ? 1.704 0.100 -12.807 1.00 65.06 396 GLN A N 1
ATOM 3065 C CA . GLN A 1 396 ? 0.989 1.335 -12.525 1.00 65.06 396 GLN A CA 1
ATOM 3066 C C . GLN A 1 396 ? -0.541 1.186 -12.538 1.00 65.06 396 GLN A C 1
ATOM 3068 O O . GLN A 1 396 ? -1.027 0.824 -13.612 1.00 65.06 396 GLN A O 1
ATOM 3073 N N . ASP A 1 397 ? -1.324 1.468 -11.493 1.00 74.62 397 ASP A N 1
ATOM 3074 C CA . ASP A 1 397 ? -2.748 1.738 -11.691 1.00 74.62 397 ASP A CA 1
ATOM 3075 C C . ASP A 1 397 ? -2.940 3.260 -11.740 1.00 74.62 397 ASP A C 1
ATOM 3077 O O . ASP A 1 397 ? -2.797 3.925 -10.705 1.00 74.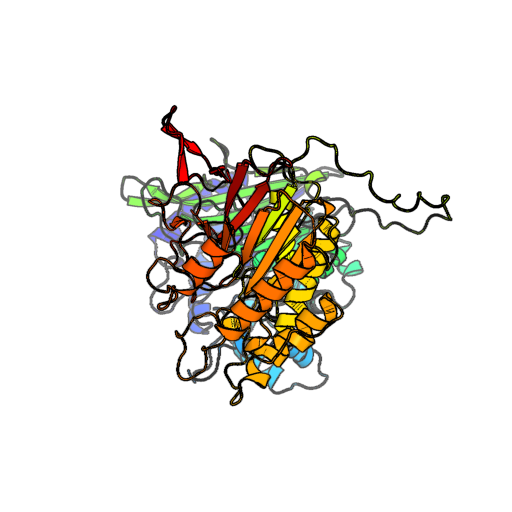62 397 ASP A O 1
ATOM 3081 N N . PRO A 1 398 ? -3.221 3.814 -12.934 1.00 71.81 398 PRO A N 1
ATOM 3082 C CA . PRO A 1 398 ? -3.720 5.167 -13.130 1.00 71.81 398 PRO A CA 1
ATOM 3083 C C . PRO A 1 398 ? -4.706 5.636 -12.067 1.00 71.81 398 PRO A C 1
ATOM 3085 O O . PRO A 1 398 ? -4.548 6.731 -11.521 1.00 71.81 398 PRO A O 1
ATOM 3088 N N . HIS A 1 399 ? -5.667 4.785 -11.711 1.00 75.00 399 HIS A N 1
ATOM 3089 C CA . HIS A 1 399 ? -6.749 5.158 -10.819 1.00 75.00 399 HIS A CA 1
ATOM 3090 C C . HIS A 1 399 ? -6.249 5.408 -9.392 1.00 75.00 399 HIS A C 1
ATOM 3092 O O . HIS A 1 399 ? -6.654 6.368 -8.740 1.00 75.00 399 HIS A O 1
ATOM 3098 N N . ASN A 1 400 ? -5.279 4.616 -8.926 1.00 77.31 400 ASN A N 1
ATOM 3099 C CA . ASN A 1 400 ? -4.664 4.761 -7.602 1.00 77.31 400 ASN A CA 1
ATOM 3100 C C . ASN A 1 400 ? -3.750 5.990 -7.490 1.00 77.31 400 ASN A C 1
ATOM 3102 O O . ASN A 1 400 ? -3.540 6.522 -6.395 1.00 77.31 400 ASN A O 1
ATOM 3106 N N . LEU A 1 401 ? -3.197 6.452 -8.614 1.00 78.81 401 LEU A N 1
ATOM 3107 C CA . LEU A 1 401 ? -2.512 7.741 -8.682 1.00 78.81 401 LEU A CA 1
ATOM 3108 C C . LEU A 1 401 ? -3.505 8.904 -8.664 1.00 78.81 401 LEU A C 1
ATOM 3110 O O . LEU A 1 401 ? -3.271 9.902 -7.977 1.00 78.81 401 LEU A O 1
ATOM 3114 N N . LEU A 1 402 ? -4.604 8.768 -9.409 1.00 87.00 402 LEU A N 1
ATOM 3115 C CA . LEU A 1 402 ? -5.596 9.817 -9.592 1.00 87.00 402 LEU A CA 1
ATOM 3116 C C . LEU A 1 402 ? -6.460 10.028 -8.350 1.00 87.00 402 LEU A C 1
ATOM 3118 O O . LEU A 1 402 ? -6.657 11.173 -7.965 1.00 87.00 402 LEU A O 1
ATOM 3122 N N . GLN A 1 403 ? -6.945 8.975 -7.690 1.00 88.06 403 GLN A N 1
ATOM 3123 C CA . GLN A 1 403 ? -7.934 9.099 -6.613 1.00 88.06 403 GLN A CA 1
ATOM 3124 C C . GLN A 1 403 ? -7.502 10.024 -5.466 1.00 88.06 403 GLN A C 1
ATOM 3126 O O . GLN A 1 403 ? -8.265 10.928 -5.121 1.00 88.06 403 GLN A O 1
ATOM 3131 N N . PRO A 1 404 ? -6.296 9.875 -4.879 1.00 87.94 404 PRO A N 1
ATOM 3132 C CA . PRO A 1 404 ? -5.857 10.767 -3.811 1.00 87.94 404 PRO A CA 1
ATOM 3133 C C . PRO A 1 404 ? -5.726 12.218 -4.285 1.00 87.94 404 PRO A C 1
ATOM 3135 O O . PRO A 1 404 ? -6.080 13.135 -3.547 1.00 87.94 404 PRO A O 1
ATOM 3138 N N . LEU A 1 405 ? -5.227 12.429 -5.508 1.00 90.69 405 LEU A N 1
ATOM 3139 C CA . LEU A 1 405 ? -5.101 13.753 -6.121 1.00 90.69 405 LEU A CA 1
ATOM 3140 C C . LEU A 1 405 ? -6.484 14.373 -6.375 1.00 90.69 405 LEU A C 1
ATOM 3142 O O . LEU A 1 405 ? -6.713 15.537 -6.055 1.00 90.69 405 LEU A O 1
ATOM 3146 N N . ALA A 1 406 ? -7.425 13.586 -6.893 1.00 91.69 406 ALA A N 1
ATOM 3147 C CA . ALA A 1 406 ? -8.780 14.019 -7.186 1.00 91.69 406 ALA A CA 1
ATOM 3148 C C . ALA A 1 406 ? -9.562 14.353 -5.910 1.00 91.69 406 ALA A C 1
ATOM 3150 O O . ALA A 1 406 ? -10.253 15.371 -5.859 1.00 91.69 406 ALA A O 1
ATOM 3151 N N . ALA A 1 407 ? -9.399 13.546 -4.858 1.00 90.06 407 ALA A N 1
ATOM 3152 C CA . ALA A 1 407 ? -9.979 13.800 -3.545 1.00 90.06 407 ALA A CA 1
ATOM 3153 C C . ALA A 1 407 ? -9.472 15.117 -2.939 1.00 90.06 407 ALA A C 1
ATOM 3155 O O . ALA A 1 407 ? -10.260 15.855 -2.347 1.00 90.06 407 ALA A O 1
ATOM 3156 N N . ASP A 1 408 ? -8.188 15.442 -3.114 1.00 93.62 408 ASP A N 1
ATOM 3157 C CA . ASP A 1 408 ? -7.625 16.701 -2.619 1.00 93.62 408 ASP A CA 1
ATOM 3158 C C . ASP A 1 408 ? -8.083 17.913 -3.433 1.00 93.62 408 ASP A C 1
ATOM 3160 O O . ASP A 1 408 ? -8.506 18.928 -2.874 1.00 93.62 408 ASP A O 1
ATOM 3164 N N . LEU A 1 409 ? -8.070 17.790 -4.764 1.00 92.69 409 LEU A N 1
ATOM 3165 C CA . LEU A 1 409 ? -8.543 18.833 -5.670 1.00 92.69 409 LEU A CA 1
ATOM 3166 C C . LEU A 1 409 ? -10.026 19.142 -5.435 1.00 92.69 409 LEU A C 1
ATOM 3168 O O . LEU A 1 409 ? -10.361 20.306 -5.234 1.00 92.69 409 LEU A O 1
ATOM 3172 N N . ARG A 1 410 ? -10.907 18.132 -5.381 1.00 90.88 410 ARG A N 1
ATOM 3173 C CA . ARG A 1 410 ? -12.355 18.322 -5.157 1.00 90.88 410 ARG A CA 1
ATOM 3174 C C . ARG A 1 410 ? -12.722 18.622 -3.705 1.00 90.88 410 ARG A C 1
ATOM 3176 O O . ARG A 1 410 ? -13.768 19.222 -3.452 1.00 90.88 410 ARG A O 1
ATOM 3183 N N . GLY A 1 411 ? -11.911 18.182 -2.745 1.00 88.19 411 GLY A N 1
ATOM 3184 C CA . GLY A 1 411 ? -12.190 18.339 -1.320 1.00 88.19 411 GLY A CA 1
ATOM 3185 C C . GLY A 1 411 ? -12.424 19.802 -0.946 1.00 88.19 411 GLY A C 1
ATOM 3186 O O . GLY A 1 411 ? -11.767 20.697 -1.465 1.00 88.19 411 GLY A O 1
ATOM 3187 N N . LYS A 1 412 ? -13.362 20.081 -0.037 1.00 85.81 412 LYS A N 1
ATOM 3188 C CA . LYS A 1 412 ? -13.651 21.468 0.361 1.00 85.81 412 LYS A CA 1
ATOM 3189 C C . LYS A 1 412 ? -12.509 22.061 1.207 1.00 85.81 412 LYS A C 1
ATOM 3191 O O . LYS A 1 412 ? -11.915 21.338 2.022 1.00 85.81 412 LYS A O 1
ATOM 3196 N N . PRO A 1 413 ? -12.235 23.373 1.090 1.00 78.62 413 PRO A N 1
ATOM 3197 C CA . PRO A 1 413 ? -11.356 24.074 2.023 1.00 78.62 413 PRO A CA 1
ATOM 3198 C C . PRO A 1 413 ? -11.830 23.904 3.481 1.00 78.62 413 PRO A C 1
ATOM 3200 O O . PRO A 1 413 ? -13.035 23.783 3.716 1.00 78.62 413 PRO A O 1
ATOM 3203 N N . PRO A 1 414 ? -10.925 23.894 4.480 1.00 66.19 414 PRO A N 1
ATOM 3204 C CA . PRO A 1 414 ? -9.487 24.162 4.379 1.00 66.19 414 PRO A CA 1
ATOM 3205 C C . PRO A 1 414 ? -8.634 22.923 4.050 1.00 66.19 414 PRO A C 1
ATOM 3207 O O . PRO A 1 414 ? -7.419 23.051 3.909 1.00 66.19 414 PRO A O 1
ATOM 3210 N N . ARG A 1 415 ? -9.239 21.726 3.972 1.00 72.81 415 ARG A N 1
ATOM 3211 C CA . ARG A 1 415 ? -8.502 20.473 3.753 1.00 72.81 415 ARG A CA 1
ATOM 3212 C C . ARG A 1 415 ? -8.194 20.221 2.282 1.00 72.81 415 ARG A C 1
ATOM 3214 O O . ARG A 1 415 ? -7.038 19.943 2.010 1.00 72.81 415 ARG A O 1
ATOM 3221 N N . GLY A 1 416 ? -9.159 20.364 1.375 1.00 83.94 416 GLY A N 1
ATOM 3222 C CA . GLY A 1 416 ? -8.936 20.304 -0.078 1.00 83.94 416 GLY A CA 1
ATOM 3223 C C . GLY A 1 416 ? -9.007 21.682 -0.748 1.00 83.94 416 GLY A C 1
ATOM 3224 O O . GLY A 1 416 ? -9.041 22.707 -0.060 1.00 83.94 416 GLY A O 1
ATOM 3225 N N . LEU A 1 417 ? -9.025 21.715 -2.082 1.00 88.88 417 LEU A N 1
ATOM 3226 C CA . LEU A 1 417 ? -8.947 22.949 -2.881 1.00 88.88 417 LEU A CA 1
ATOM 3227 C C . LEU A 1 417 ? -10.279 23.403 -3.508 1.00 88.88 417 LEU A C 1
ATOM 3229 O O . LEU A 1 417 ? -10.361 24.523 -4.005 1.00 88.88 417 LEU A O 1
ATOM 3233 N N . GLY A 1 418 ? -11.336 22.589 -3.457 1.00 89.69 418 GLY A N 1
ATOM 3234 C CA . GLY A 1 418 ? -12.660 22.922 -4.000 1.00 89.69 418 GLY A CA 1
ATOM 3235 C C . GLY A 1 418 ? -12.672 23.134 -5.518 1.00 89.69 418 GLY A C 1
ATOM 3236 O O . GLY A 1 418 ? -13.453 23.933 -6.031 1.00 89.69 418 GLY A O 1
ATOM 3237 N N . VAL A 1 419 ? -11.774 22.461 -6.236 1.00 90.12 419 VAL A N 1
ATOM 3238 C CA . VAL A 1 419 ? -11.621 22.539 -7.687 1.00 90.12 419 VAL A CA 1
ATOM 3239 C C . VAL A 1 419 ? -12.596 21.582 -8.355 1.00 90.12 419 VAL A C 1
ATOM 3241 O O . VAL A 1 419 ? -12.454 20.364 -8.282 1.00 90.12 419 VAL A O 1
ATOM 3244 N N . GLU A 1 420 ? -13.571 22.151 -9.053 1.00 86.00 420 GLU A N 1
ATOM 3245 C CA . GLU A 1 420 ? -14.530 21.390 -9.861 1.00 86.00 420 GLU A CA 1
ATOM 3246 C C . GLU A 1 420 ? -14.042 21.179 -11.300 1.00 86.00 420 GLU A C 1
ATOM 3248 O O . GLU A 1 420 ? -14.408 20.202 -11.946 1.00 86.00 420 GLU A O 1
ATOM 3253 N N . ARG A 1 421 ? -13.196 22.087 -11.803 1.00 87.69 421 ARG A N 1
ATOM 3254 C CA . ARG A 1 421 ? -12.677 22.080 -13.175 1.00 87.69 421 ARG A CA 1
ATOM 3255 C C . ARG A 1 421 ? -11.273 22.668 -13.237 1.00 87.69 421 ARG A C 1
ATOM 3257 O O . ARG A 1 421 ? -10.957 23.606 -12.499 1.00 87.69 421 ARG A O 1
ATOM 3264 N N . LEU A 1 422 ? -10.478 22.142 -14.163 1.00 94.56 422 LEU A N 1
ATOM 3265 C CA . LEU A 1 422 ? -9.169 22.665 -14.545 1.00 94.56 422 LEU A CA 1
ATOM 3266 C C . LEU A 1 422 ? -9.235 23.281 -15.949 1.00 94.56 422 LEU A C 1
ATOM 3268 O O . LEU A 1 422 ? -9.990 22.815 -16.804 1.00 94.56 422 LEU A O 1
ATOM 3272 N N . ASP A 1 423 ? -8.438 24.319 -16.198 1.00 95.50 423 ASP A N 1
ATOM 3273 C CA . ASP A 1 423 ? -8.320 24.931 -17.526 1.00 95.50 423 ASP A CA 1
ATOM 3274 C C . ASP A 1 423 ? -7.133 24.371 -18.309 1.00 95.50 423 ASP A C 1
ATOM 3276 O O . ASP A 1 423 ? -7.257 24.189 -19.522 1.00 95.50 423 ASP A O 1
ATOM 3280 N N . HIS A 1 424 ? -6.029 24.052 -17.620 1.00 97.50 424 HIS A N 1
ATOM 3281 C CA . HIS A 1 424 ? -4.828 23.451 -18.209 1.00 97.50 424 HIS A CA 1
ATOM 3282 C C . HIS A 1 424 ? -4.196 22.395 -17.292 1.00 97.50 424 HIS A C 1
ATOM 3284 O O . HIS A 1 424 ? -4.258 22.498 -16.064 1.00 97.50 424 HIS A O 1
ATOM 3290 N N . LEU A 1 425 ? -3.531 21.412 -17.903 1.00 97.75 425 LEU A N 1
ATOM 3291 C CA . LEU A 1 425 ? -2.664 20.438 -17.233 1.00 97.75 425 LEU A CA 1
ATOM 3292 C C . LEU A 1 425 ? -1.228 20.609 -17.729 1.00 97.75 425 LEU A C 1
ATOM 3294 O O . LEU A 1 425 ? -0.983 20.551 -18.934 1.00 97.75 425 LEU A O 1
ATOM 3298 N N . VAL A 1 426 ? -0.280 20.747 -16.809 1.00 98.25 426 VAL A N 1
ATOM 3299 C CA . VAL A 1 426 ? 1.155 20.781 -17.098 1.00 98.25 426 VAL A CA 1
ATOM 3300 C C . VAL A 1 426 ? 1.836 19.589 -16.429 1.00 98.25 426 VAL A C 1
ATOM 3302 O O . VAL A 1 426 ? 1.693 19.406 -15.221 1.00 98.25 426 VAL A O 1
ATOM 3305 N N . ILE A 1 427 ? 2.594 18.803 -17.199 1.00 97.44 427 ILE A N 1
ATOM 3306 C CA . ILE A 1 427 ? 3.457 17.729 -16.685 1.00 97.44 427 ILE A CA 1
ATOM 3307 C C . ILE A 1 427 ? 4.898 18.009 -17.120 1.00 97.44 427 ILE A C 1
ATOM 3309 O O . ILE A 1 427 ? 5.222 17.922 -18.308 1.00 97.44 427 ILE A O 1
ATOM 3313 N N . SER A 1 428 ? 5.752 18.374 -16.163 1.00 95.56 428 SER A N 1
ATOM 3314 C CA . SER A 1 428 ? 7.125 18.836 -16.409 1.00 95.56 428 SER A CA 1
ATOM 3315 C C . SER A 1 428 ? 8.180 17.721 -16.382 1.00 95.56 428 SER A C 1
ATOM 3317 O O . SER A 1 428 ? 9.250 17.908 -15.817 1.00 95.56 428 SER A O 1
ATOM 3319 N N . GLY A 1 429 ? 7.906 16.578 -17.014 1.00 93.44 429 GLY A N 1
ATOM 3320 C CA . GLY A 1 429 ? 8.871 15.482 -17.186 1.00 93.44 429 GLY A CA 1
ATOM 3321 C C . GLY A 1 429 ? 8.749 14.327 -16.195 1.00 93.44 429 GLY A C 1
ATOM 3322 O O . GLY A 1 429 ? 7.942 14.365 -15.264 1.00 93.44 429 GLY A O 1
ATOM 3323 N N . ASP A 1 430 ? 9.533 13.286 -16.473 1.00 94.56 430 ASP A N 1
ATOM 3324 C CA . ASP A 1 430 ? 9.595 11.997 -15.777 1.00 94.56 430 ASP A CA 1
ATOM 3325 C C . ASP A 1 430 ? 8.220 11.353 -15.592 1.00 94.56 430 ASP A C 1
ATOM 3327 O O . ASP A 1 430 ? 7.745 11.058 -14.491 1.00 94.56 430 ASP A O 1
ATOM 3331 N N . LEU A 1 431 ? 7.548 11.139 -16.725 1.00 94.88 431 LEU A N 1
ATOM 3332 C CA . LEU A 1 431 ? 6.269 10.437 -16.766 1.00 94.88 431 LEU A CA 1
ATOM 3333 C C . LEU A 1 431 ? 6.424 8.970 -16.369 1.00 94.88 431 LEU A C 1
ATOM 3335 O O . LEU A 1 431 ? 5.526 8.398 -15.753 1.00 94.88 431 LEU A O 1
ATOM 3339 N N . THR A 1 432 ? 7.543 8.364 -16.748 1.00 94.56 432 THR A N 1
ATOM 3340 C CA . THR A 1 432 ? 7.836 6.938 -16.591 1.00 94.56 432 THR A CA 1
ATOM 3341 C C . THR A 1 432 ? 9.096 6.721 -15.766 1.00 94.56 432 THR A C 1
ATOM 3343 O O . THR A 1 432 ? 9.827 7.663 -15.488 1.00 94.56 432 THR A O 1
ATOM 3346 N N . GLN A 1 433 ? 9.366 5.478 -15.353 1.00 87.62 433 GLN A N 1
ATOM 3347 C CA . GLN A 1 433 ? 10.614 5.151 -14.655 1.00 87.62 433 GLN A CA 1
ATOM 3348 C C . GLN A 1 433 ? 11.753 4.762 -15.609 1.00 87.62 433 GLN A C 1
ATOM 3350 O O . GLN A 1 433 ? 12.923 4.981 -15.278 1.00 87.62 433 GLN A O 1
ATOM 3355 N N . LYS A 1 434 ? 11.448 4.099 -16.732 1.00 90.00 434 LYS A N 1
ATOM 3356 C CA . LYS A 1 434 ? 12.452 3.508 -17.633 1.00 90.00 434 LYS A CA 1
ATOM 3357 C C . LYS A 1 434 ? 12.124 3.691 -19.115 1.00 90.00 434 LYS A C 1
ATOM 3359 O O . LYS A 1 434 ? 12.697 2.977 -19.940 1.00 90.00 434 LYS A O 1
ATOM 3364 N N . ALA A 1 435 ? 11.207 4.594 -19.459 1.00 92.25 435 ALA A N 1
ATOM 3365 C CA . ALA A 1 435 ? 10.781 4.852 -20.831 1.00 92.25 435 ALA A CA 1
ATOM 3366 C C . ALA A 1 435 ? 10.273 3.611 -21.592 1.00 92.25 435 ALA A C 1
ATOM 3368 O O . ALA A 1 435 ? 10.411 3.524 -22.820 1.00 92.25 435 ALA A O 1
ATOM 3369 N N . SER A 1 436 ? 9.707 2.621 -20.893 1.00 93.81 436 SER A N 1
ATOM 3370 C CA . SER A 1 436 ? 9.162 1.436 -21.564 1.00 93.81 436 SER A CA 1
ATOM 3371 C C . SER A 1 436 ? 7.788 1.724 -22.191 1.00 93.81 436 SER A C 1
ATOM 3373 O O . SER A 1 436 ? 7.026 2.542 -21.669 1.00 93.81 436 SER A O 1
ATOM 3375 N N . PRO A 1 437 ? 7.414 1.033 -23.285 1.00 93.94 437 PRO A N 1
ATOM 3376 C CA . PRO A 1 437 ? 6.095 1.189 -23.902 1.00 93.94 437 PRO A CA 1
ATOM 3377 C C . PRO A 1 437 ? 4.930 1.020 -22.916 1.00 93.94 437 PRO A C 1
ATOM 3379 O O . PRO A 1 437 ? 3.994 1.815 -22.921 1.00 93.94 437 PRO A O 1
ATOM 3382 N N . GLN A 1 438 ? 5.012 0.026 -22.027 1.00 90.44 438 GLN A N 1
ATOM 3383 C CA . GLN A 1 438 ? 3.963 -0.258 -21.046 1.00 90.44 438 GLN A CA 1
ATOM 3384 C C . GLN A 1 438 ? 3.840 0.851 -19.994 1.00 90.44 438 GLN A C 1
ATOM 3386 O O . GLN A 1 438 ? 2.731 1.212 -19.608 1.00 90.44 438 GLN A O 1
ATOM 3391 N N . GLU A 1 439 ? 4.959 1.424 -19.545 1.00 92.31 439 GLU A N 1
ATOM 3392 C CA . GLU A 1 439 ? 4.946 2.577 -18.634 1.00 92.31 439 GLU A CA 1
ATOM 3393 C C . GLU A 1 439 ? 4.275 3.788 -19.289 1.00 92.31 439 GLU A C 1
ATOM 3395 O O . GLU A 1 439 ? 3.435 4.437 -18.669 1.00 92.31 439 GLU A O 1
ATOM 3400 N N . PHE A 1 440 ? 4.565 4.051 -20.567 1.00 96.19 440 PHE A N 1
ATOM 3401 C CA . PHE A 1 440 ? 3.916 5.125 -21.320 1.00 96.19 440 PHE A CA 1
ATOM 3402 C C . PHE A 1 440 ? 2.418 4.893 -21.528 1.00 96.19 440 PHE A C 1
ATOM 3404 O O . PHE A 1 440 ? 1.634 5.836 -21.423 1.00 96.19 440 PHE A O 1
ATOM 3411 N N . GLU A 1 441 ? 1.987 3.653 -21.763 1.00 92.94 441 GLU A N 1
ATOM 3412 C CA . GLU A 1 441 ? 0.563 3.313 -21.833 1.00 92.94 441 GLU A CA 1
ATOM 3413 C C . GLU A 1 441 ? -0.159 3.600 -20.510 1.00 92.94 441 GLU A C 1
ATOM 3415 O O . GLU A 1 441 ? -1.257 4.164 -20.521 1.00 92.94 441 GLU A O 1
ATOM 3420 N N . LYS A 1 442 ? 0.467 3.277 -19.372 1.00 90.31 442 LYS A N 1
ATOM 3421 C CA . LYS A 1 442 ? -0.072 3.579 -18.039 1.00 90.31 442 LYS A CA 1
ATOM 3422 C C . LYS A 1 442 ? -0.058 5.071 -17.732 1.00 90.31 442 LYS A C 1
ATOM 3424 O O . LYS A 1 442 ? -1.072 5.598 -17.283 1.00 90.31 442 LYS A O 1
ATOM 3429 N N . ALA A 1 443 ? 1.029 5.776 -18.035 1.00 94.38 443 ALA A N 1
ATOM 3430 C CA . ALA A 1 443 ? 1.091 7.228 -17.893 1.00 94.38 443 ALA A CA 1
ATOM 3431 C C . ALA A 1 443 ? -0.002 7.907 -18.730 1.00 94.38 443 ALA A C 1
ATOM 3433 O O . ALA A 1 443 ? -0.677 8.822 -18.261 1.00 94.38 443 ALA A O 1
ATOM 3434 N N . ARG A 1 444 ? -0.244 7.422 -19.954 1.00 95.69 444 ARG A N 1
ATOM 3435 C CA . ARG A 1 444 ? -1.323 7.916 -20.815 1.00 95.69 444 ARG A CA 1
ATOM 3436 C C . ARG A 1 444 ? -2.699 7.640 -20.222 1.00 95.69 444 ARG A C 1
ATOM 3438 O O . ARG A 1 444 ? -3.559 8.512 -20.309 1.00 95.69 444 ARG A O 1
ATOM 3445 N N . ALA A 1 445 ? -2.924 6.457 -19.657 1.00 93.00 445 ALA A N 1
ATOM 3446 C CA . ALA A 1 445 ? -4.184 6.128 -18.998 1.00 93.00 445 ALA A CA 1
ATOM 3447 C C . ALA A 1 445 ? -4.433 7.037 -17.781 1.00 93.00 445 ALA A C 1
ATOM 3449 O O . ALA A 1 445 ? -5.498 7.638 -17.703 1.00 93.00 445 ALA A O 1
ATOM 3450 N N . PHE A 1 446 ? -3.419 7.269 -16.937 1.00 94.50 446 PHE A N 1
ATOM 3451 C CA . PHE A 1 446 ? -3.478 8.243 -15.835 1.00 94.50 446 PHE A CA 1
ATOM 3452 C C . PHE A 1 446 ? -3.854 9.641 -16.314 1.00 94.50 446 PHE A C 1
ATOM 3454 O O . PHE A 1 446 ? -4.779 10.250 -15.780 1.00 94.50 446 PHE A O 1
ATOM 3461 N N . VAL A 1 447 ? -3.173 10.139 -17.350 1.00 95.44 447 VAL A N 1
ATOM 3462 C CA . VAL A 1 447 ? -3.499 11.449 -17.915 1.00 95.44 447 VAL A CA 1
ATOM 3463 C C . VAL A 1 447 ? -4.923 11.448 -18.459 1.00 95.44 447 VAL A C 1
ATOM 3465 O O . VAL A 1 447 ? -5.671 12.356 -18.138 1.00 95.44 447 VAL A O 1
ATOM 3468 N N . SER A 1 448 ? -5.330 10.429 -19.216 1.00 93.81 448 SER A N 1
ATOM 3469 C CA . SER A 1 448 ? -6.671 10.360 -19.816 1.00 93.81 448 SER A CA 1
ATOM 3470 C C . SER A 1 448 ? -7.779 10.384 -18.758 1.00 93.81 448 SER A C 1
ATOM 3472 O O . SER A 1 448 ? -8.696 11.192 -18.874 1.00 93.81 448 SER A O 1
ATOM 3474 N N . GLU A 1 449 ? -7.653 9.585 -17.695 1.00 92.31 449 GLU A N 1
ATOM 3475 C CA . GLU A 1 449 ? -8.600 9.590 -16.573 1.00 92.31 449 GLU A CA 1
ATOM 3476 C C . GLU A 1 449 ? -8.626 10.947 -15.858 1.00 92.31 449 GLU A C 1
ATOM 3478 O O . GLU A 1 449 ? -9.697 11.446 -15.522 1.00 92.31 449 GLU A O 1
ATOM 3483 N N . LEU A 1 450 ? -7.470 11.596 -15.675 1.00 93.56 450 LEU A N 1
ATOM 3484 C CA . LEU A 1 450 ? -7.398 12.935 -15.083 1.00 93.56 450 LEU A CA 1
ATOM 3485 C C . LEU A 1 450 ? -8.112 13.979 -15.951 1.00 93.56 450 LEU A C 1
ATOM 3487 O O . LEU A 1 450 ? -8.792 14.863 -15.423 1.00 93.56 450 LEU A O 1
ATOM 3491 N N . LEU A 1 451 ? -7.968 13.891 -17.277 1.00 93.00 451 LEU A N 1
ATOM 3492 C CA . LEU A 1 451 ? -8.655 14.792 -18.202 1.00 93.00 451 LEU A CA 1
ATOM 3493 C C . LEU A 1 451 ? -10.169 14.616 -18.134 1.00 93.00 451 LEU A C 1
ATOM 3495 O O . LEU A 1 451 ? -10.890 15.613 -18.090 1.00 93.00 451 LEU A O 1
ATOM 3499 N N . GLU A 1 452 ? -10.641 13.371 -18.088 1.00 91.12 452 GLU A N 1
ATOM 3500 C CA . GLU A 1 452 ? -12.060 13.052 -17.934 1.00 91.12 452 GLU A CA 1
ATOM 3501 C C . GLU A 1 452 ? -12.606 13.554 -16.590 1.00 91.12 452 GLU A C 1
ATOM 3503 O O . GLU A 1 452 ? -13.632 14.236 -16.560 1.00 91.12 452 GLU A O 1
ATOM 3508 N N . GLU A 1 453 ? -11.882 13.309 -15.495 1.00 90.19 453 GLU A N 1
ATOM 3509 C CA . GLU A 1 453 ? -12.284 13.658 -14.126 1.00 90.19 453 GLU A CA 1
ATOM 3510 C C . GLU A 1 453 ? -12.432 15.175 -13.899 1.00 90.19 453 GLU A C 1
ATOM 3512 O O . GLU A 1 453 ? -13.280 15.608 -13.110 1.00 90.19 453 GLU A O 1
ATOM 3517 N N . PHE A 1 454 ? -11.637 15.996 -14.598 1.00 91.88 454 PHE A N 1
ATOM 3518 C CA . PHE A 1 454 ? -11.614 17.459 -14.444 1.00 91.88 454 PHE A CA 1
ATOM 3519 C C . PHE A 1 454 ? -12.079 18.245 -15.678 1.00 91.88 454 PHE A C 1
ATOM 3521 O O . PHE A 1 454 ? -11.936 19.473 -15.716 1.00 91.88 454 PHE A O 1
ATOM 3528 N N . GLY A 1 455 ? -12.663 17.569 -16.672 1.00 89.19 455 GLY A N 1
ATOM 3529 C CA . GLY A 1 455 ? -13.283 18.204 -17.838 1.00 89.19 455 GLY A CA 1
ATOM 3530 C C . GLY A 1 455 ? -12.298 18.917 -18.771 1.00 89.19 455 GLY A C 1
ATOM 3531 O O . GLY A 1 455 ? -12.626 19.968 -19.334 1.00 89.19 455 GLY A O 1
ATOM 3532 N N . LEU A 1 456 ? -11.095 18.363 -18.918 1.00 92.69 456 LEU A N 1
ATOM 3533 C CA . LEU A 1 456 ? -10.063 18.814 -19.848 1.00 92.69 456 LEU A CA 1
ATOM 3534 C C . LEU A 1 456 ? -10.093 17.983 -21.137 1.00 92.69 456 LEU A C 1
ATOM 3536 O O . LEU A 1 456 ? -10.595 16.864 -21.195 1.00 92.69 456 LEU A O 1
ATOM 3540 N N . THR A 1 457 ? -9.483 18.518 -22.186 1.00 92.19 457 THR A N 1
ATOM 3541 C CA . THR A 1 457 ? -9.173 17.779 -23.414 1.00 92.19 457 THR A CA 1
ATOM 3542 C C . THR A 1 457 ? -7.661 17.699 -23.604 1.00 92.19 457 THR A C 1
ATOM 3544 O O . THR A 1 457 ? -6.951 18.573 -23.104 1.00 92.19 457 THR A O 1
ATOM 3547 N N . PRO A 1 458 ? -7.138 16.744 -24.400 1.00 90.88 458 PRO A N 1
ATOM 3548 C CA . PRO A 1 458 ? -5.702 16.668 -24.679 1.00 90.88 458 PRO A CA 1
ATOM 3549 C C . PRO A 1 458 ? -5.104 17.972 -25.223 1.00 90.88 458 PRO A C 1
ATOM 3551 O O . PRO A 1 458 ? -3.928 18.246 -25.036 1.00 90.88 458 PRO A O 1
ATOM 3554 N N . ARG A 1 459 ? -5.908 18.830 -25.868 1.00 90.06 459 ARG A N 1
ATOM 3555 C CA . ARG A 1 459 ? -5.450 20.136 -26.372 1.00 90.06 459 ARG A CA 1
ATOM 3556 C C . ARG A 1 459 ? -5.054 21.112 -25.265 1.00 90.06 459 ARG A C 1
ATOM 3558 O O . ARG A 1 459 ? -4.327 22.047 -25.563 1.00 90.06 459 ARG A O 1
ATOM 3565 N N . GLN A 1 460 ? -5.526 20.898 -24.039 1.00 94.62 460 GLN A N 1
ATOM 3566 C CA . GLN A 1 460 ? -5.254 21.713 -22.850 1.00 94.62 460 GLN A CA 1
ATOM 3567 C C . GLN A 1 460 ? -4.091 21.155 -22.009 1.00 94.62 460 GLN A C 1
ATOM 3569 O O . GLN A 1 460 ? -3.873 21.587 -20.877 1.00 94.62 460 GLN A O 1
ATOM 3574 N N . CYS A 1 461 ? -3.351 20.179 -22.544 1.00 95.56 461 CYS A N 1
ATOM 3575 C CA . CYS A 1 461 ? -2.222 19.546 -21.873 1.00 95.56 461 CYS A CA 1
ATOM 3576 C C . CYS A 1 461 ? -0.892 20.033 -22.443 1.00 95.56 461 CYS A C 1
ATOM 3578 O O . CYS A 1 461 ? -0.686 20.039 -23.658 1.00 95.56 461 CYS A O 1
ATOM 3580 N N . ILE A 1 462 ? 0.041 20.355 -21.553 1.00 97.56 462 ILE A N 1
ATOM 3581 C CA . ILE A 1 462 ? 1.412 20.729 -21.876 1.00 97.56 462 ILE A CA 1
ATOM 3582 C C . ILE A 1 462 ? 2.328 19.734 -21.174 1.00 97.56 462 ILE A C 1
ATOM 3584 O O . ILE A 1 462 ? 2.418 19.713 -19.951 1.00 97.56 462 ILE A O 1
ATOM 3588 N N . ILE A 1 463 ? 2.976 18.874 -21.955 1.00 97.56 463 ILE A N 1
ATOM 3589 C CA . ILE A 1 463 ? 3.763 17.753 -21.436 1.00 97.56 463 ILE A CA 1
ATOM 3590 C C . ILE A 1 463 ? 5.130 17.756 -22.112 1.00 97.56 463 ILE A C 1
ATOM 3592 O O . ILE A 1 463 ? 5.211 17.790 -23.344 1.00 97.56 463 ILE A O 1
ATOM 3596 N N . VAL A 1 464 ? 6.185 17.718 -21.302 1.00 97.44 464 VAL A N 1
ATOM 3597 C CA . VAL A 1 464 ? 7.586 17.597 -21.736 1.00 97.44 464 VAL A CA 1
ATOM 3598 C C . VAL A 1 464 ? 8.191 16.307 -21.179 1.00 97.44 464 VAL A C 1
ATOM 3600 O O . VAL A 1 464 ? 7.732 15.858 -20.132 1.00 97.44 464 VAL A O 1
ATOM 3603 N N . PRO A 1 465 ? 9.187 15.702 -21.849 1.00 96.88 465 PRO A N 1
ATOM 3604 C CA . PRO A 1 465 ? 9.894 14.543 -21.313 1.00 96.88 465 PRO A CA 1
ATOM 3605 C C . PRO A 1 465 ? 10.960 14.947 -20.279 1.00 96.88 465 PRO A C 1
ATOM 3607 O O . PRO A 1 465 ? 11.519 16.048 -20.350 1.00 96.88 465 PRO A O 1
ATOM 3610 N N . GLY A 1 466 ? 11.261 14.034 -19.353 1.00 94.19 466 GLY A N 1
ATOM 3611 C CA . GLY A 1 466 ? 12.421 14.103 -18.457 1.00 94.19 466 GLY A CA 1
ATOM 3612 C C . GLY A 1 466 ? 13.511 13.077 -18.797 1.00 94.19 466 GLY A C 1
ATOM 3613 O O . GLY A 1 466 ? 13.504 12.480 -19.880 1.00 94.19 466 GLY A O 1
ATOM 3614 N N . ASN A 1 467 ? 14.486 12.893 -17.903 1.00 92.69 467 ASN A N 1
ATOM 3615 C CA . ASN A 1 467 ? 15.589 11.946 -18.107 1.00 92.69 467 ASN A CA 1
ATOM 3616 C C . ASN A 1 467 ? 15.163 10.475 -17.956 1.00 92.69 467 ASN A C 1
ATOM 3618 O O . ASN A 1 467 ? 15.828 9.596 -18.504 1.00 92.69 467 ASN A O 1
ATOM 3622 N N . HIS A 1 468 ? 14.057 10.181 -17.273 1.00 92.56 468 HIS A N 1
ATOM 3623 C CA . HIS A 1 468 ? 13.503 8.827 -17.181 1.00 92.56 468 HIS A CA 1
ATOM 3624 C C . HIS A 1 468 ? 12.597 8.443 -18.361 1.00 92.56 468 HIS A C 1
ATOM 3626 O O . HIS A 1 468 ? 12.271 7.266 -18.515 1.00 92.56 468 HIS A O 1
ATOM 3632 N N . ASP A 1 469 ? 12.250 9.399 -19.228 1.00 95.12 469 ASP A N 1
ATOM 3633 C CA . ASP A 1 469 ? 11.402 9.188 -20.411 1.00 95.12 469 ASP A CA 1
ATOM 3634 C C . ASP A 1 469 ? 12.189 8.896 -21.700 1.00 95.12 469 ASP A C 1
ATOM 3636 O O . ASP A 1 469 ? 11.594 8.734 -22.772 1.00 95.12 469 ASP A O 1
ATOM 3640 N N . LEU A 1 470 ? 13.521 8.811 -21.613 1.00 93.00 470 LEU A N 1
ATOM 3641 C CA . LEU A 1 470 ? 14.386 8.409 -22.722 1.00 93.00 470 LEU A CA 1
ATOM 3642 C C . LEU A 1 470 ? 14.847 6.950 -22.599 1.00 93.00 470 LEU A C 1
ATOM 3644 O O . LEU A 1 470 ? 15.150 6.454 -21.515 1.00 93.00 470 LEU A O 1
ATOM 3648 N N . ASP A 1 471 ? 14.953 6.264 -23.735 1.00 91.62 471 ASP A N 1
ATOM 3649 C CA . ASP A 1 471 ? 15.533 4.925 -23.804 1.00 91.62 471 ASP A CA 1
ATOM 3650 C C . ASP A 1 471 ? 17.059 4.992 -23.625 1.00 91.62 471 ASP A C 1
ATOM 3652 O O . ASP A 1 471 ? 17.805 5.386 -24.524 1.00 91.62 471 ASP A O 1
ATOM 3656 N N . TRP A 1 472 ? 17.533 4.567 -22.454 1.00 86.81 472 TRP A N 1
ATOM 3657 C CA . TRP A 1 472 ? 18.951 4.544 -22.084 1.00 86.81 472 TRP A CA 1
ATOM 3658 C C . TRP A 1 472 ? 19.808 3.596 -22.936 1.00 86.81 472 TRP A C 1
ATOM 3660 O O . TRP A 1 472 ? 21.038 3.709 -22.949 1.00 86.81 472 TRP A O 1
ATOM 3670 N N . SER A 1 473 ? 19.189 2.650 -23.645 1.00 86.81 473 SER A N 1
ATOM 3671 C CA . SER A 1 473 ? 19.888 1.729 -24.542 1.00 86.81 473 SER A CA 1
ATOM 3672 C C . SER A 1 473 ? 20.117 2.312 -25.941 1.00 86.81 473 SER A C 1
ATOM 3674 O O . SER A 1 473 ? 21.003 1.834 -26.664 1.00 86.81 473 SER A O 1
ATOM 3676 N N . ALA A 1 474 ? 19.393 3.378 -26.303 1.00 85.62 474 ALA A N 1
ATOM 3677 C CA . ALA A 1 474 ? 19.462 4.005 -27.616 1.00 85.62 474 ALA A CA 1
ATOM 3678 C C . ALA A 1 474 ? 20.877 4.517 -27.928 1.00 85.62 474 ALA A C 1
ATOM 3680 O O . ALA A 1 474 ? 21.509 5.228 -27.142 1.00 85.62 474 ALA A O 1
ATOM 3681 N N . GLN A 1 475 ? 21.395 4.146 -29.102 1.00 84.25 475 GLN A N 1
ATOM 3682 C CA . GLN A 1 475 ? 22.714 4.596 -29.568 1.00 84.25 475 GLN A CA 1
ATOM 3683 C C . GLN A 1 475 ? 22.633 5.874 -30.406 1.00 84.25 475 GLN A C 1
ATOM 3685 O O . GLN A 1 475 ? 23.595 6.639 -30.453 1.00 84.25 475 GLN A O 1
ATOM 3690 N N . VAL A 1 476 ? 21.489 6.126 -31.043 1.00 88.56 476 VAL A N 1
ATOM 3691 C CA . VAL A 1 476 ? 21.241 7.322 -31.852 1.00 88.56 476 VAL A CA 1
ATOM 3692 C C . VAL A 1 476 ? 20.184 8.201 -31.198 1.00 88.56 476 VAL A C 1
ATOM 3694 O O . VAL A 1 476 ? 19.246 7.715 -30.572 1.00 88.56 476 VAL A O 1
ATOM 3697 N N . TYR A 1 477 ? 20.323 9.515 -31.363 1.00 87.25 477 TYR A N 1
ATOM 3698 C CA . TYR A 1 477 ? 19.446 10.492 -30.719 1.00 87.25 477 TYR A CA 1
ATOM 3699 C C . TYR A 1 477 ? 17.960 10.265 -31.035 1.00 87.25 477 TYR A C 1
ATOM 3701 O O . TYR A 1 477 ? 17.130 10.266 -30.132 1.00 87.25 477 TYR A O 1
ATOM 3709 N N . ALA A 1 478 ? 17.632 10.020 -32.308 1.00 86.81 478 ALA A N 1
ATOM 3710 C CA . ALA A 1 478 ? 16.250 9.877 -32.766 1.00 86.81 478 ALA A CA 1
ATOM 3711 C C . ALA A 1 478 ? 15.501 8.699 -32.110 1.00 86.81 478 ALA A C 1
ATOM 3713 O O . ALA A 1 478 ? 14.276 8.702 -32.074 1.00 86.81 478 ALA A O 1
ATOM 3714 N N . GLU A 1 479 ? 16.217 7.707 -31.577 1.00 89.94 479 GLU A N 1
ATOM 3715 C CA . GLU A 1 479 ? 15.615 6.563 -30.885 1.00 89.94 479 GLU A CA 1
ATOM 3716 C C . GLU A 1 479 ? 15.312 6.856 -29.410 1.00 89.94 479 GLU A C 1
ATOM 3718 O O . GLU A 1 479 ? 14.398 6.252 -28.854 1.00 89.94 479 GLU A O 1
ATOM 3723 N N . ARG A 1 480 ? 16.002 7.827 -28.790 1.00 92.81 480 ARG A N 1
ATOM 3724 C CA . ARG A 1 480 ? 15.911 8.115 -27.346 1.00 92.81 480 ARG A CA 1
ATOM 3725 C C . ARG A 1 480 ? 14.479 8.402 -26.899 1.00 92.81 480 ARG A C 1
ATOM 3727 O O . ARG A 1 480 ? 14.002 7.793 -25.953 1.00 92.81 480 ARG A O 1
ATOM 3734 N N . PHE A 1 481 ? 13.772 9.280 -27.610 1.00 95.88 481 PHE A N 1
ATOM 3735 C CA . PHE A 1 481 ? 12.391 9.674 -27.284 1.00 95.88 481 PHE A CA 1
ATOM 3736 C C . PHE A 1 481 ? 11.345 8.973 -28.156 1.00 95.88 481 PHE A C 1
ATOM 3738 O O . PHE A 1 481 ? 10.188 9.393 -28.203 1.00 95.88 481 PHE A O 1
ATOM 3745 N N . LYS A 1 482 ? 11.727 7.904 -28.867 1.00 95.19 482 LYS A N 1
ATOM 3746 C CA . LYS A 1 482 ? 10.810 7.193 -29.761 1.00 95.19 482 LYS A CA 1
ATOM 3747 C C . LYS A 1 482 ? 9.649 6.573 -28.989 1.00 95.19 482 LYS A C 1
ATOM 3749 O O . LYS A 1 482 ? 8.508 6.720 -29.408 1.00 95.19 482 LYS A O 1
ATOM 3754 N N . ASN A 1 483 ? 9.914 5.965 -27.831 1.00 95.81 483 ASN A N 1
ATOM 3755 C CA . ASN A 1 483 ? 8.848 5.386 -27.013 1.00 95.81 483 ASN A CA 1
ATOM 3756 C C . ASN A 1 483 ? 7.906 6.460 -26.442 1.00 95.81 483 ASN A C 1
ATOM 3758 O O . ASN A 1 483 ? 6.689 6.290 -26.495 1.00 95.81 483 ASN A O 1
ATOM 3762 N N . PHE A 1 484 ? 8.458 7.589 -25.982 1.00 96.88 484 PHE A N 1
ATOM 3763 C CA . PHE A 1 484 ? 7.673 8.750 -25.552 1.00 96.88 484 PHE A CA 1
ATOM 3764 C C . PHE A 1 484 ? 6.769 9.267 -26.683 1.00 96.88 484 PHE A C 1
ATOM 3766 O O . PHE A 1 484 ? 5.590 9.549 -26.467 1.00 96.88 484 PHE A O 1
ATOM 3773 N N . SER A 1 485 ? 7.293 9.339 -27.909 1.00 97.12 485 SER A N 1
ATOM 3774 C CA . SER A 1 485 ? 6.524 9.745 -29.086 1.00 97.12 485 SER A CA 1
ATOM 3775 C C . SER A 1 485 ? 5.417 8.746 -29.432 1.00 97.12 485 SER A C 1
ATOM 3777 O O . SER A 1 485 ? 4.252 9.130 -29.512 1.00 97.12 485 SER A O 1
ATOM 3779 N N . ASP A 1 486 ? 5.760 7.467 -29.585 1.00 95.75 486 ASP A N 1
ATOM 3780 C CA . ASP A 1 486 ? 4.885 6.453 -30.180 1.00 95.75 486 ASP A CA 1
ATOM 3781 C C . ASP A 1 486 ? 3.817 5.928 -29.212 1.00 95.75 486 ASP A C 1
ATOM 3783 O O . ASP A 1 486 ? 2.679 5.691 -29.619 1.00 95.75 486 ASP A O 1
ATOM 3787 N N . PHE A 1 487 ? 4.163 5.735 -27.934 1.00 95.88 487 PHE A N 1
ATOM 3788 C CA . PHE A 1 487 ? 3.283 5.075 -26.959 1.00 95.88 487 PHE A CA 1
ATOM 3789 C C . PHE A 1 487 ? 2.546 6.057 -26.042 1.00 95.88 487 PHE A C 1
ATOM 3791 O O . PHE A 1 487 ? 1.485 5.719 -25.512 1.00 95.88 487 PHE A O 1
ATOM 3798 N N . PHE A 1 488 ? 3.055 7.284 -25.892 1.00 96.88 488 PHE A N 1
ATOM 3799 C CA . PHE A 1 488 ? 2.428 8.319 -25.067 1.00 96.88 488 PHE A CA 1
ATOM 3800 C C . PHE A 1 488 ? 1.897 9.494 -25.895 1.00 96.88 488 PHE A C 1
ATOM 3802 O O . PHE A 1 488 ? 0.688 9.744 -25.917 1.00 96.88 488 PHE A O 1
ATOM 3809 N N . TYR A 1 489 ? 2.780 10.211 -26.594 1.00 95.69 489 TYR A N 1
ATOM 3810 C CA . TYR A 1 489 ? 2.453 11.507 -27.187 1.00 95.69 489 TYR A CA 1
ATOM 3811 C C . TYR A 1 489 ? 1.512 11.380 -28.394 1.00 95.69 489 TYR A C 1
ATOM 3813 O O . TYR A 1 489 ? 0.485 12.057 -28.454 1.00 95.69 489 TYR A O 1
ATOM 3821 N N . GLN A 1 490 ? 1.802 10.473 -29.329 1.00 95.12 490 GLN A N 1
ATOM 3822 C CA . GLN A 1 490 ? 0.968 10.237 -30.506 1.00 95.12 490 GLN A CA 1
ATOM 3823 C C . GLN A 1 490 ? -0.433 9.731 -30.149 1.00 95.12 490 GLN A C 1
ATOM 3825 O O . GLN A 1 490 ? -1.393 10.317 -30.653 1.00 95.12 490 GLN A O 1
ATOM 3830 N N . PRO A 1 491 ? -0.614 8.721 -29.278 1.00 94.50 491 PRO A N 1
ATOM 3831 C CA . PRO A 1 491 ? -1.954 8.264 -28.930 1.00 94.50 491 PRO A CA 1
ATOM 3832 C C . PRO A 1 491 ? -2.773 9.319 -28.168 1.00 94.50 491 PRO A C 1
ATOM 3834 O O . PRO A 1 491 ? -3.989 9.380 -28.345 1.00 94.50 491 PRO A O 1
ATOM 3837 N N . LEU A 1 492 ? -2.129 10.175 -27.362 1.00 93.00 492 LEU A N 1
ATOM 3838 C CA . LEU A 1 492 ? -2.810 11.225 -26.594 1.00 93.00 492 LEU A CA 1
ATOM 3839 C C . LEU A 1 492 ? -3.162 12.457 -27.447 1.00 93.00 492 LEU A C 1
ATOM 3841 O O . LEU A 1 492 ? -4.300 12.924 -27.429 1.00 93.00 492 LEU A O 1
ATOM 3845 N N . PHE A 1 493 ? -2.203 12.985 -28.213 1.00 92.06 493 PHE A N 1
ATOM 3846 C CA . PHE A 1 493 ? -2.356 14.233 -28.974 1.00 92.06 493 PHE A CA 1
ATOM 3847 C C . PHE A 1 493 ? -2.719 14.026 -30.449 1.00 92.06 493 PHE A C 1
ATOM 3849 O O . PHE A 1 493 ? -2.933 15.007 -31.164 1.00 92.06 493 PHE A O 1
ATOM 3856 N N . GLN A 1 494 ? -2.772 12.776 -30.921 1.00 92.12 494 GLN A N 1
ATOM 3857 C CA . GLN A 1 494 ? -2.985 12.416 -32.330 1.00 92.12 494 GLN A CA 1
ATOM 3858 C C . GLN A 1 494 ? -1.920 13.009 -33.275 1.00 92.12 494 GLN A C 1
ATOM 3860 O O . GLN A 1 494 ? -2.163 13.223 -34.462 1.00 92.12 494 GLN A O 1
ATOM 3865 N N . ARG A 1 495 ? -0.722 13.284 -32.744 1.00 92.94 495 ARG A N 1
ATOM 3866 C CA . ARG A 1 495 ? 0.461 13.755 -33.479 1.00 92.94 495 ARG A CA 1
ATOM 3867 C C . ARG A 1 495 ? 1.724 13.225 -32.809 1.00 92.94 495 ARG A C 1
ATOM 3869 O O . ARG A 1 495 ? 1.772 13.185 -31.586 1.00 92.94 495 ARG A O 1
ATOM 3876 N N . ALA A 1 496 ? 2.735 12.854 -33.585 1.00 93.69 496 ALA A N 1
ATOM 3877 C CA . ALA A 1 496 ? 4.013 12.413 -33.032 1.00 93.69 496 ALA A CA 1
ATOM 3878 C C . ALA A 1 496 ? 4.754 13.565 -32.334 1.00 93.69 496 ALA A C 1
ATOM 3880 O O . ALA A 1 496 ? 4.642 14.728 -32.734 1.00 93.69 496 ALA A O 1
ATOM 3881 N N . TYR A 1 497 ? 5.522 13.230 -31.301 1.00 96.69 497 TYR A N 1
ATOM 3882 C CA . TYR A 1 497 ? 6.494 14.144 -30.717 1.00 96.69 497 TYR A CA 1
ATOM 3883 C C . TYR A 1 497 ? 7.697 14.288 -31.667 1.00 96.69 497 TYR A C 1
ATOM 3885 O O . TYR A 1 497 ? 8.162 13.276 -32.206 1.00 96.69 497 TYR A O 1
ATOM 3893 N N . PRO A 1 498 ? 8.218 15.509 -31.899 1.00 95.31 498 PRO A N 1
ATOM 3894 C CA . PRO A 1 498 ? 9.373 15.698 -32.766 1.00 95.31 498 PRO A CA 1
ATOM 3895 C C . PRO A 1 498 ? 10.618 15.002 -32.207 1.00 95.31 498 PRO A C 1
ATOM 3897 O O . PRO A 1 498 ? 11.073 15.264 -31.093 1.00 95.31 498 PRO A O 1
ATOM 3900 N N . LEU A 1 499 ? 11.194 14.118 -33.017 1.00 94.50 499 LEU A N 1
ATOM 3901 C CA . LEU A 1 499 ? 12.435 13.417 -32.699 1.00 94.50 499 LEU A CA 1
ATOM 3902 C C . LEU A 1 499 ? 13.708 14.217 -33.024 1.00 94.50 499 LEU A C 1
ATOM 3904 O O . LEU A 1 499 ? 14.703 13.959 -32.358 1.00 94.50 499 LEU A O 1
ATOM 3908 N N . PRO A 1 500 ? 13.748 15.164 -33.987 1.00 94.50 500 PRO A N 1
ATOM 3909 C CA . PRO A 1 500 ? 14.910 16.037 -34.153 1.00 94.50 500 PRO A CA 1
ATOM 3910 C C . PRO A 1 500 ? 15.052 17.009 -32.968 1.00 94.50 500 PRO A C 1
ATOM 3912 O O . PRO A 1 500 ? 14.075 17.689 -32.635 1.00 94.50 500 PRO A O 1
ATOM 3915 N N . PRO A 1 501 ? 16.240 17.131 -32.342 1.00 93.88 501 PRO A N 1
ATOM 3916 C CA . PRO A 1 501 ? 16.439 17.983 -31.165 1.00 93.88 501 PRO A CA 1
ATOM 3917 C C . PRO A 1 501 ? 16.044 19.434 -31.434 1.00 93.88 501 PRO A C 1
ATOM 3919 O O . PRO A 1 501 ? 15.490 20.118 -30.579 1.00 93.88 501 PRO A O 1
ATOM 3922 N N . GLU A 1 502 ? 16.269 19.918 -32.650 1.00 94.94 502 GLU A N 1
ATOM 3923 C CA . GLU A 1 502 ? 15.965 21.275 -33.062 1.00 94.94 502 GLU A CA 1
ATOM 3924 C C . GLU A 1 502 ? 14.479 21.614 -33.227 1.00 94.94 502 GLU A C 1
ATOM 3926 O O . GLU A 1 502 ? 14.159 22.780 -33.479 1.00 94.94 502 GLU A O 1
ATOM 3931 N N . GLU A 1 503 ? 13.596 20.626 -33.111 1.00 93.94 503 GLU A N 1
ATOM 3932 C CA . GLU A 1 503 ? 12.140 20.769 -33.168 1.00 93.94 503 GLU A CA 1
ATOM 3933 C C . GLU A 1 503 ? 11.479 20.583 -31.788 1.00 93.94 503 GLU A C 1
ATOM 3935 O O . GLU A 1 503 ? 10.282 20.815 -31.638 1.00 93.94 503 GLU A O 1
ATOM 3940 N N . GLN A 1 504 ? 12.246 20.248 -30.746 1.00 95.88 504 GLN A N 1
ATOM 3941 C CA . GLN A 1 504 ? 11.751 19.949 -29.392 1.00 95.88 504 GLN A CA 1
ATOM 3942 C C . GLN A 1 504 ? 11.509 21.192 -28.516 1.00 95.88 504 GLN A C 1
ATOM 3944 O O . GLN A 1 504 ? 11.734 21.196 -27.304 1.00 95.88 504 GLN A O 1
ATOM 3949 N N . CYS A 1 505 ? 11.028 22.260 -29.151 1.00 97.00 505 CYS A N 1
ATOM 3950 C CA . CYS A 1 505 ? 10.457 23.435 -28.504 1.00 97.00 505 CYS A CA 1
ATOM 3951 C C . CYS A 1 505 ? 9.074 23.669 -29.116 1.00 97.00 505 CYS A C 1
ATOM 3953 O O . CYS A 1 505 ? 8.952 24.211 -30.219 1.00 97.00 505 CYS A O 1
ATOM 3955 N N . LEU A 1 506 ? 8.038 23.206 -28.423 1.00 96.00 506 LEU A N 1
ATOM 3956 C CA . LEU A 1 506 ? 6.657 23.278 -28.888 1.00 96.00 506 LEU A CA 1
ATOM 3957 C C . LEU A 1 506 ? 5.970 24.502 -28.281 1.00 96.00 506 LEU A C 1
ATOM 3959 O O . LEU A 1 506 ? 6.073 24.732 -27.077 1.00 96.00 506 LEU A O 1
ATOM 3963 N N . SER A 1 507 ? 5.252 25.270 -29.102 1.00 95.62 507 SER A N 1
ATOM 3964 C CA . SER A 1 507 ? 4.425 26.381 -28.628 1.00 95.62 507 SER A CA 1
ATOM 3965 C C . SER A 1 507 ? 2.954 25.979 -28.576 1.00 95.62 507 SER A C 1
ATOM 3967 O O . SER A 1 507 ? 2.471 25.232 -29.430 1.00 95.62 507 SER A O 1
ATOM 3969 N N . PHE A 1 508 ? 2.263 26.445 -27.537 1.00 94.50 508 PHE A N 1
ATOM 3970 C CA . PHE A 1 508 ? 0.832 26.251 -27.348 1.00 94.50 508 PHE A CA 1
ATOM 3971 C C . PHE A 1 508 ? 0.209 27.568 -26.915 1.00 94.50 508 PHE A C 1
ATOM 3973 O O . PHE A 1 508 ? 0.374 27.987 -25.769 1.00 94.50 508 PHE A O 1
ATOM 3980 N N . PHE A 1 509 ? -0.507 28.230 -27.820 1.00 94.88 509 PHE A N 1
ATOM 3981 C CA . PHE A 1 509 ? -1.222 29.456 -27.497 1.00 94.88 509 PHE A CA 1
ATOM 3982 C C . PHE A 1 509 ? -2.723 29.224 -27.283 1.00 94.88 509 PHE A C 1
ATOM 3984 O O . PHE A 1 509 ? -3.458 28.836 -28.195 1.00 94.88 509 PHE A O 1
ATOM 3991 N N . PHE A 1 510 ? -3.188 29.529 -26.073 1.00 92.62 510 PHE A N 1
ATOM 3992 C CA . PHE A 1 510 ? -4.580 29.416 -25.657 1.00 92.62 510 PHE A CA 1
ATOM 3993 C C . PHE A 1 510 ? -5.246 30.790 -25.658 1.00 92.62 510 PHE A C 1
ATOM 3995 O O . PHE A 1 510 ? -5.115 31.561 -24.707 1.00 92.62 510 PHE A O 1
ATOM 4002 N N . ARG A 1 511 ? -5.987 31.096 -26.730 1.00 88.94 511 ARG A N 1
ATOM 4003 C CA . ARG A 1 511 ? -6.637 32.407 -26.918 1.00 88.94 511 ARG A CA 1
ATOM 4004 C C . ARG A 1 511 ? -7.624 32.757 -25.805 1.00 88.94 511 ARG A C 1
ATOM 4006 O O . ARG A 1 511 ? -7.647 33.897 -25.364 1.00 88.94 511 ARG A O 1
ATOM 4013 N N . GLU A 1 512 ? -8.397 31.780 -25.330 1.00 86.38 512 GLU A N 1
ATOM 4014 C CA . GLU A 1 512 ? -9.426 31.997 -24.301 1.00 86.38 512 GLU A CA 1
ATOM 4015 C C . GLU A 1 512 ? -8.834 32.433 -22.954 1.00 86.38 512 GLU A C 1
ATOM 4017 O O . GLU A 1 512 ? -9.394 33.299 -22.286 1.00 86.38 512 GLU A O 1
ATOM 4022 N N . SER A 1 513 ? -7.683 31.875 -22.567 1.00 88.75 513 SER A N 1
ATOM 4023 C CA . SER A 1 513 ? -6.986 32.249 -21.332 1.00 88.75 513 SER A CA 1
ATOM 4024 C C . SER A 1 513 ? -5.923 33.330 -21.540 1.00 88.75 513 SER A C 1
ATOM 4026 O O . SER A 1 513 ? -5.415 33.863 -20.560 1.00 88.75 513 SER A O 1
ATOM 4028 N N . ARG A 1 514 ? -5.571 33.654 -22.794 1.00 93.31 514 ARG A N 1
ATOM 4029 C CA . ARG A 1 514 ? -4.420 34.500 -23.169 1.00 93.31 514 ARG A CA 1
ATOM 4030 C C . ARG A 1 514 ? -3.110 34.020 -22.537 1.00 93.31 514 ARG A C 1
ATOM 4032 O O . ARG A 1 514 ? -2.281 34.821 -22.116 1.00 93.31 514 ARG A O 1
ATOM 4039 N N . ILE A 1 515 ? -2.926 32.702 -22.480 1.00 95.25 515 ILE A N 1
ATOM 4040 C CA . ILE A 1 515 ? -1.696 32.079 -21.977 1.00 95.25 515 ILE A CA 1
ATOM 4041 C C . ILE A 1 515 ? -1.011 31.366 -23.136 1.00 95.25 515 ILE A C 1
ATOM 4043 O O . ILE A 1 515 ? -1.658 30.643 -23.896 1.00 95.25 515 ILE A O 1
ATOM 4047 N N . GLN A 1 516 ? 0.295 31.571 -23.273 1.00 96.94 516 GLN A N 1
ATOM 4048 C CA . GLN A 1 516 ? 1.134 30.834 -24.207 1.00 96.94 516 GLN A CA 1
ATOM 4049 C C . GLN A 1 516 ? 2.156 30.004 -23.439 1.00 96.94 516 GLN A C 1
ATOM 4051 O O . GLN A 1 516 ? 2.896 30.543 -22.622 1.00 96.94 516 GLN A O 1
ATOM 4056 N N . PHE A 1 517 ? 2.235 28.714 -23.748 1.00 97.81 517 PHE A N 1
ATOM 4057 C CA . PHE A 1 517 ? 3.244 27.820 -23.198 1.00 97.81 517 PHE A CA 1
ATOM 4058 C C . PHE A 1 517 ? 4.338 27.525 -24.225 1.00 97.81 517 PHE A C 1
ATOM 4060 O O . PHE A 1 517 ? 4.060 27.311 -25.407 1.00 97.81 517 PHE A O 1
ATOM 4067 N N . LEU A 1 518 ? 5.580 27.476 -23.752 1.00 97.88 518 LEU A N 1
ATOM 4068 C CA . LEU A 1 518 ? 6.756 26.990 -24.464 1.00 97.88 518 LEU A CA 1
ATOM 4069 C C . LEU A 1 518 ? 7.239 25.711 -23.778 1.00 97.88 518 LEU A C 1
ATOM 4071 O O . LEU A 1 518 ? 7.814 25.767 -22.695 1.00 97.88 518 LEU A O 1
ATOM 4075 N N . ALA A 1 519 ? 6.992 24.564 -24.400 1.00 97.81 519 ALA A N 1
ATOM 4076 C CA . ALA A 1 519 ? 7.372 23.252 -23.891 1.00 97.81 519 ALA A CA 1
ATOM 4077 C C . ALA A 1 519 ? 8.734 22.845 -24.471 1.00 97.81 519 ALA A C 1
ATOM 4079 O O . ALA A 1 519 ? 8.867 22.669 -25.684 1.00 97.81 519 ALA A O 1
ATOM 4080 N N . LEU A 1 520 ? 9.741 22.725 -23.610 1.00 97.44 520 LEU A N 1
ATOM 4081 C CA . LEU A 1 520 ? 11.152 22.556 -23.953 1.00 97.44 520 LEU A CA 1
ATOM 4082 C C . LEU A 1 520 ? 11.681 21.214 -23.427 1.00 97.44 520 LEU A C 1
ATOM 4084 O O . LEU A 1 520 ? 11.484 20.882 -22.259 1.00 97.44 520 LEU A O 1
ATOM 4088 N N . ASN A 1 521 ? 12.402 20.461 -24.264 1.00 96.88 521 ASN A N 1
ATOM 4089 C CA . ASN A 1 521 ? 13.109 19.263 -23.807 1.00 96.88 521 ASN A CA 1
ATOM 4090 C C . ASN A 1 521 ? 14.455 19.618 -23.165 1.00 96.88 521 ASN A C 1
ATOM 4092 O O . ASN A 1 521 ? 15.397 20.003 -23.862 1.00 96.88 521 ASN A O 1
ATOM 4096 N N . SER A 1 522 ? 14.557 19.428 -21.848 1.00 95.31 522 SER A N 1
ATOM 4097 C CA . SER A 1 522 ? 15.805 19.623 -21.105 1.00 95.31 522 SER A CA 1
ATOM 4098 C C . SER A 1 522 ? 16.710 18.393 -21.010 1.00 95.31 522 SER A C 1
ATOM 4100 O O . SER A 1 522 ? 17.810 18.491 -20.472 1.00 95.31 522 SER A O 1
ATOM 4102 N N . ALA A 1 523 ? 16.255 17.234 -21.489 1.00 94.25 523 ALA A N 1
ATOM 4103 C CA . ALA A 1 523 ? 16.978 15.962 -21.453 1.00 94.25 523 ALA A CA 1
ATOM 4104 C C . ALA A 1 523 ? 17.684 15.633 -22.782 1.00 94.25 523 ALA A C 1
ATOM 4106 O O . ALA A 1 523 ? 18.142 14.511 -22.979 1.00 94.25 523 ALA A O 1
ATOM 4107 N N . TRP A 1 524 ? 17.768 16.583 -23.722 1.00 92.75 524 TRP A N 1
ATOM 4108 C CA . TRP A 1 524 ? 18.262 16.296 -25.072 1.00 92.75 524 TRP A CA 1
ATOM 4109 C C . TRP A 1 524 ? 19.725 15.805 -25.077 1.00 92.75 524 TRP A C 1
ATOM 4111 O O . TRP A 1 524 ? 20.054 14.848 -25.772 1.00 92.75 524 TRP A O 1
ATOM 4121 N N . GLU A 1 525 ? 20.605 16.388 -24.265 1.00 90.75 525 GLU A N 1
ATOM 4122 C CA . GLU A 1 525 ? 22.019 15.990 -24.211 1.00 90.75 525 GLU A CA 1
ATOM 4123 C C . GLU A 1 525 ? 22.308 14.781 -23.300 1.00 90.75 525 GLU A C 1
ATOM 4125 O O . GLU A 1 525 ? 23.458 14.345 -23.212 1.00 90.75 525 GLU A O 1
ATOM 4130 N N . ILE A 1 526 ? 21.283 14.204 -22.664 1.00 90.69 526 ILE A N 1
ATOM 4131 C CA . ILE A 1 526 ? 21.434 13.092 -21.721 1.00 90.69 526 ILE A CA 1
ATOM 4132 C C . ILE A 1 526 ? 21.511 11.754 -22.459 1.00 90.69 526 ILE A C 1
ATOM 4134 O O . ILE A 1 526 ? 20.735 11.475 -23.379 1.00 90.69 526 ILE A O 1
ATOM 4138 N N . ASP A 1 527 ? 22.455 10.913 -22.034 1.00 87.38 527 ASP A N 1
ATOM 4139 C CA . ASP A 1 527 ? 22.564 9.511 -22.435 1.00 87.38 527 ASP A CA 1
ATOM 4140 C C . ASP A 1 527 ? 23.328 8.660 -21.414 1.00 87.38 527 ASP A C 1
ATOM 4142 O O . ASP A 1 527 ? 23.779 9.146 -20.378 1.00 87.38 527 ASP A O 1
ATOM 4146 N N . LYS A 1 528 ? 23.509 7.372 -21.733 1.00 85.81 528 LYS A N 1
ATOM 4147 C CA . LYS A 1 528 ? 24.213 6.394 -20.889 1.00 85.81 528 LYS A CA 1
ATOM 4148 C C . LYS A 1 528 ? 25.653 6.773 -20.511 1.00 85.81 528 LYS A C 1
ATOM 4150 O O . LYS A 1 528 ? 26.191 6.192 -19.574 1.00 85.81 528 LYS A O 1
ATOM 4155 N N . HIS A 1 529 ? 26.307 7.664 -21.257 1.00 85.19 529 HIS A N 1
ATOM 4156 C CA . HIS A 1 529 ? 27.665 8.135 -20.975 1.00 85.19 529 HIS A CA 1
ATOM 4157 C C . HIS A 1 529 ? 27.664 9.459 -20.214 1.00 85.19 529 HIS A C 1
ATOM 4159 O O . HIS A 1 529 ? 28.567 9.709 -19.416 1.00 85.19 529 HIS A O 1
ATOM 4165 N N . PHE A 1 530 ? 26.664 10.298 -20.464 1.00 85.25 530 PHE A N 1
ATOM 4166 C CA . PHE A 1 530 ? 26.549 11.633 -19.904 1.00 85.25 530 PHE A CA 1
ATOM 4167 C C . PHE A 1 530 ? 25.184 11.827 -19.244 1.00 85.25 530 PHE A C 1
ATOM 4169 O O . PHE A 1 530 ? 24.323 12.553 -19.735 1.00 85.25 530 PHE A O 1
ATOM 4176 N N . THR A 1 531 ? 25.012 11.174 -18.097 1.00 84.62 531 THR A N 1
ATOM 4177 C CA . THR A 1 531 ? 23.739 11.088 -17.368 1.00 84.62 531 THR A CA 1
ATOM 4178 C C . THR A 1 531 ? 23.266 12.428 -16.788 1.00 84.62 531 THR A C 1
ATOM 4180 O O . THR A 1 531 ? 22.081 12.592 -16.548 1.00 84.62 531 THR A O 1
ATOM 4183 N N . GLU A 1 532 ? 24.174 13.392 -16.594 1.00 82.69 532 GLU A N 1
ATOM 4184 C CA . GLU A 1 532 ? 23.908 14.691 -15.943 1.00 82.69 532 GLU A CA 1
ATOM 4185 C C . GLU A 1 532 ? 23.941 15.892 -16.914 1.00 82.69 532 GLU A C 1
ATOM 4187 O O . GLU A 1 532 ? 23.989 17.048 -16.490 1.00 82.69 532 GLU A O 1
ATOM 4192 N N . ARG A 1 533 ? 23.989 15.668 -18.235 1.00 87.81 533 ARG A N 1
ATOM 4193 C CA . ARG A 1 533 ? 24.068 16.761 -19.226 1.00 87.81 533 ARG A CA 1
ATOM 4194 C C . ARG A 1 533 ? 22.694 17.330 -19.588 1.00 87.81 533 ARG A C 1
ATOM 4196 O O . ARG A 1 533 ? 22.281 17.334 -20.744 1.00 87.81 533 ARG A O 1
ATOM 4203 N N . SER A 1 534 ? 21.983 17.839 -18.591 1.00 91.19 534 SER A N 1
ATOM 4204 C CA . SER A 1 534 ? 20.755 18.602 -18.814 1.00 91.19 534 SER A CA 1
ATOM 4205 C C . SER A 1 534 ? 21.061 19.963 -19.454 1.00 91.19 534 SER A C 1
ATOM 4207 O O . SER A 1 534 ? 21.923 20.693 -18.958 1.00 91.19 534 SER A O 1
ATOM 4209 N N . SER A 1 535 ? 20.354 20.324 -20.526 1.00 92.94 535 SER A N 1
ATOM 4210 C CA . SER A 1 535 ? 20.495 21.603 -21.248 1.00 92.94 535 SER A CA 1
ATOM 4211 C C . SER A 1 535 ? 19.277 21.840 -22.152 1.00 92.94 535 SER A C 1
ATOM 4213 O O . SER A 1 535 ? 18.453 20.947 -22.294 1.00 92.94 535 SER A O 1
ATOM 4215 N N . ILE A 1 536 ? 19.156 23.002 -22.801 1.00 93.88 536 ILE A N 1
ATOM 4216 C CA . ILE A 1 536 ? 18.151 23.291 -23.838 1.00 93.88 536 ILE A CA 1
ATOM 4217 C C . ILE A 1 536 ? 18.841 23.458 -25.194 1.00 93.88 536 ILE A C 1
ATOM 4219 O O . ILE A 1 536 ? 19.767 24.251 -25.334 1.00 93.88 536 ILE A O 1
ATOM 4223 N N . HIS A 1 537 ? 18.351 22.775 -26.230 1.00 95.25 537 HIS A N 1
ATOM 4224 C CA . HIS A 1 537 ? 18.919 22.907 -27.571 1.00 95.25 537 HIS A CA 1
ATOM 4225 C C . HIS A 1 537 ? 18.658 24.310 -28.162 1.00 95.25 537 HIS A C 1
ATOM 4227 O O . HIS A 1 537 ? 17.511 24.705 -28.402 1.00 95.25 537 HIS A O 1
ATOM 4233 N N . GLU A 1 538 ? 19.715 25.067 -28.473 1.00 93.44 538 GLU A N 1
ATOM 4234 C CA . GLU A 1 538 ? 19.608 26.468 -28.920 1.00 93.44 538 GLU A CA 1
ATOM 4235 C C . GLU A 1 538 ? 18.779 26.650 -30.199 1.00 93.44 538 GLU A C 1
ATOM 4237 O O . GLU A 1 538 ? 18.016 27.616 -30.351 1.00 93.44 538 GLU A O 1
ATOM 4242 N N . GLY A 1 539 ? 18.926 25.717 -31.144 1.00 93.88 539 GLY A N 1
ATOM 4243 C CA . GLY A 1 539 ? 18.163 25.716 -32.388 1.00 93.88 539 GLY A CA 1
ATOM 4244 C C . GLY A 1 539 ? 16.670 25.487 -32.147 1.00 93.88 539 GLY A C 1
ATOM 4245 O O . GLY A 1 539 ? 15.853 26.075 -32.857 1.00 93.88 539 GLY A O 1
ATOM 4246 N N . ALA A 1 540 ? 16.327 24.698 -31.123 1.00 95.62 540 ALA A N 1
ATOM 4247 C CA . ALA A 1 540 ? 14.947 24.422 -30.739 1.00 95.62 540 ALA A CA 1
ATOM 4248 C C . ALA A 1 540 ? 14.320 25.671 -30.140 1.00 95.62 540 ALA A C 1
ATOM 4250 O O . ALA A 1 540 ? 13.319 26.155 -30.660 1.00 95.62 540 ALA A O 1
ATOM 4251 N N . LEU A 1 541 ? 14.979 26.274 -29.147 1.00 96.25 541 LEU A N 1
ATOM 4252 C CA . LEU A 1 541 ? 14.544 27.531 -28.542 1.00 96.25 541 LEU A CA 1
ATOM 4253 C C . LEU A 1 541 ? 14.332 28.624 -29.595 1.00 96.25 541 LEU A C 1
ATOM 4255 O O . LEU A 1 541 ? 13.300 29.287 -29.627 1.00 96.25 541 LEU A O 1
ATOM 4259 N N . SER A 1 542 ? 15.291 28.787 -30.507 1.00 95.06 542 SER A N 1
ATOM 4260 C CA . SER A 1 542 ? 15.204 29.801 -31.561 1.00 95.06 542 SER A CA 1
ATOM 4261 C C . SER A 1 542 ? 14.025 29.565 -32.508 1.00 95.06 542 SER A C 1
ATOM 4263 O O . SER A 1 542 ? 13.379 30.520 -32.940 1.00 95.06 542 SER A O 1
ATOM 4265 N N . ARG A 1 543 ? 13.747 28.308 -32.876 1.00 94.94 543 ARG A N 1
ATOM 4266 C CA . ARG A 1 543 ? 12.604 27.952 -33.730 1.00 94.94 543 ARG A CA 1
ATOM 4267 C C . ARG A 1 543 ? 11.279 28.104 -32.994 1.00 94.94 543 ARG A C 1
ATOM 4269 O O . ARG A 1 543 ? 10.359 28.677 -33.575 1.00 94.94 543 ARG A O 1
ATOM 4276 N N . GLY A 1 544 ? 11.206 27.643 -31.751 1.00 95.25 544 GLY A N 1
ATOM 4277 C CA . GLY A 1 544 ? 10.010 27.695 -30.923 1.00 95.25 544 GLY A CA 1
ATOM 4278 C C . GLY A 1 544 ? 9.601 29.117 -30.569 1.00 95.25 544 GLY A C 1
ATOM 4279 O O . GLY A 1 544 ? 8.440 29.452 -30.755 1.00 95.25 544 GLY A O 1
ATOM 4280 N N . LEU A 1 545 ? 10.542 30.000 -30.209 1.00 95.50 545 LEU A N 1
ATOM 4281 C CA . LEU A 1 545 ? 10.254 31.429 -30.007 1.00 95.50 545 LEU A CA 1
ATOM 4282 C C . LEU A 1 545 ? 9.698 32.083 -31.278 1.00 95.50 545 LEU A C 1
ATOM 4284 O O . LEU A 1 545 ? 8.676 32.760 -31.237 1.00 95.50 545 LEU A O 1
ATOM 4288 N N . ARG A 1 546 ? 10.298 31.802 -32.443 1.00 94.56 546 ARG A N 1
ATOM 4289 C CA . ARG A 1 546 ? 9.761 32.292 -33.724 1.00 94.56 546 ARG A CA 1
ATOM 4290 C C . ARG A 1 546 ? 8.374 31.731 -34.038 1.00 94.56 546 ARG A C 1
ATOM 4292 O O . ARG A 1 546 ? 7.583 32.416 -34.677 1.00 94.56 546 ARG A O 1
ATOM 4299 N N . ALA A 1 547 ? 8.094 30.478 -33.683 1.00 92.56 547 ALA A N 1
ATOM 4300 C CA . ALA A 1 547 ? 6.769 29.888 -33.852 1.00 92.56 547 ALA A CA 1
ATOM 4301 C C . ALA A 1 547 ? 5.751 30.549 -32.915 1.00 92.56 547 ALA A C 1
ATOM 4303 O O . ALA A 1 547 ? 4.696 30.971 -33.379 1.00 92.56 547 ALA A O 1
ATOM 4304 N N . ALA A 1 548 ? 6.127 30.742 -31.654 1.00 93.25 548 ALA A N 1
ATOM 4305 C CA . ALA A 1 548 ? 5.336 31.406 -30.633 1.00 93.25 548 ALA A CA 1
ATOM 4306 C C . ALA A 1 548 ? 4.962 32.841 -31.026 1.00 93.25 548 ALA A C 1
ATOM 4308 O O . ALA A 1 548 ? 3.792 33.213 -30.953 1.00 93.25 548 ALA A O 1
ATOM 4309 N N . ASP A 1 549 ? 5.918 33.626 -31.530 1.00 93.38 549 ASP A N 1
ATOM 4310 C CA . ASP A 1 549 ? 5.660 34.986 -32.015 1.00 93.38 549 ASP A CA 1
ATOM 4311 C C . ASP A 1 549 ? 4.682 34.996 -33.203 1.00 93.38 549 ASP A C 1
ATOM 4313 O O . ASP A 1 549 ? 3.800 35.853 -33.285 1.00 93.38 549 ASP A O 1
ATOM 4317 N N . ARG A 1 550 ? 4.784 34.015 -34.114 1.00 91.25 550 ARG A N 1
ATOM 4318 C CA . ARG A 1 550 ? 3.841 33.877 -35.238 1.00 91.25 550 ARG A CA 1
ATOM 4319 C C . ARG A 1 550 ? 2.431 33.502 -34.782 1.00 91.25 550 ARG A C 1
ATOM 4321 O O . ARG A 1 550 ? 1.472 33.996 -35.369 1.00 91.25 550 ARG A O 1
ATOM 4328 N N . GLU A 1 551 ? 2.296 32.637 -33.779 1.00 90.12 551 GLU A N 1
ATOM 4329 C CA . GLU A 1 551 ? 0.996 32.182 -33.262 1.00 90.12 551 GLU A CA 1
ATOM 4330 C C . GLU A 1 551 ? 0.191 33.306 -32.596 1.00 90.12 551 GLU A C 1
ATOM 4332 O O . GLU A 1 551 ? -1.039 33.360 -32.734 1.00 90.12 551 GLU A O 1
ATOM 4337 N N . LEU A 1 552 ? 0.879 34.229 -31.919 1.00 88.69 552 LEU A N 1
ATOM 4338 C CA . LEU A 1 552 ? 0.256 35.379 -31.260 1.00 88.69 552 LEU A CA 1
ATOM 4339 C C . LEU A 1 552 ? -0.334 36.370 -32.262 1.00 88.69 552 LEU A C 1
ATOM 4341 O O . LEU A 1 552 ? -1.406 36.930 -32.031 1.00 88.69 552 LEU A O 1
ATOM 4345 N N . GLY A 1 553 ? 0.321 36.570 -33.406 1.00 83.50 553 GLY A N 1
ATOM 4346 C CA . GLY A 1 553 ? -0.150 37.488 -34.440 1.00 83.50 553 GLY A CA 1
ATOM 4347 C C . GLY A 1 553 ? -0.270 38.929 -33.927 1.00 83.50 553 GLY A C 1
ATOM 4348 O O . GLY A 1 553 ? 0.733 39.621 -33.796 1.00 83.50 553 GLY A O 1
ATOM 4349 N N . ARG A 1 554 ? -1.505 39.397 -33.691 1.00 77.44 554 ARG A N 1
ATOM 4350 C CA . ARG A 1 554 ? -1.817 40.749 -33.173 1.00 77.44 554 ARG A CA 1
ATOM 4351 C C . ARG A 1 554 ? -2.323 40.760 -31.728 1.00 77.44 554 ARG A C 1
ATOM 4353 O O . ARG A 1 554 ? -2.698 41.822 -31.239 1.00 77.44 554 ARG A O 1
ATOM 4360 N N . GLU A 1 555 ? -2.390 39.602 -31.078 1.00 81.88 555 GLU A N 1
ATOM 4361 C CA . GLU A 1 555 ? -2.853 39.507 -29.694 1.00 81.88 555 GLU A CA 1
ATOM 4362 C C . GLU A 1 555 ? -1.889 40.249 -28.765 1.00 81.88 555 GLU A C 1
ATOM 4364 O O . GLU A 1 555 ? -0.672 40.065 -28.833 1.00 81.88 555 GLU A O 1
ATOM 4369 N N . SER A 1 556 ? -2.440 41.098 -27.903 1.00 77.81 556 SER A N 1
ATOM 4370 C CA . SER A 1 556 ? -1.711 41.830 -26.870 1.00 77.81 556 SER A CA 1
ATOM 4371 C C . SER A 1 556 ? -2.144 41.347 -25.485 1.00 77.81 556 SER A C 1
ATOM 4373 O O . SER A 1 556 ? -3.224 40.778 -25.329 1.00 77.81 556 SER A O 1
ATOM 4375 N N . ASN A 1 557 ? -1.299 41.576 -24.474 1.00 86.81 557 ASN A N 1
ATOM 4376 C CA . ASN A 1 557 ? -1.527 41.129 -23.095 1.00 86.81 557 ASN A CA 1
ATOM 4377 C C . ASN A 1 557 ? -1.648 39.597 -22.964 1.00 86.81 557 ASN A C 1
ATOM 4379 O O . ASN A 1 557 ? -2.717 39.066 -22.657 1.00 86.81 557 ASN A O 1
ATOM 4383 N N . VAL A 1 558 ? -0.543 38.895 -23.233 1.00 92.19 558 VAL A N 1
ATOM 4384 C CA . VAL A 1 558 ? -0.444 37.432 -23.143 1.00 92.19 558 VAL A CA 1
ATOM 4385 C C . VAL A 1 558 ? 0.578 37.050 -22.085 1.00 92.19 558 VAL A C 1
ATOM 4387 O O . VAL A 1 558 ? 1.709 37.525 -22.119 1.00 92.19 558 VAL A O 1
ATOM 4390 N N . LEU A 1 559 ? 0.200 36.142 -21.187 1.00 93.94 559 LEU A N 1
ATOM 4391 C CA . LEU A 1 559 ? 1.130 35.544 -20.238 1.00 93.94 559 LEU A CA 1
ATOM 4392 C C . LEU A 1 559 ? 1.908 34.421 -20.930 1.00 93.94 559 LEU A C 1
ATOM 4394 O O . LEU A 1 559 ? 1.336 33.386 -21.279 1.00 93.94 559 LEU A O 1
ATOM 4398 N N . ARG A 1 560 ? 3.216 34.610 -21.123 1.00 95.25 560 ARG A N 1
ATOM 4399 C CA . ARG A 1 560 ? 4.108 33.570 -21.651 1.00 95.25 560 ARG A CA 1
ATOM 4400 C C . ARG A 1 560 ? 4.733 32.770 -20.509 1.00 95.25 560 ARG A C 1
ATOM 4402 O O . ARG A 1 560 ? 5.384 33.332 -19.624 1.00 95.25 560 ARG A O 1
ATOM 4409 N N . MET A 1 561 ? 4.561 31.455 -20.565 1.00 96.38 561 MET A N 1
ATOM 4410 C CA . MET A 1 561 ? 5.086 30.488 -19.606 1.00 96.38 561 MET A CA 1
ATOM 4411 C C . MET A 1 561 ? 6.006 29.495 -20.321 1.00 96.38 561 MET A C 1
ATOM 4413 O O . MET A 1 561 ? 5.706 29.057 -21.430 1.00 96.38 561 MET A O 1
ATOM 4417 N N . ALA A 1 562 ? 7.112 29.108 -19.698 1.00 96.56 562 ALA A N 1
ATOM 4418 C CA . ALA A 1 562 ? 7.990 28.052 -20.191 1.00 96.56 562 ALA A CA 1
ATOM 4419 C C . ALA A 1 562 ? 7.913 26.817 -19.287 1.00 96.56 562 ALA A C 1
ATOM 4421 O O . ALA A 1 562 ? 7.732 26.940 -18.078 1.00 96.56 562 ALA A O 1
ATOM 4422 N N . VAL A 1 563 ? 8.031 25.633 -19.883 1.00 97.38 563 VAL A N 1
ATOM 4423 C CA . VAL A 1 563 ? 7.956 24.339 -19.196 1.00 97.38 563 VAL A CA 1
ATOM 4424 C C . VAL A 1 563 ? 9.123 23.471 -19.648 1.00 97.38 563 VAL A C 1
ATOM 4426 O O . VAL A 1 563 ? 9.305 23.277 -20.850 1.00 97.38 563 VAL A O 1
ATOM 4429 N N . TRP A 1 564 ? 9.893 22.942 -18.703 1.00 95.94 564 TRP A N 1
ATOM 4430 C CA . TRP A 1 564 ? 10.962 21.959 -18.932 1.00 95.94 564 TRP A CA 1
ATOM 4431 C C . TRP A 1 564 ? 11.149 21.089 -17.680 1.00 95.94 564 TRP A C 1
ATOM 4433 O O . TRP A 1 564 ? 10.443 21.299 -16.705 1.00 95.94 564 TRP A O 1
ATOM 4443 N N . HIS A 1 565 ? 12.052 20.104 -17.683 1.00 94.25 565 HIS A N 1
ATOM 4444 C CA . HIS A 1 565 ? 12.193 19.163 -16.563 1.00 94.25 565 HIS A CA 1
ATOM 4445 C C . HIS A 1 565 ? 13.264 19.566 -15.532 1.00 94.25 565 HIS A C 1
ATOM 4447 O O . HIS A 1 565 ? 12.936 19.799 -14.374 1.00 94.25 565 HIS A O 1
ATOM 4453 N N . HIS A 1 566 ? 14.529 19.705 -15.936 1.00 90.81 566 HIS A N 1
ATOM 4454 C CA . HIS A 1 566 ? 15.650 19.917 -15.003 1.00 90.81 566 HIS A CA 1
ATOM 4455 C C . HIS A 1 566 ? 15.677 21.339 -14.408 1.00 90.81 566 HIS A C 1
ATOM 4457 O O . HIS A 1 566 ? 15.397 22.302 -15.122 1.00 90.81 566 HIS A O 1
ATOM 4463 N N . PRO A 1 567 ? 16.055 21.534 -13.136 1.00 87.38 567 PRO A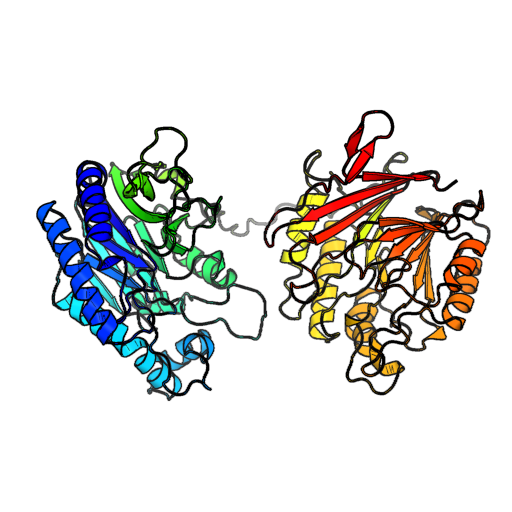 N 1
ATOM 4464 C CA . PRO A 1 567 ? 16.041 22.848 -12.506 1.00 87.38 567 PRO A CA 1
ATOM 4465 C C . PRO A 1 567 ? 17.176 23.739 -13.020 1.00 87.38 567 PRO A C 1
ATOM 4467 O O . PRO A 1 567 ? 18.122 23.300 -13.667 1.00 87.38 567 PRO A O 1
ATOM 4470 N N . ILE A 1 568 ? 17.099 25.018 -12.678 1.00 79.56 568 ILE A N 1
ATOM 4471 C CA . ILE A 1 568 ? 18.105 26.049 -12.995 1.00 79.56 568 ILE A CA 1
ATOM 4472 C C . ILE A 1 568 ? 18.809 26.586 -11.737 1.00 79.56 568 ILE A C 1
ATOM 4474 O O . ILE A 1 568 ? 19.788 27.325 -11.823 1.00 79.56 568 ILE A O 1
ATOM 4478 N N . THR A 1 569 ? 18.360 26.162 -10.556 1.00 71.06 569 THR A N 1
ATOM 4479 C CA . THR A 1 569 ? 18.981 26.414 -9.251 1.00 71.06 569 THR A CA 1
ATOM 4480 C C . THR A 1 569 ? 19.171 25.084 -8.503 1.00 71.06 569 THR A C 1
ATOM 4482 O O . THR A 1 569 ? 18.612 24.061 -8.894 1.00 71.06 569 THR A O 1
ATOM 4485 N N . GLY A 1 570 ? 20.024 25.057 -7.473 1.00 70.69 570 GLY A N 1
ATOM 4486 C CA . GLY A 1 570 ? 20.338 23.830 -6.721 1.00 70.69 570 GLY A CA 1
ATOM 4487 C C . GLY A 1 570 ? 21.509 23.008 -7.284 1.00 70.69 570 GLY A C 1
ATOM 4488 O O . GLY A 1 570 ? 22.257 23.473 -8.147 1.00 70.69 570 GLY A O 1
ATOM 4489 N N . ASN A 1 571 ? 21.701 21.799 -6.740 1.00 69.25 571 ASN A N 1
ATOM 4490 C CA . ASN A 1 571 ? 22.869 20.946 -7.018 1.00 69.25 571 ASN A CA 1
ATOM 4491 C C . ASN A 1 571 ? 22.807 20.241 -8.385 1.00 69.25 571 ASN A C 1
ATOM 4493 O O . ASN A 1 571 ? 23.849 20.026 -8.997 1.00 69.25 571 ASN A O 1
ATOM 4497 N N . GLU A 1 572 ? 21.604 19.935 -8.878 1.00 74.69 572 GLU A N 1
ATOM 4498 C CA . GLU A 1 572 ? 21.361 19.233 -10.154 1.00 74.69 572 GLU A CA 1
ATOM 4499 C C . GLU A 1 572 ? 20.883 20.201 -11.248 1.00 74.69 572 GLU A C 1
ATOM 4501 O O . GLU A 1 572 ? 20.119 19.856 -12.147 1.00 74.69 572 GLU A O 1
ATOM 4506 N N . LYS A 1 573 ? 21.301 21.467 -11.146 1.00 82.38 573 LYS A N 1
ATOM 4507 C CA . LYS A 1 573 ? 20.892 22.503 -12.090 1.00 82.38 573 LYS A CA 1
ATOM 4508 C C . LYS A 1 573 ? 21.504 22.323 -13.472 1.00 82.38 573 LYS A C 1
ATOM 4510 O O . LYS A 1 573 ? 22.662 21.920 -13.616 1.00 82.38 573 LYS A O 1
ATOM 4515 N N . ILE A 1 574 ? 20.761 22.777 -14.478 1.00 86.12 574 ILE A N 1
ATOM 4516 C CA . ILE A 1 574 ? 21.289 23.042 -15.811 1.00 86.12 574 ILE A CA 1
ATOM 4517 C C . ILE A 1 574 ? 22.487 23.986 -15.664 1.00 86.12 574 ILE A C 1
ATOM 4519 O O . ILE A 1 574 ? 22.383 25.081 -15.109 1.00 86.12 574 ILE A O 1
ATOM 4523 N N . LYS A 1 575 ? 23.649 23.525 -16.132 1.00 84.12 575 LYS A N 1
ATOM 4524 C CA . LYS A 1 575 ? 24.918 24.251 -15.978 1.00 84.12 575 LYS A CA 1
ATOM 4525 C C . LYS A 1 575 ? 25.002 25.471 -16.890 1.00 84.12 575 LYS A C 1
ATOM 4527 O O . LYS A 1 575 ? 25.589 26.469 -16.490 1.00 84.12 575 LYS A O 1
ATOM 4532 N N . ASP A 1 576 ? 24.442 25.366 -18.092 1.00 82.88 576 ASP A N 1
ATOM 4533 C CA . ASP A 1 576 ? 24.357 26.455 -19.065 1.00 82.88 576 ASP A CA 1
ATOM 4534 C C . ASP A 1 576 ? 22.936 27.031 -19.078 1.00 82.88 576 ASP A C 1
ATOM 4536 O O . ASP A 1 576 ? 22.028 26.507 -19.727 1.00 82.88 576 ASP A O 1
ATOM 4540 N N . ASP A 1 577 ? 22.732 28.094 -18.307 1.00 81.62 577 ASP A N 1
ATOM 4541 C CA . ASP A 1 577 ? 21.447 28.765 -18.133 1.00 81.62 577 ASP A CA 1
ATOM 4542 C C . ASP A 1 577 ? 21.254 29.966 -19.075 1.00 81.62 577 ASP A C 1
ATOM 4544 O O . ASP A 1 577 ? 20.244 30.663 -18.967 1.00 81.62 577 ASP A O 1
ATOM 4548 N N . ALA A 1 578 ? 22.137 30.190 -20.060 1.00 84.31 578 ALA A N 1
ATOM 4549 C CA . ALA A 1 578 ? 22.071 31.346 -20.968 1.00 84.31 578 ALA A CA 1
ATOM 4550 C C . ALA A 1 578 ? 20.744 31.443 -21.752 1.00 84.31 578 ALA A C 1
ATOM 4552 O O . ALA A 1 578 ? 20.303 32.523 -22.164 1.00 84.31 578 ALA A O 1
ATOM 4553 N N . PHE A 1 579 ? 20.061 30.312 -21.940 1.00 88.56 579 PHE A N 1
ATOM 4554 C CA . PHE A 1 579 ? 18.733 30.259 -22.545 1.00 88.56 579 PHE A CA 1
ATOM 4555 C C . PHE A 1 579 ? 17.664 31.005 -21.725 1.00 88.56 579 PHE A C 1
ATOM 4557 O O . PHE A 1 579 ? 16.716 31.534 -22.310 1.00 88.56 579 PHE A O 1
ATOM 4564 N N . THR A 1 580 ? 17.814 31.095 -20.399 1.00 87.81 580 THR A N 1
ATOM 4565 C CA . THR A 1 580 ? 16.868 31.782 -19.503 1.00 87.81 580 THR A CA 1
ATOM 4566 C C . THR A 1 580 ? 16.806 33.278 -19.798 1.00 87.81 580 THR A C 1
ATOM 4568 O O . THR A 1 580 ? 15.716 33.839 -19.911 1.00 87.81 580 THR A O 1
ATOM 4571 N N . SER A 1 581 ? 17.950 33.912 -20.077 1.00 85.12 581 SER A N 1
ATOM 4572 C CA . SER A 1 581 ? 18.004 35.313 -20.505 1.00 85.12 581 SER A CA 1
ATOM 4573 C C . SER A 1 581 ? 17.285 35.530 -21.837 1.00 85.12 581 SER A C 1
ATOM 4575 O O . SER A 1 581 ? 16.638 36.557 -22.037 1.00 85.12 581 SER A O 1
ATOM 4577 N N . ARG A 1 582 ? 17.350 34.562 -22.761 1.00 90.75 582 ARG A N 1
ATOM 4578 C CA . ARG A 1 582 ? 16.622 34.627 -24.039 1.00 90.75 582 ARG A CA 1
ATOM 4579 C C . ARG A 1 582 ? 15.113 34.477 -23.851 1.00 90.75 582 ARG A C 1
ATOM 4581 O O . ARG A 1 582 ? 14.360 35.163 -24.535 1.00 90.75 582 ARG A O 1
ATOM 4588 N N . LEU A 1 583 ? 14.674 33.614 -22.934 1.00 91.38 583 LEU A N 1
ATOM 4589 C CA . LEU A 1 583 ? 13.262 33.480 -22.560 1.00 91.38 583 LEU A CA 1
ATOM 4590 C C . LEU A 1 583 ? 12.739 34.777 -21.925 1.00 91.38 583 LEU A C 1
ATOM 4592 O O . LEU A 1 583 ? 11.707 35.288 -22.353 1.00 91.38 583 LEU A O 1
ATOM 4596 N N . SER A 1 584 ? 13.492 35.360 -20.990 1.00 88.12 584 SER A N 1
ATOM 4597 C CA . SER A 1 584 ? 13.174 36.657 -20.380 1.00 88.12 584 SER A CA 1
ATOM 4598 C C . SER A 1 584 ? 13.095 37.788 -21.423 1.00 88.12 584 SER A C 1
ATOM 4600 O O . SER A 1 584 ? 12.140 38.567 -21.439 1.00 88.12 584 SER A O 1
ATOM 4602 N N . GLN A 1 585 ? 14.039 37.847 -22.373 1.00 87.56 585 GLN A N 1
ATOM 4603 C CA . GLN A 1 585 ? 13.991 38.792 -23.502 1.00 87.56 585 GLN A CA 1
ATOM 4604 C C . GLN A 1 585 ? 12.768 38.593 -24.403 1.00 87.56 585 GLN A C 1
ATOM 4606 O O . GLN A 1 585 ? 12.273 39.562 -24.976 1.00 87.56 585 GLN A O 1
ATOM 4611 N N . ALA A 1 586 ? 12.293 37.355 -24.524 1.00 88.81 586 ALA A N 1
ATOM 4612 C CA . ALA A 1 586 ? 11.083 36.994 -25.250 1.00 88.81 586 ALA A CA 1
ATOM 4613 C C . ALA A 1 586 ? 9.810 37.100 -24.392 1.00 88.81 586 ALA A C 1
ATOM 4615 O O . ALA A 1 586 ? 8.789 36.509 -24.743 1.00 88.81 586 ALA A O 1
ATOM 4616 N N . ASP A 1 587 ? 9.862 37.849 -23.291 1.00 88.94 587 ASP A N 1
ATOM 4617 C CA . ASP A 1 587 ? 8.727 38.163 -22.424 1.00 88.94 587 ASP A CA 1
ATOM 4618 C C . ASP A 1 587 ? 8.108 36.959 -21.695 1.00 88.94 587 ASP A C 1
ATOM 4620 O O . ASP A 1 587 ? 6.952 36.987 -21.281 1.00 88.94 587 ASP A O 1
ATOM 4624 N N . VAL A 1 588 ? 8.880 35.886 -21.510 1.00 91.81 588 VAL A N 1
ATOM 4625 C CA . VAL A 1 588 ? 8.484 34.770 -20.643 1.00 91.81 588 VAL A CA 1
ATOM 4626 C C . VAL A 1 588 ? 8.589 35.210 -19.186 1.00 91.81 588 VAL A C 1
ATOM 4628 O O . VAL A 1 588 ? 9.639 35.676 -18.746 1.00 91.81 588 VAL A O 1
ATOM 4631 N N . ARG A 1 589 ? 7.490 35.065 -18.439 1.00 89.88 589 ARG A N 1
ATOM 4632 C CA . ARG A 1 589 ? 7.363 35.554 -17.054 1.00 89.88 589 ARG A CA 1
ATOM 4633 C C . ARG A 1 589 ? 7.332 34.451 -16.008 1.00 89.88 589 ARG A C 1
ATOM 4635 O O . ARG A 1 589 ? 7.676 34.704 -14.857 1.00 89.88 589 ARG A O 1
ATOM 4642 N N . VAL A 1 590 ? 6.938 33.239 -16.395 1.00 91.69 590 VAL A N 1
ATOM 4643 C CA . VAL A 1 590 ? 6.857 32.089 -15.487 1.00 91.69 590 VAL A CA 1
ATOM 4644 C C . VAL A 1 590 ? 7.535 30.878 -16.113 1.00 91.69 590 VAL A C 1
ATOM 4646 O O . VAL A 1 590 ? 7.331 30.578 -17.287 1.00 91.69 590 VAL A O 1
ATOM 4649 N N . CYS A 1 591 ? 8.311 30.167 -15.311 1.00 91.31 591 CYS A N 1
ATOM 4650 C CA . CYS A 1 591 ? 8.920 28.888 -15.622 1.00 91.31 591 CYS A CA 1
ATOM 4651 C C . CYS A 1 591 ? 8.343 27.811 -14.697 1.00 91.31 591 CYS A C 1
ATOM 4653 O O . CYS A 1 591 ? 8.325 27.994 -13.481 1.00 91.31 591 CYS A O 1
ATOM 4655 N N . LEU A 1 592 ? 7.958 26.671 -15.268 1.00 92.75 592 LEU A N 1
ATOM 4656 C CA . LEU A 1 592 ? 7.526 25.473 -14.553 1.00 92.75 592 LEU A CA 1
ATOM 4657 C C . LEU A 1 592 ? 8.542 24.344 -14.784 1.00 92.75 592 LEU A C 1
ATOM 4659 O O . LEU A 1 592 ? 8.805 24.002 -15.940 1.00 92.75 592 LEU A O 1
ATOM 4663 N N . HIS A 1 593 ? 9.090 23.763 -13.712 1.00 90.19 593 HIS A N 1
ATOM 4664 C CA . HIS A 1 593 ? 10.017 22.627 -13.810 1.00 90.19 593 HIS A CA 1
ATOM 4665 C C . HIS A 1 593 ? 9.829 21.549 -12.727 1.00 90.19 593 HIS A C 1
ATOM 4667 O O . HIS A 1 593 ? 9.001 21.699 -11.822 1.00 90.19 593 HIS A O 1
ATOM 4673 N N . GLY A 1 594 ? 10.600 20.462 -12.847 1.00 81.69 594 GLY A N 1
ATOM 4674 C CA . GLY A 1 594 ? 10.613 19.276 -11.984 1.00 81.69 594 GLY A CA 1
ATOM 4675 C C . GLY A 1 594 ? 11.999 18.903 -11.445 1.00 81.69 594 GLY A C 1
ATOM 4676 O O . GLY A 1 594 ? 12.830 19.792 -11.212 1.00 81.69 594 GLY A O 1
ATOM 4677 N N . HIS A 1 595 ? 12.234 17.591 -11.294 1.00 69.81 595 HIS A N 1
ATOM 4678 C CA . HIS A 1 595 ? 13.516 16.913 -11.033 1.00 69.81 595 HIS A CA 1
ATOM 4679 C C . HIS A 1 595 ? 14.122 17.102 -9.629 1.00 69.81 595 HIS A C 1
ATOM 4681 O O . HIS A 1 595 ? 14.388 16.128 -8.932 1.00 69.81 595 HIS A O 1
ATOM 4687 N N . VAL A 1 596 ? 14.312 18.337 -9.147 1.00 59.22 596 VAL A N 1
ATOM 4688 C CA . VAL A 1 596 ? 14.889 18.563 -7.807 1.00 59.22 596 VAL A CA 1
ATOM 4689 C C . VAL A 1 596 ? 13.815 18.676 -6.729 1.00 59.22 596 VAL A C 1
ATOM 4691 O O . VAL A 1 596 ? 12.870 19.456 -6.824 1.00 59.22 596 VAL A O 1
ATOM 4694 N N . HIS A 1 597 ? 14.031 17.920 -5.650 1.00 56.34 597 HIS A N 1
ATOM 4695 C CA . HIS A 1 597 ? 13.278 17.844 -4.391 1.00 56.34 597 HIS A CA 1
ATOM 4696 C C . HIS A 1 597 ? 13.209 19.142 -3.560 1.00 56.34 597 HIS A C 1
ATOM 4698 O O . HIS A 1 597 ? 13.033 19.088 -2.341 1.00 56.34 597 HIS A O 1
ATOM 4704 N N . GLU A 1 598 ? 13.358 20.311 -4.180 1.00 52.00 598 GLU A N 1
ATOM 4705 C CA . GLU A 1 598 ? 13.290 21.606 -3.511 1.00 52.00 598 GLU A CA 1
ATOM 4706 C C . GLU A 1 598 ? 12.034 22.368 -3.941 1.00 52.00 598 GLU A C 1
ATOM 4708 O O . GLU A 1 598 ? 11.821 22.680 -5.111 1.00 52.00 598 GLU A O 1
ATOM 4713 N N . ILE A 1 599 ? 11.207 22.708 -2.955 1.00 52.38 599 ILE A N 1
ATOM 4714 C CA . ILE A 1 599 ? 10.066 23.608 -3.105 1.00 52.38 599 ILE A CA 1
ATOM 4715 C C . ILE A 1 599 ? 10.615 25.034 -3.108 1.00 52.38 599 ILE A C 1
ATOM 4717 O O . ILE A 1 599 ? 10.687 25.681 -2.064 1.00 52.38 599 ILE A O 1
ATOM 4721 N N . ARG A 1 600 ? 11.093 25.520 -4.255 1.00 52.59 600 ARG A N 1
ATOM 4722 C CA . ARG A 1 600 ? 11.596 26.896 -4.369 1.00 52.59 600 ARG A CA 1
ATOM 4723 C C . ARG A 1 600 ? 10.755 27.720 -5.329 1.00 52.59 600 ARG A C 1
ATOM 4725 O O . ARG A 1 600 ? 10.455 27.299 -6.442 1.00 52.59 600 ARG A O 1
ATOM 4732 N N . ALA A 1 601 ? 10.404 28.914 -4.860 1.00 51.31 601 ALA A N 1
ATOM 4733 C CA . ALA A 1 601 ? 9.973 30.031 -5.680 1.00 51.31 601 ALA A CA 1
ATOM 4734 C C . ALA A 1 601 ? 11.188 30.953 -5.831 1.00 51.31 601 ALA A C 1
ATOM 4736 O O . ALA A 1 601 ? 11.405 31.832 -4.997 1.00 51.31 601 ALA A O 1
ATOM 4737 N N . ASP A 1 602 ? 12.025 30.692 -6.834 1.00 55.28 602 ASP A N 1
ATOM 4738 C CA . ASP A 1 602 ? 13.202 31.519 -7.109 1.00 55.28 602 ASP A CA 1
ATOM 4739 C C . ASP A 1 602 ? 12.849 32.594 -8.152 1.00 55.28 602 ASP A C 1
ATOM 4741 O O . ASP A 1 602 ? 12.083 32.361 -9.091 1.00 55.28 602 ASP A O 1
ATOM 4745 N N . LEU A 1 603 ? 13.409 33.793 -7.982 1.00 49.25 603 LEU A N 1
ATOM 4746 C CA . LEU A 1 603 ? 13.267 34.904 -8.923 1.00 49.25 603 LEU A CA 1
ATOM 4747 C C . LEU A 1 603 ? 14.569 35.066 -9.705 1.00 49.25 603 LEU A C 1
ATOM 4749 O O . LEU A 1 603 ? 15.599 35.407 -9.120 1.00 49.25 603 LEU A O 1
ATOM 4753 N N . LEU A 1 604 ? 14.523 34.854 -11.020 1.00 51.34 604 LEU A N 1
ATOM 4754 C CA . LEU A 1 604 ? 15.653 35.155 -11.896 1.00 51.34 604 LEU A CA 1
ATOM 4755 C C . LEU A 1 604 ? 15.630 36.619 -12.348 1.00 51.34 604 LEU A C 1
ATOM 4757 O O . LEU A 1 604 ? 14.567 37.182 -12.617 1.00 51.34 604 LEU A O 1
ATOM 4761 N N . ASP A 1 605 ? 16.824 37.212 -12.438 1.00 44.66 605 ASP A N 1
ATOM 4762 C CA . ASP A 1 605 ? 17.082 38.619 -12.780 1.00 44.66 605 ASP A CA 1
ATOM 4763 C C . ASP A 1 605 ? 16.311 39.660 -11.930 1.00 44.66 605 ASP A C 1
ATOM 4765 O O . ASP A 1 605 ? 15.703 40.589 -12.471 1.00 44.66 605 ASP A O 1
ATOM 4769 N N . PRO A 1 606 ? 16.370 39.589 -10.580 1.00 46.06 606 PRO A N 1
ATOM 4770 C CA . PRO A 1 606 ? 15.639 40.501 -9.688 1.00 46.06 606 PRO A CA 1
ATOM 4771 C C . PRO A 1 606 ? 16.083 41.971 -9.799 1.00 46.06 606 PRO A C 1
ATOM 4773 O O . PRO A 1 606 ? 15.406 42.868 -9.301 1.00 46.06 606 PRO A O 1
ATOM 4776 N N . THR A 1 607 ? 17.226 42.237 -10.435 1.00 30.34 607 THR A N 1
ATOM 4777 C CA . THR A 1 607 ? 17.779 43.581 -10.648 1.00 30.34 607 THR A CA 1
ATOM 4778 C C . THR A 1 607 ? 17.169 44.303 -11.851 1.00 30.34 607 THR A C 1
ATOM 4780 O O . THR A 1 607 ? 17.361 45.513 -11.982 1.00 30.34 607 THR A O 1
ATOM 4783 N N . HIS A 1 608 ? 16.427 43.604 -12.721 1.00 43.19 608 HIS A N 1
ATOM 4784 C CA . HIS A 1 608 ? 15.824 44.185 -13.917 1.00 43.19 608 HIS A CA 1
ATOM 4785 C C . HIS A 1 608 ? 14.299 44.343 -13.731 1.00 43.19 608 HIS A C 1
ATOM 4787 O O . HIS A 1 608 ? 13.569 43.355 -13.782 1.00 43.19 608 HIS A O 1
ATOM 4793 N N . PRO A 1 609 ? 13.773 45.573 -13.564 1.00 40.53 609 PRO A N 1
ATOM 4794 C CA . PRO A 1 609 ? 12.419 45.807 -13.038 1.00 40.53 609 PRO A CA 1
ATOM 4795 C C . PRO A 1 609 ? 11.247 45.314 -13.908 1.00 40.53 609 PRO A C 1
ATOM 4797 O O . PRO A 1 609 ? 10.125 45.299 -13.425 1.00 40.53 609 PRO A O 1
ATOM 4800 N N . TRP A 1 610 ? 11.491 44.916 -15.163 1.00 44.81 610 TRP A N 1
ATOM 4801 C CA . TRP A 1 610 ? 10.455 44.550 -16.149 1.00 44.81 610 TRP A CA 1
ATOM 4802 C C . TRP A 1 610 ? 10.719 43.210 -16.854 1.00 44.81 610 TRP A C 1
ATOM 4804 O O . TRP A 1 610 ? 10.102 42.917 -17.872 1.00 44.81 610 TRP A O 1
ATOM 4814 N N . ARG A 1 611 ? 11.723 42.442 -16.410 1.00 56.81 611 ARG A N 1
ATOM 4815 C CA . ARG A 1 611 ? 12.207 41.226 -17.101 1.00 56.81 611 ARG A CA 1
ATOM 4816 C C . ARG A 1 611 ? 12.441 40.048 -16.158 1.00 56.81 611 ARG A C 1
ATOM 4818 O O . ARG A 1 611 ? 13.076 39.066 -16.540 1.00 56.81 611 ARG A O 1
ATOM 4825 N N . SER A 1 612 ? 11.931 40.148 -14.940 1.00 67.88 612 SER A N 1
ATOM 4826 C CA . SER A 1 612 ? 12.027 39.075 -13.970 1.00 67.88 612 SER A CA 1
ATOM 4827 C C . SER A 1 612 ? 11.205 37.867 -14.426 1.00 67.88 612 SER A C 1
ATOM 4829 O O . SER A 1 612 ? 10.096 37.997 -14.952 1.00 67.88 612 SER A O 1
ATOM 4831 N N . MET A 1 613 ? 11.783 36.681 -14.254 1.00 81.19 613 MET A N 1
ATOM 4832 C CA . MET A 1 613 ? 11.130 35.410 -14.554 1.00 81.19 613 MET A CA 1
ATOM 4833 C C . MET A 1 613 ? 11.007 34.617 -13.257 1.00 81.19 613 MET A C 1
ATOM 4835 O O . MET A 1 613 ? 12.002 34.362 -12.577 1.00 81.19 613 MET A O 1
ATOM 4839 N N . HIS A 1 614 ? 9.778 34.241 -12.913 1.00 84.56 614 HIS A N 1
ATOM 4840 C CA . HIS A 1 614 ? 9.477 33.456 -11.718 1.00 84.56 614 HIS A CA 1
ATOM 4841 C C . HIS A 1 614 ? 9.634 31.972 -12.010 1.00 84.56 614 HIS A C 1
ATOM 4843 O O . HIS A 1 614 ? 9.081 31.472 -12.989 1.00 84.56 614 HIS A O 1
ATOM 4849 N N . VAL A 1 615 ? 10.364 31.265 -11.158 1.00 84.19 615 VAL A N 1
ATOM 4850 C CA . VAL A 1 615 ? 10.676 29.844 -11.318 1.00 84.19 615 VAL A CA 1
ATOM 4851 C C . VAL A 1 615 ? 9.893 29.050 -10.280 1.00 84.19 615 VAL A C 1
ATOM 4853 O O . VAL A 1 615 ? 9.982 29.335 -9.088 1.00 84.19 615 VAL A O 1
ATOM 4856 N N . ILE A 1 616 ? 9.100 28.081 -10.739 1.00 87.25 616 ILE A N 1
ATOM 4857 C CA . ILE A 1 616 ? 8.216 27.263 -9.905 1.00 87.25 616 ILE A CA 1
ATOM 4858 C C . ILE A 1 616 ? 8.564 25.785 -10.111 1.00 87.25 616 ILE A C 1
ATOM 4860 O O . ILE A 1 616 ? 8.336 25.228 -11.189 1.00 87.25 616 ILE A O 1
ATOM 4864 N N . GLY A 1 617 ? 9.080 25.146 -9.061 1.00 84.25 617 GLY A N 1
ATOM 4865 C CA . GLY A 1 617 ? 9.283 23.698 -9.011 1.00 84.25 617 GLY A CA 1
ATOM 4866 C C . GLY A 1 617 ? 8.031 22.962 -8.523 1.00 84.25 617 GLY A C 1
ATOM 4867 O O . GLY A 1 617 ? 7.452 23.333 -7.501 1.00 84.25 617 GLY A O 1
ATOM 4868 N N . ALA A 1 618 ? 7.611 21.907 -9.226 1.00 81.25 618 ALA A N 1
ATOM 4869 C CA . ALA A 1 618 ? 6.521 21.024 -8.778 1.00 81.25 618 ALA A CA 1
ATOM 4870 C C . ALA A 1 618 ? 6.912 20.098 -7.614 1.00 81.25 618 ALA A C 1
ATOM 4872 O O . ALA A 1 618 ? 6.034 19.574 -6.929 1.00 81.25 618 ALA A O 1
ATOM 4873 N N . GLY A 1 619 ? 8.213 19.886 -7.392 1.00 78.31 619 GLY A N 1
ATOM 4874 C CA . GLY A 1 619 ? 8.700 18.765 -6.592 1.00 78.31 619 GLY A CA 1
ATOM 4875 C C . GLY A 1 619 ? 8.363 17.428 -7.261 1.00 78.31 619 GLY A C 1
ATOM 4876 O O . GLY A 1 619 ? 8.112 17.383 -8.462 1.00 78.31 619 GLY A O 1
ATOM 4877 N N . SER A 1 620 ? 8.349 16.340 -6.486 1.00 82.31 620 SER A N 1
ATOM 4878 C CA . SER A 1 620 ? 8.116 14.997 -7.029 1.00 82.31 620 SER A CA 1
ATOM 4879 C C . SER A 1 620 ? 6.745 14.431 -6.659 1.00 82.31 620 SER A C 1
ATOM 4881 O O . SER A 1 620 ? 6.424 14.290 -5.473 1.00 82.31 620 SER A O 1
ATOM 4883 N N . PHE A 1 621 ? 5.939 14.065 -7.660 1.00 81.75 621 PHE A N 1
ATOM 4884 C CA . PHE A 1 621 ? 4.597 13.522 -7.442 1.00 81.75 621 PHE A CA 1
ATOM 4885 C C . PHE A 1 621 ? 4.609 12.037 -7.065 1.00 81.75 621 PHE A C 1
ATOM 4887 O O . PHE A 1 621 ? 3.870 11.614 -6.167 1.00 81.75 621 PHE A O 1
ATOM 4894 N N . GLY A 1 622 ? 5.428 11.237 -7.751 1.00 69.62 622 GLY A N 1
ATOM 4895 C CA . GLY A 1 622 ? 5.369 9.776 -7.728 1.00 69.62 622 GLY A CA 1
ATOM 4896 C C . GLY A 1 622 ? 6.702 9.054 -7.538 1.00 69.62 622 GLY A C 1
ATOM 4897 O O . GLY A 1 622 ? 6.662 7.840 -7.342 1.00 69.62 622 GLY A O 1
ATOM 4898 N N . ALA A 1 623 ? 7.846 9.753 -7.511 1.00 61.88 623 ALA A N 1
ATOM 4899 C CA . ALA A 1 623 ? 9.160 9.100 -7.496 1.00 61.88 623 ALA A CA 1
ATOM 4900 C C . ALA A 1 623 ? 9.351 8.099 -6.331 1.00 61.88 623 ALA A C 1
ATOM 4902 O O . ALA A 1 623 ? 8.886 8.334 -5.199 1.00 61.88 623 ALA A O 1
ATOM 4903 N N . PRO A 1 624 ? 10.032 6.963 -6.589 1.00 60.41 624 PRO A N 1
ATOM 4904 C CA . PRO A 1 624 ? 10.319 5.940 -5.588 1.00 60.41 624 PRO A CA 1
ATOM 4905 C C . PRO A 1 624 ? 11.442 6.357 -4.620 1.00 60.41 624 PRO A C 1
ATOM 4907 O O . PRO A 1 624 ? 12.229 7.255 -4.888 1.00 60.41 624 PRO A O 1
ATOM 4910 N N . TYR A 1 625 ? 11.563 5.640 -3.495 1.00 57.62 625 TYR A N 1
ATOM 4911 C CA . TYR A 1 625 ? 12.517 5.922 -2.402 1.00 57.62 625 TYR A CA 1
ATOM 4912 C C . TYR A 1 625 ? 13.987 6.054 -2.838 1.00 57.62 625 TYR A C 1
ATOM 4914 O O . TYR A 1 625 ? 14.734 6.849 -2.283 1.00 57.62 625 TYR A O 1
ATOM 4922 N N . ARG A 1 626 ? 14.422 5.280 -3.838 1.00 52.72 626 ARG A N 1
ATOM 4923 C CA . ARG A 1 626 ? 15.804 5.353 -4.354 1.00 52.72 626 ARG A CA 1
ATOM 4924 C C . ARG A 1 626 ? 16.125 6.689 -5.026 1.00 52.72 626 ARG A C 1
ATOM 4926 O O . ARG A 1 626 ? 17.275 7.109 -5.007 1.00 52.72 626 ARG A O 1
ATOM 4933 N N . ASP A 1 627 ? 15.093 7.325 -5.562 1.00 52.91 627 ASP A N 1
ATOM 4934 C CA . ASP A 1 627 ? 15.173 8.546 -6.342 1.00 52.91 627 ASP A CA 1
ATOM 4935 C C . ASP A 1 627 ? 14.651 9.720 -5.492 1.00 52.91 627 ASP A C 1
ATOM 4937 O O . ASP A 1 627 ? 14.406 10.777 -6.040 1.00 52.91 627 ASP A O 1
ATOM 4941 N N . ARG A 1 628 ? 14.464 9.548 -4.159 1.00 58.12 628 ARG A N 1
ATOM 4942 C CA . ARG A 1 628 ? 14.010 10.588 -3.213 1.00 58.12 628 ARG A CA 1
ATOM 4943 C C . ARG A 1 628 ? 14.379 10.299 -1.737 1.00 58.12 628 ARG A C 1
ATOM 4945 O O . ARG A 1 628 ? 13.879 9.320 -1.181 1.00 58.12 628 ARG A O 1
ATOM 4952 N N . PRO A 1 629 ? 15.122 11.186 -1.038 1.00 55.12 629 PRO A N 1
ATOM 4953 C CA . PRO A 1 629 ? 15.433 11.037 0.392 1.00 55.12 629 PRO A CA 1
ATOM 4954 C C . PRO A 1 629 ? 14.186 10.939 1.295 1.00 55.12 629 PRO A C 1
ATOM 4956 O O . PRO A 1 629 ? 13.173 11.590 1.043 1.00 55.12 629 PRO A O 1
ATOM 4959 N N . GLU A 1 630 ? 14.278 10.187 2.401 1.00 46.72 630 GLU A N 1
ATOM 4960 C CA . GLU A 1 630 ? 13.175 9.921 3.354 1.00 46.72 630 GLU A CA 1
ATOM 4961 C C . GLU A 1 630 ? 12.562 11.189 3.984 1.00 46.72 630 GLU A C 1
ATOM 4963 O O . GLU A 1 630 ? 11.416 11.180 4.428 1.00 46.72 630 GLU A O 1
ATOM 4968 N N . SER A 1 631 ? 13.298 12.302 3.971 1.00 49.56 631 SER A N 1
ATOM 4969 C CA . SER A 1 631 ? 12.886 13.596 4.519 1.00 49.56 631 SER A CA 1
ATOM 4970 C C . SER A 1 631 ? 12.073 14.478 3.561 1.00 49.56 631 SER A C 1
ATOM 4972 O O . SER A 1 631 ? 11.643 15.552 3.976 1.00 49.56 631 SER A O 1
ATOM 4974 N N . VAL A 1 632 ? 11.877 14.080 2.295 1.00 61.62 632 VAL A N 1
ATOM 4975 C CA . VAL A 1 632 ? 11.199 14.911 1.280 1.00 61.62 632 VAL A CA 1
ATOM 4976 C C . VAL A 1 632 ? 9.797 14.355 0.971 1.00 61.62 632 VAL A C 1
ATOM 4978 O O . VAL A 1 632 ? 9.670 13.210 0.525 1.00 61.62 632 VAL A O 1
ATOM 4981 N N . PRO A 1 633 ? 8.719 15.139 1.169 1.00 70.94 633 PRO A N 1
ATOM 4982 C CA . PRO A 1 633 ? 7.355 14.704 0.874 1.00 70.94 633 PRO A CA 1
ATOM 4983 C C . PRO A 1 633 ? 7.093 14.594 -0.640 1.00 70.94 633 PRO A C 1
ATOM 4985 O O . PRO A 1 633 ? 7.850 15.106 -1.460 1.00 70.94 633 PRO A O 1
ATOM 4988 N N . ARG A 1 634 ? 6.006 13.912 -1.037 1.00 84.06 634 ARG A N 1
ATOM 4989 C CA . ARG A 1 634 ? 5.500 14.020 -2.425 1.00 84.06 634 ARG A CA 1
ATOM 4990 C C . ARG A 1 634 ? 4.797 15.355 -2.586 1.00 84.06 634 ARG A C 1
ATOM 4992 O O . ARG A 1 634 ? 4.184 15.792 -1.615 1.00 84.06 634 ARG A O 1
ATOM 4999 N N . LEU A 1 635 ? 4.858 15.961 -3.765 1.00 87.38 635 LEU A N 1
ATOM 5000 C CA . LEU A 1 635 ? 4.412 17.332 -3.994 1.00 87.38 635 LEU A CA 1
ATOM 5001 C C . LEU A 1 635 ? 3.625 17.477 -5.299 1.00 87.38 635 LEU A C 1
ATOM 5003 O O . LEU A 1 635 ? 3.832 16.720 -6.247 1.00 87.38 635 LEU A O 1
ATOM 5007 N N . TYR A 1 636 ? 2.711 18.445 -5.323 1.00 92.31 636 TYR A N 1
ATOM 5008 C CA . TYR A 1 636 ? 2.155 18.999 -6.554 1.00 92.31 636 TYR A CA 1
ATOM 5009 C C . TYR A 1 636 ? 1.722 20.452 -6.349 1.00 92.31 636 TYR A C 1
ATOM 5011 O O . TYR A 1 636 ? 1.480 20.884 -5.216 1.00 92.31 636 TYR A O 1
ATOM 5019 N N . ASN A 1 637 ? 1.556 21.177 -7.459 1.00 92.81 637 ASN A N 1
ATOM 5020 C CA . ASN A 1 637 ? 1.120 22.569 -7.442 1.00 92.81 637 ASN A CA 1
ATOM 5021 C C . ASN A 1 637 ? -0.238 22.756 -8.135 1.00 92.81 637 ASN A C 1
ATOM 5023 O O . ASN A 1 637 ? -0.490 22.202 -9.208 1.00 92.81 637 ASN A O 1
ATOM 5027 N N . LEU A 1 638 ? -1.090 23.606 -7.558 1.00 95.62 638 LEU A N 1
ATOM 5028 C CA . LEU A 1 638 ? -2.231 24.207 -8.251 1.00 95.62 638 LEU A CA 1
ATOM 5029 C C . LEU A 1 638 ? -1.971 25.705 -8.421 1.00 95.62 638 LEU A C 1
ATOM 5031 O O . LEU A 1 638 ? -1.789 26.426 -7.440 1.00 95.62 638 LEU A O 1
ATOM 5035 N N . LEU A 1 639 ? -1.967 26.166 -9.667 1.00 95.19 639 LEU A N 1
ATOM 5036 C CA . LEU A 1 639 ? -1.759 27.560 -10.029 1.00 95.19 639 LEU A CA 1
ATOM 5037 C C . LEU A 1 639 ? -3.110 28.205 -10.353 1.00 95.19 639 LEU A C 1
ATOM 5039 O O . LEU A 1 639 ? -3.844 27.712 -11.210 1.00 95.19 639 LEU A O 1
ATOM 5043 N N . GLU A 1 640 ? -3.416 29.323 -9.702 1.00 95.00 640 GLU A N 1
ATOM 5044 C CA . GLU A 1 640 ? -4.580 30.158 -9.999 1.00 95.00 640 GLU A CA 1
ATOM 5045 C C . GLU A 1 640 ? -4.111 31.492 -10.589 1.00 95.00 640 GLU A C 1
ATOM 5047 O O . GLU A 1 640 ? -3.535 32.332 -9.895 1.00 95.00 640 GLU A O 1
ATOM 5052 N N . VAL A 1 641 ? -4.329 31.678 -11.891 1.00 94.50 641 VAL A N 1
ATOM 5053 C CA . VAL A 1 641 ? -3.976 32.902 -12.621 1.00 94.50 641 VAL A CA 1
ATOM 5054 C C . VAL A 1 641 ? -5.208 33.792 -12.724 1.00 94.50 641 VAL A C 1
ATOM 5056 O O . VAL A 1 641 ? -6.268 33.365 -13.186 1.00 94.50 641 VAL A O 1
ATOM 5059 N N . GLU A 1 642 ? -5.081 35.052 -12.327 1.00 92.44 642 GLU A N 1
ATOM 5060 C CA . GLU A 1 642 ? -6.149 36.029 -12.534 1.00 92.44 642 GLU A CA 1
ATOM 5061 C C . GLU A 1 642 ? -6.371 36.284 -14.023 1.00 92.44 642 GLU A C 1
ATOM 5063 O O . GLU A 1 642 ? -5.419 36.382 -14.792 1.00 92.44 642 GLU A O 1
ATOM 5068 N N . ARG A 1 643 ? -7.626 36.458 -14.452 1.00 88.12 643 ARG A N 1
ATOM 5069 C CA . ARG A 1 643 ? -7.939 36.673 -15.877 1.00 88.12 643 ARG A CA 1
ATOM 5070 C C . ARG A 1 643 ? -7.332 37.950 -16.453 1.00 88.12 643 ARG A C 1
ATOM 5072 O O . ARG A 1 643 ? -7.136 38.025 -17.664 1.00 88.12 643 ARG A O 1
ATOM 5079 N N . GLU A 1 644 ? -7.019 38.928 -15.606 1.00 87.38 644 GLU A N 1
ATOM 5080 C CA . GLU A 1 644 ? -6.297 40.151 -15.978 1.00 87.38 644 GLU A CA 1
ATOM 5081 C C . GLU A 1 644 ? -4.790 39.924 -16.185 1.00 87.38 644 GLU A C 1
ATOM 5083 O O . GLU A 1 644 ? -4.131 40.760 -16.795 1.00 87.38 644 GLU A O 1
ATOM 5088 N N . LEU A 1 645 ? -4.273 38.758 -15.774 1.00 89.50 645 LEU A N 1
ATOM 5089 C CA . LEU A 1 645 ? -2.877 38.324 -15.885 1.00 89.50 645 LEU A CA 1
ATOM 5090 C C . LEU A 1 645 ? -1.890 39.156 -15.050 1.00 89.50 645 LEU A C 1
ATOM 5092 O O . LEU A 1 645 ? -0.708 39.210 -15.369 1.00 89.50 645 LEU A O 1
ATOM 5096 N N . HIS A 1 646 ? -2.351 39.784 -13.964 1.00 87.62 646 HIS A N 1
ATOM 5097 C CA . HIS A 1 646 ? -1.503 40.579 -13.063 1.00 87.62 646 HIS A CA 1
ATOM 5098 C C . HIS A 1 646 ? -0.939 39.786 -11.885 1.00 87.62 646 HIS A C 1
ATOM 5100 O O . HIS A 1 646 ? 0.134 40.114 -11.372 1.00 87.62 646 HIS A O 1
ATOM 5106 N N . ARG A 1 647 ? -1.643 38.734 -11.462 1.00 90.44 647 ARG A N 1
ATOM 5107 C CA . ARG A 1 647 ? -1.256 37.904 -10.327 1.00 90.44 647 ARG A CA 1
ATOM 5108 C C . ARG A 1 647 ? -1.462 36.426 -10.628 1.00 90.44 647 ARG A C 1
ATOM 5110 O O . ARG A 1 647 ? -2.456 36.026 -11.235 1.00 90.44 647 ARG A O 1
ATOM 5117 N N . LEU A 1 648 ? -0.516 35.630 -10.151 1.00 92.06 648 LEU A N 1
ATOM 5118 C CA . LEU A 1 648 ? -0.558 34.176 -10.113 1.00 92.06 648 LEU A CA 1
ATOM 5119 C C . LEU A 1 648 ? -0.425 33.735 -8.656 1.00 92.06 648 LEU A C 1
ATOM 5121 O O . LEU A 1 648 ? 0.542 34.092 -7.993 1.00 92.06 648 LEU A O 1
ATOM 5125 N N . ARG A 1 649 ? -1.366 32.939 -8.159 1.00 92.06 649 ARG A N 1
ATOM 5126 C CA . ARG A 1 649 ? -1.247 32.259 -6.868 1.00 92.06 649 ARG A CA 1
ATOM 5127 C C . ARG A 1 649 ? -0.796 30.823 -7.077 1.00 92.06 649 ARG A C 1
ATOM 5129 O O . ARG A 1 649 ? -1.345 30.131 -7.927 1.00 92.06 649 ARG A O 1
ATOM 5136 N N . VAL A 1 650 ? 0.153 30.363 -6.270 1.00 91.38 650 VAL A N 1
ATOM 5137 C CA . VAL A 1 650 ? 0.647 28.983 -6.298 1.00 91.38 650 VAL A CA 1
ATOM 5138 C C . VAL A 1 650 ? 0.295 28.309 -4.979 1.00 91.38 650 VAL A C 1
ATOM 5140 O O . VAL A 1 650 ? 0.793 28.703 -3.926 1.00 91.38 650 VAL A O 1
ATOM 5143 N N . HIS A 1 651 ? -0.575 27.304 -5.032 1.00 91.25 651 HIS A N 1
ATOM 5144 C CA . HIS A 1 651 ? -0.876 26.418 -3.912 1.00 91.25 651 HIS A CA 1
ATOM 5145 C C . HIS A 1 651 ? 0.044 25.208 -3.967 1.00 91.25 651 HIS A C 1
ATOM 5147 O O . HIS A 1 651 ? 0.027 24.487 -4.965 1.00 91.25 651 HIS A O 1
ATOM 5153 N N . VAL A 1 652 ? 0.782 24.955 -2.887 1.00 89.38 652 VAL A N 1
ATOM 5154 C CA . VAL A 1 652 ? 1.678 23.798 -2.791 1.00 89.38 652 VAL A CA 1
ATOM 5155 C C . VAL A 1 652 ? 1.072 22.766 -1.855 1.00 89.38 652 VAL A C 1
ATOM 5157 O O . VAL A 1 652 ? 0.630 23.070 -0.740 1.00 89.38 652 VAL A O 1
ATOM 5160 N N . ARG A 1 653 ? 0.995 21.535 -2.350 1.00 90.12 653 ARG A N 1
ATOM 5161 C CA . ARG A 1 653 ? 0.334 20.415 -1.687 1.00 90.12 653 ARG A CA 1
ATOM 5162 C C . ARG A 1 653 ? 1.340 19.316 -1.459 1.00 90.12 653 ARG A C 1
ATOM 5164 O O . ARG A 1 653 ? 2.128 19.025 -2.354 1.00 90.12 653 ARG A O 1
ATOM 5171 N N . SER A 1 654 ? 1.299 18.696 -0.286 1.00 88.25 654 SER A N 1
ATOM 5172 C CA . SER A 1 654 ? 2.230 17.638 0.073 1.00 88.25 654 SER A CA 1
ATOM 5173 C C . SER A 1 654 ? 1.546 16.373 0.558 1.00 88.25 654 SER A C 1
ATOM 5175 O O . SER A 1 654 ? 0.436 16.379 1.091 1.00 88.25 654 SER A O 1
ATOM 5177 N N . ARG A 1 655 ? 2.240 15.254 0.367 1.00 84.56 655 ARG A N 1
ATOM 5178 C CA . ARG A 1 655 ? 1.900 13.950 0.928 1.00 84.56 655 ARG A CA 1
ATOM 5179 C C . ARG A 1 655 ? 3.164 13.355 1.562 1.00 84.56 655 ARG A C 1
ATOM 5181 O O . ARG A 1 655 ? 3.973 12.744 0.852 1.00 84.56 655 ARG A O 1
ATOM 5188 N N . PRO A 1 656 ? 3.358 13.538 2.884 1.00 70.44 656 PRO A N 1
ATOM 5189 C CA . PRO A 1 656 ? 4.599 13.164 3.569 1.00 70.44 656 PRO A CA 1
ATOM 5190 C C . PRO A 1 656 ? 4.832 11.654 3.657 1.00 70.44 656 PRO A C 1
ATOM 5192 O O . PRO A 1 656 ? 5.948 11.185 3.461 1.00 70.44 656 PRO A O 1
ATOM 5195 N N . LYS A 1 657 ? 3.775 10.872 3.911 1.00 64.88 657 LYS A N 1
ATOM 5196 C CA . LYS A 1 657 ? 3.853 9.411 4.078 1.00 64.88 657 LYS A CA 1
ATOM 5197 C C . LYS A 1 657 ? 3.293 8.677 2.861 1.00 64.88 657 LYS A C 1
ATOM 5199 O O . LYS A 1 657 ? 2.331 9.123 2.232 1.00 64.88 657 LYS A O 1
ATOM 5204 N N . GLN A 1 658 ? 3.867 7.522 2.532 1.00 55.84 658 GLN A N 1
ATOM 5205 C CA . GLN A 1 658 ? 3.310 6.628 1.514 1.00 55.84 658 GLN A CA 1
ATOM 5206 C C . GLN A 1 658 ? 1.974 6.053 2.005 1.00 55.84 658 GLN A C 1
ATOM 5208 O O . GLN A 1 658 ? 1.913 5.498 3.093 1.00 55.84 658 GLN A O 1
ATOM 5213 N N . GLY A 1 659 ? 0.900 6.270 1.235 1.00 60.25 659 GLY A N 1
ATOM 5214 C CA . GLY A 1 659 ? -0.478 5.937 1.632 1.00 60.25 659 GLY A CA 1
ATOM 5215 C C . GLY A 1 659 ? -1.210 7.016 2.449 1.00 60.25 659 GLY A C 1
ATOM 5216 O O . GLY A 1 659 ? -2.381 6.840 2.759 1.00 60.25 659 GLY A O 1
ATOM 5217 N N . GLY A 1 660 ? -0.557 8.139 2.779 1.00 64.38 660 GLY A N 1
ATOM 5218 C CA . GLY A 1 660 ? -1.213 9.283 3.425 1.00 64.38 660 GLY A CA 1
ATOM 5219 C C . GLY A 1 660 ? -2.098 10.094 2.468 1.00 64.38 660 GLY A C 1
ATOM 5220 O O . GLY A 1 660 ? -2.026 9.934 1.248 1.00 64.38 660 GLY A O 1
ATOM 5221 N N . ALA A 1 661 ? -2.904 11.002 3.016 1.00 80.81 661 ALA A N 1
ATOM 5222 C CA . ALA A 1 661 ? -3.661 11.970 2.223 1.00 80.81 661 ALA A CA 1
ATOM 5223 C C . ALA A 1 661 ? -2.771 13.140 1.773 1.00 80.81 661 ALA A C 1
ATOM 5225 O O . ALA A 1 661 ? -1.780 13.465 2.434 1.00 80.81 661 ALA A O 1
ATOM 5226 N N . TRP A 1 662 ? -3.137 13.773 0.659 1.00 86.75 662 TRP A N 1
ATOM 5227 C CA . TRP A 1 662 ? -2.597 15.081 0.301 1.00 86.75 662 TRP A CA 1
ATOM 5228 C C . TRP A 1 662 ? -3.119 16.147 1.268 1.00 86.75 662 TRP A C 1
ATOM 5230 O O . TRP A 1 662 ? -4.227 16.041 1.800 1.00 86.75 662 TRP A O 1
ATOM 5240 N N . GLY A 1 663 ? -2.297 17.156 1.523 1.00 86.88 663 GLY A N 1
ATOM 5241 C CA . GLY A 1 663 ? -2.604 18.239 2.440 1.00 86.88 663 GLY A CA 1
ATOM 5242 C C . GLY A 1 663 ? -1.867 19.528 2.082 1.00 86.88 663 GLY A C 1
ATOM 5243 O O . GLY A 1 663 ? -1.005 19.533 1.202 1.00 86.88 663 GLY A O 1
ATOM 5244 N N . PRO A 1 664 ? -2.215 20.647 2.739 1.00 86.31 664 PRO A N 1
ATOM 5245 C CA . PRO A 1 664 ? -1.500 21.907 2.572 1.00 86.31 664 PRO A CA 1
ATOM 5246 C C . PRO A 1 664 ? -0.055 21.777 3.064 1.00 86.31 664 PRO A C 1
ATOM 5248 O O . PRO A 1 664 ? 0.160 21.224 4.139 1.00 86.31 664 PRO A O 1
ATOM 5251 N N . GLU A 1 665 ? 0.905 22.335 2.321 1.00 83.38 665 GLU A N 1
ATOM 5252 C CA . GLU A 1 665 ? 2.324 22.381 2.705 1.00 83.38 665 GLU A CA 1
ATOM 5253 C C . GLU A 1 665 ? 2.687 23.779 3.246 1.00 83.38 665 GLU A C 1
ATOM 5255 O O . GLU A 1 665 ? 2.944 24.692 2.460 1.00 83.38 665 GLU A O 1
ATOM 5260 N N . PRO A 1 666 ? 2.647 24.020 4.572 1.00 78.56 666 PRO A N 1
ATOM 5261 C CA . PRO A 1 666 ? 2.815 25.355 5.136 1.00 78.56 666 PRO A CA 1
ATOM 5262 C C . PRO A 1 666 ? 4.297 25.749 5.193 1.00 78.56 666 PRO A C 1
ATOM 5264 O O . PRO A 1 666 ? 4.996 25.396 6.140 1.00 78.56 666 PRO A O 1
ATOM 5267 N N . GLN A 1 667 ? 4.766 26.531 4.216 1.00 73.62 667 GLN A N 1
ATOM 5268 C CA . GLN A 1 667 ? 6.161 27.003 4.175 1.00 73.62 667 GLN A CA 1
ATOM 5269 C C . GLN A 1 667 ? 6.329 28.524 4.069 1.00 73.62 667 GLN A C 1
ATOM 5271 O O . GLN A 1 667 ? 7.380 29.040 4.447 1.00 73.62 667 GLN A O 1
ATOM 5276 N N . TRP A 1 668 ? 5.319 29.274 3.616 1.00 77.19 668 TRP A N 1
ATOM 5277 C CA . TRP A 1 668 ? 5.494 30.700 3.310 1.00 77.19 668 TRP A CA 1
ATOM 5278 C C . TRP A 1 668 ? 4.949 31.604 4.417 1.00 77.19 668 TRP A C 1
ATOM 5280 O O . TRP A 1 668 ? 3.733 31.664 4.610 1.00 77.19 668 TRP A O 1
ATOM 5290 N N . PRO A 1 669 ? 5.800 32.349 5.140 1.00 70.69 669 PRO A N 1
ATOM 5291 C CA . PRO A 1 669 ? 5.337 33.270 6.166 1.00 70.69 669 PRO A CA 1
ATOM 5292 C C . PRO A 1 669 ? 4.657 34.495 5.544 1.00 70.69 669 PRO A C 1
ATOM 5294 O O . PRO A 1 669 ? 5.160 35.119 4.608 1.00 70.69 669 PRO A O 1
ATOM 5297 N N . ASN A 1 670 ? 3.523 34.902 6.104 1.00 69.75 670 ASN A N 1
ATOM 5298 C CA . ASN A 1 670 ? 2.900 36.175 5.777 1.00 69.75 670 ASN A CA 1
ATOM 5299 C C . ASN A 1 670 ? 3.731 37.326 6.358 1.00 69.75 670 ASN A C 1
ATOM 5301 O O . ASN A 1 670 ? 3.793 37.498 7.575 1.00 69.75 670 ASN A O 1
ATOM 5305 N N . ALA A 1 671 ? 4.272 38.179 5.489 1.00 59.75 671 ALA A N 1
ATOM 5306 C CA . ALA A 1 671 ? 5.081 39.337 5.869 1.00 59.75 671 ALA A CA 1
ATOM 5307 C C . ALA A 1 671 ? 4.395 40.317 6.849 1.00 59.75 671 ALA A C 1
ATOM 5309 O O . ALA A 1 671 ? 5.085 41.079 7.519 1.00 59.75 671 ALA A O 1
ATOM 5310 N N . ARG A 1 672 ? 3.055 40.323 6.943 1.00 60.34 672 ARG A N 1
ATOM 5311 C CA . ARG A 1 672 ? 2.293 41.208 7.849 1.00 60.34 672 ARG A CA 1
ATOM 5312 C C . ARG A 1 672 ? 1.833 40.551 9.150 1.00 60.34 672 ARG A C 1
ATOM 5314 O O . ARG A 1 672 ? 1.691 41.259 10.139 1.00 60.34 672 ARG A O 1
ATOM 5321 N N . THR A 1 673 ? 1.546 39.246 9.151 1.00 67.25 673 THR A N 1
ATOM 5322 C CA . THR A 1 673 ? 0.954 38.548 10.316 1.00 67.25 673 THR A CA 1
ATOM 5323 C C . THR A 1 673 ? 1.854 37.473 10.922 1.00 67.25 673 THR A C 1
ATOM 5325 O O . THR A 1 673 ? 1.542 36.978 11.998 1.00 67.25 673 THR A O 1
ATOM 5328 N N . GLY A 1 674 ? 2.945 37.086 10.252 1.00 63.41 674 GLY A N 1
ATOM 5329 C CA . GLY A 1 674 ? 3.831 35.991 10.671 1.00 63.41 674 GLY A CA 1
ATOM 5330 C C . GLY A 1 674 ? 3.242 34.583 10.499 1.00 63.41 674 GLY A C 1
ATOM 5331 O O . GLY A 1 674 ? 3.928 33.601 10.754 1.00 63.41 674 GLY A O 1
ATOM 5332 N N . GLU A 1 675 ? 1.988 34.469 10.054 1.00 73.56 675 GLU A N 1
ATOM 5333 C CA . GLU A 1 675 ? 1.298 33.197 9.821 1.00 73.56 675 GLU A CA 1
ATOM 5334 C C . GLU A 1 675 ? 1.910 32.445 8.631 1.00 73.56 675 GLU A C 1
ATOM 5336 O O . GLU A 1 675 ? 2.073 33.026 7.557 1.00 73.56 675 GLU A O 1
ATOM 5341 N N . ILE A 1 676 ? 2.217 31.158 8.805 1.00 75.56 676 ILE A N 1
ATOM 5342 C CA . ILE A 1 676 ? 2.757 30.307 7.740 1.00 75.56 676 ILE A CA 1
ATOM 5343 C C . ILE A 1 676 ? 1.605 29.792 6.870 1.00 75.56 676 ILE A C 1
ATOM 5345 O O . ILE A 1 676 ? 0.665 29.171 7.362 1.00 75.56 676 ILE A O 1
ATOM 5349 N N . ARG A 1 677 ? 1.681 30.055 5.565 1.00 81.38 677 ARG A N 1
ATOM 5350 C CA . ARG A 1 677 ? 0.652 29.748 4.567 1.00 81.38 677 ARG A CA 1
ATOM 5351 C C . ARG A 1 677 ? 1.106 28.629 3.627 1.00 81.38 677 ARG A C 1
ATOM 5353 O O . ARG A 1 677 ? 2.300 28.528 3.350 1.00 81.38 677 ARG A O 1
ATOM 5360 N N . PRO A 1 678 ? 0.166 27.837 3.078 1.00 82.00 678 PRO A N 1
ATOM 5361 C CA . PRO A 1 678 ? 0.453 26.797 2.087 1.00 82.00 678 PRO A CA 1
ATOM 5362 C C . PRO A 1 678 ? 0.370 27.288 0.632 1.00 82.00 678 PRO A C 1
ATOM 5364 O O . PRO A 1 678 ? 0.105 26.517 -0.291 1.00 82.00 678 PRO A O 1
ATOM 5367 N N . TYR A 1 679 ? 0.500 28.598 0.431 1.00 86.44 679 TYR A N 1
ATOM 5368 C CA . TYR A 1 679 ? 0.482 29.236 -0.877 1.00 86.44 679 TYR A CA 1
ATOM 5369 C C . TYR A 1 679 ? 1.296 30.529 -0.849 1.00 86.44 679 TYR A C 1
ATOM 5371 O O . TYR A 1 679 ? 1.475 31.136 0.212 1.00 86.44 679 TYR A O 1
ATOM 5379 N N . TYR A 1 680 ? 1.711 30.984 -2.027 1.00 84.94 680 TYR A N 1
ATOM 5380 C CA . TYR A 1 680 ? 2.327 32.292 -2.237 1.00 84.94 680 TYR A CA 1
ATOM 5381 C C . TYR A 1 680 ? 1.783 32.954 -3.508 1.00 84.94 680 TYR A C 1
ATOM 5383 O O . TYR A 1 680 ? 1.240 32.289 -4.391 1.00 84.94 680 TYR A O 1
ATOM 5391 N N . ASP A 1 681 ? 1.899 34.280 -3.572 1.00 85.62 681 ASP A N 1
ATOM 5392 C CA . ASP A 1 681 ? 1.438 35.093 -4.696 1.00 85.62 681 ASP A CA 1
ATOM 5393 C C . ASP A 1 681 ? 2.640 35.618 -5.492 1.00 85.62 681 ASP A C 1
ATOM 5395 O O . ASP A 1 681 ? 3.637 36.064 -4.924 1.00 85.62 681 ASP A O 1
ATOM 5399 N N . VAL A 1 682 ? 2.512 35.585 -6.813 1.00 84.00 682 VAL A N 1
ATOM 5400 C CA . VAL A 1 682 ? 3.482 36.042 -7.803 1.00 84.00 682 VAL A CA 1
ATOM 5401 C C . VAL A 1 682 ? 2.870 37.202 -8.579 1.00 84.00 682 VAL A C 1
ATOM 5403 O O . VAL A 1 682 ? 1.787 37.071 -9.153 1.00 84.00 682 VAL A O 1
ATOM 5406 N N . THR A 1 683 ? 3.568 38.335 -8.621 1.00 84.81 683 THR A N 1
ATOM 5407 C CA . THR A 1 683 ? 3.180 39.480 -9.452 1.00 84.81 683 THR A CA 1
ATOM 5408 C C . THR A 1 683 ? 3.744 39.304 -10.860 1.00 84.81 683 THR A C 1
ATOM 5410 O O . THR A 1 683 ? 4.944 39.080 -11.025 1.00 84.81 683 THR A O 1
ATOM 5413 N N . LEU A 1 684 ? 2.873 39.406 -11.863 1.00 80.94 684 LEU A N 1
ATOM 5414 C CA . LEU A 1 684 ? 3.173 39.184 -13.283 1.00 80.94 684 LEU A CA 1
ATOM 5415 C C . LEU A 1 684 ? 3.346 40.494 -14.084 1.00 80.94 684 LEU A C 1
ATOM 5417 O O . LEU A 1 684 ? 3.533 40.435 -15.298 1.00 80.94 684 LEU A O 1
ATOM 5421 N N . SER A 1 685 ? 3.252 41.649 -13.408 1.00 63.84 685 SER A N 1
ATOM 5422 C CA . SER A 1 685 ? 3.316 43.008 -13.977 1.00 63.84 685 SER A CA 1
ATOM 5423 C C . SER A 1 685 ? 4.643 43.351 -14.638 1.00 63.84 685 SER A C 1
ATOM 5425 O O . SER A 1 685 ? 5.681 43.045 -14.008 1.00 63.84 685 SER A O 1
#

Foldseek 3Di:
DFKAKEWEAEQQAQDPVDGPLVDPQLVVQVLVVCVVCCVPRDDHAEYEYAANQHQALDLVSLVVSCVSVVSVCVSSVVSVHQYDYAYAYAQRNFHADPPPVADRLLANDAPVRQLVQLPDPDHDPNVVVQCVRNVSVQVSSVVVCVVRPDPQFPDKFAFRHRSWAWTWGGDRHAIEIETEDHFSHAHDPPFPDDARTEDALRRQCRRQVVCNPVSLVVHQEYEYGHADDRRNYGVVRVVVNLVVNQDANYFYEYEYEDADDPLAAQQRDDADLRHGYGYAWHCPPFAAPDQPRWTHHIKMKMWADDDSWTKIKIFAWTWGAHPVRRIHIAGPCSHDPDPDRIDIGTRVNRSRDDPPPPDDDDDDDDDDDPDDDDDDDPFFFAKEWEAEQQQQELSHDLCVLVVLVLCQQCPDPPWHNNQQAHQAYEYAANLHQALDLSSQLNSQVNVVVNCVRHVHALLRYAYEYDLNNFHQVDPDQLRGNQSVFPRHVCVRVVHGQDSPLLQQFAWRADPVLLEIETEFEQCSPDHNVRNLQGDTDPSNLVVNLVVNVVVCPPPPDHAYEYGHEADCDDDSHNPDCVVLQVCLVSLHAEYEYEQDLDQDFDWPPPVDPRRIHTYGYQYHAHDDCVSDPLQGWHKIWMWTAGSSRFKIKIAIWTDNDDVGHIGQDFDDADPPPRGTGSMDMDTSD

Secondary structure (DSSP, 8-state):
-EEEEEEEEB---B-TT--GGGSHHHHHHHHHHHHHHHHHHPSEEEEEEES--BSS--HHHHHHHHHHHHHHHHHHHHTT--PEEEEE--STTSPPPSSTTSPPHHHHSBHHHHHHHHHSSS--HHHHHHHHHHHHHHHHHHHHHHHS--TTEEEEEE-SSTT-EEEEEEETTEEEEEEE----SBPPTTSS-S-SB---HHHHHHHHTS-HHHHHTT-SEEEEEESS-GGGB-HHHHHHHHHHH--TT--EEEEEEE---TT--TT-SPPBTTBEEEEEEBSSSS--SSTTS---EEEEEEEEEETTEEEEEEEEEEEEE-TTS-EEEEE-TTTS-SS---EEEEHHHHS----------S-PPPPP----PPPPPTTSPEEEEEE----B-TT--HHHHHHHHHHHHHSPTTTS---S--SEEEEES--BSS--HHHHHHHHHHHHHHHHHHT--GGGEEEE--GGGS-TT-SSHHHHTHHIIIIIIHHHHSSPPP-SGGG-EEEEEETTTTEEEEEE-SBTT--SS-TT--B--HHHHHHHHHHHHHHHTT--S-EEEEE-SS-SSSTT--S--HHHHHHHHTTEEEEEE-SSS---EEEE-TTSTT--EEEEE---SS--GGGS-TT--EEEEEEEE-TTSSEEEEEEEEE-STTPPPEE---EE-TTT--EESEEEEE--

Organism: NCBI:txid1294270

Radius of gyration: 30.48 Å; chains: 1; bounding box: 65×82×74 Å

Sequence (685 aa):
MARLGWLHLSDLHLGIHGSRLLQPEYREALHQDLRGLHARAGPWSLVLISGDLTLTGSPREFELLNSALDSLWTLLRELGSEPCLLVVPGDHDIRRDPNPRLPDLGSRYRALEARKAFRAESPGQVERTVWKGFAAFNDWFSTWRHMHPSSQLTSFRPGLLPGDFAATVASEGVTVGVIGLNSSFRSSARDGLEGMNEIDVEQVEAATGQDLRAWARPHDALLLLTHHPPSKLRDALLTELGERLAFPGRPLLHLCGDRLTEGGSLLGVPPRPWSRSLHASDLFSELPRSSHAPGSGYLAGQLQLTGMGGRLELFPRSTFMTEDGTLVLEPDTRTLSGDRESIEIPWSELLQERPSSVSPSAPEAPAPRPTRPEPPSPDSPIRILHLSDLHVEAGQDPHNLLQPLAADLRGKPPRGLGVERLDHLVISGDLTQKASPQEFEKARAFVSELLEEFGLTPRQCIIVPGNHDLDWSAQVYAERFKNFSDFFYQPLFQRAYPLPPEEQCLSFFFRESRIQFLALNSAWEIDKHFTERSSIHEGALSRGLRAADRELGRESNVLRMAVWHHPITGNEKIKDDAFTSRLSQADVRVCLHGHVHEIRADLLDPTHPWRSMHVIGAGSFGAPYRDRPESVPRLYNLLEVERELHRLRVHVRSRPKQGGAWGPEPQWPNARTGEIRPYYDVTLS

pLDDT: mean 82.78, std 16.35, range [25.58, 98.25]

InterPro domains:
  IPR004843 Calcineurin-like, phosphoesterase domain [PF00149] (7-239)
  IPR004843 Calcineurin-like, phosphoesterase domain [PF00149] (382-598)
  IPR029052 Metallo-dependent phosphatase-like [G3DSA:3.60.21.10] (4-250)
  IPR029052 Metallo-dependent phosphatase-like [G3DSA:3.60.21.10] (382-646)
  IPR029052 Metallo-dependent phosphatase-like [SSF56300] (7-258)
  IPR029052 Metallo-dependent phosphatase-like [SSF56300] (382-654)
  IPR050884 Cyclic nucleotide phosphodiesterase class-III [PTHR42988] (382-641)